Protein 6WCW (pdb70)

Organism: Homo sapiens (NCBI:txid9606)

CATH classification: 3.40.50.300

Sequence (423 aa):
VLLKVIILGDSGVGKTSLMNQYVNKKFSNQYKATIGADFLTKEVMVDDRLVTMQIWDTAGLERFQSLGVAFYRGADCCVLVFDVTAPNTFKTLDSWRDEFLIQASPRDPENFPFVVLGNKIDLENRQVATKRAQAWCYSKNNIPYFETSAKEAINVEQAFQTIARNALKQETEVELNAQIIFNVHPAPTRKIAVAKQNYRCAGCGIRTDPDYIKRLRYCEYLGKYFCQCCHENAQMAIPSRVLRKWDFSKYYVSNFSKDLLIKIWNDPLFNVQDINSALYRKVKLLNQVRLLRVQLCHMKNMFKTCRLAKELLDSFDTVPGHLTEDLHLYSLNDLTATRKGELGPRLAELTRAGATHVERCMLCQAKGFICEFCQNEDDIIFPFELHKCRTCEECKACYHKACFKSGSCPRCERLQARREALA

Solvent-accessible surface area: 22588 Å² total; per-residue (Å²): 85,100,0,41,0,0,1,2,0,31,39,36,1,11,10,55,33,0,6,44,18,1,24,68,144,136,71,73,134,155,141,172,27,37,76,15,12,30,73,70,74,49,125,32,135,19,109,148,96,90,0,29,0,32,0,13,11,10,12,9,85,84,122,67,79,12,22,10,36,10,13,18,23,53,9,14,0,0,0,0,1,0,9,0,18,30,46,84,10,20,149,43,2,62,40,41,17,61,41,1,23,56,32,8,47,27,195,87,54,79,116,9,19,2,0,0,1,0,4,56,43,39,82,170,102,80,110,1,53,46,173,128,0,97,60,36,2,169,71,49,84,110,16,42,35,36,32,0,0,3,106,88,60,69,48,3,61,98,0,0,92,33,0,5,124,26,0,12,119,26,33,55,73,77,122,182,203,96,137,132,20,102,59,106,155,20,60,104,111,53,68,122,28,2,43,170,20,105,46,113,4,37,47,76,35,96,183,27,71,58,60,84,2,101,116,14,65,83,0,55,67,68,37,82,23,0,19,79,104,26,0,108,60,22,88,18,17,4,10,74,82,2,4,143,161,62,39,34,61,117,60,115,0,0,52,105,0,71,99,49,2,93,154,21,87,96,59,57,98,25,40,1,92,109,77,19,43,47,5,16,193,182,14,146,73,0,46,81,1,76,68,27,0,18,41,0,16,28,2,9,58,1,1,99,17,2,150,103,1,119,151,25,27,93,29,0,92,106,8,49,48,26,0,1,96,63,49,45,43,0,1,10,56,5,2,24,12,1,103,140,28,80,3,10,78,105,0,29,112,10,14,148,39,0,38,66,20,3,123,188,14,121,14,0,40,9,8,0,16,19,0,28,86,64,46,59,86,131,32,51,0,7,2,14,37,54,136,95,2,85,28,14,137,122,6,72,4,1,1,24,91,106,36,9,155,89,64,85,7,32,37,31,124,41,82,111,55,73,154,133,99,125,120

Nearest PDB structures (foldseek):
  1vg8-assembly3_C  TM=9.816E-01  e=9.534E-33  Rattus norvegicus
  3law-assembly5_E  TM=9.840E-01  e=1.399E-32  Homo sapiens
  5z2m-assembly1_A  TM=9.728E-01  e=3.653E-32  Mus musculus
  4qxa-assembly1_A  TM=9.593E-01  e=4.724E-26  Mus musculus
  7e1t-assembly1_A  TM=9.581E-01  e=6.102E-25  Homo sapiens

Structure (mmCIF, N/CA/C/O backbone):
data_6WCW
#
_entry.id   6WCW
#
_cell.length_a   60.040
_cell.length_b   45.330
_cell.length_c   186.277
_cell.angle_alpha   90.000
_cell.angle_beta   98.507
_cell.angle_gamma   90.000
#
_symmetry.space_group_name_H-M   'I 1 2 1'
#
loop_
_entity.id
_entity.type
_entity.pdbx_description
1 polymer 'Ras-related protein Rab-7a'
2 polymer 'Run domain Beclin-1-interacting and cysteine-rich domain-containing protein'
3 non-polymer "GUANOSINE-5'-TRIPHOSPHATE"
4 non-polymer 'MAGNESIUM ION'
5 non-polymer 'ZINC ION'
#
loop_
_atom_site.group_PDB
_atom_site.id
_atom_site.type_symbol
_atom_site.label_atom_id
_atom_site.label_alt_id
_atom_site.label_comp_id
_atom_site.label_asym_id
_atom_site.label_entity_id
_atom_site.label_seq_id
_atom_site.pdbx_PDB_ins_code
_atom_site.Cartn_x
_atom_site.Cartn_y
_atom_site.Cartn_z
_atom_site.occupancy
_atom_site.B_iso_or_equiv
_atom_site.auth_seq_id
_atom_site.auth_comp_id
_atom_site.auth_asym_id
_atom_site.auth_atom_id
_atom_site.pdbx_PDB_model_num
ATOM 1 N N . VAL A 1 9 ? 4.22800 44.97600 9.06800 1.000 60.60414 7 VAL B N 1
ATOM 2 C CA . VAL A 1 9 ? 4.01300 43.52500 9.05800 1.000 60.37987 7 VAL B CA 1
ATOM 3 C C . VAL A 1 9 ? 4.59600 42.82500 10.30400 1.000 61.81998 7 VAL B C 1
ATOM 4 O O . VAL A 1 9 ? 5.77300 42.99800 10.62700 1.000 60.74740 7 VAL B O 1
ATOM 8 N N . LEU A 1 10 ? 3.78300 42.00800 10.98100 1.000 66.73697 8 LEU B N 1
ATOM 9 C CA . LEU A 1 10 ? 4.20000 41.29700 12.19200 1.000 65.34967 8 LEU B CA 1
ATOM 10 C C . LEU A 1 10 ? 3.78100 39.83100 12.12400 1.000 60.43394 8 LEU B C 1
ATOM 11 O O . LEU A 1 10 ? 2.59100 39.52900 11.99100 1.000 55.39396 8 LEU B O 1
ATOM 16 N N . LEU A 1 11 ? 4.75000 38.92600 12.26900 1.000 54.32966 9 LEU B N 1
ATOM 17 C CA . LEU A 1 11 ? 4.51000 37.48800 12.24100 1.000 49.30329 9 LEU B CA 1
ATOM 18 C C . LEU A 1 11 ? 4.48700 36.90800 13.64500 1.000 45.07430 9 LEU B C 1
ATOM 19 O O . LEU A 1 11 ? 5.31600 37.26700 14.48400 1.000 50.26472 9 LEU B O 1
ATOM 24 N N . LYS A 1 12 ? 3.56200 35.98300 13.88900 1.000 38.69657 10 LYS B N 1
ATOM 25 C CA . LYS A 1 12 ? 3.50600 35.24800 15.14800 1.000 39.32009 10 LYS B CA 1
ATOM 26 C C . LYS A 1 12 ? 3.92400 33.80500 14.88900 1.000 41.10165 10 LYS B C 1
ATOM 27 O O . LYS A 1 12 ? 3.29600 33.10700 14.08200 1.000 40.15742 10 LYS B O 1
ATOM 33 N N . VAL A 1 13 ? 4.98400 33.36800 15.57700 1.000 30.03251 11 VAL B N 1
ATOM 34 C CA . VAL A 1 13 ? 5.51800 32.01300 15.47900 1.000 26.79986 11 VAL B CA 1
ATOM 35 C C . VAL A 1 13 ? 5.38200 31.33100 16.84200 1.000 27.05617 11 VAL B C 1
ATOM 36 O O . VAL A 1 13 ? 5.63600 31.94900 17.88300 1.000 23.53652 11 VAL B O 1
ATOM 40 N N . ILE A 1 14 ? 5.01100 30.05000 16.83500 1.000 32.97320 12 ILE B N 1
ATOM 41 C CA . ILE A 1 14 ? 4.76300 29.28300 18.05200 1.000 32.37157 12 ILE B CA 1
ATOM 42 C C . ILE A 1 14 ? 5.60300 28.01000 18.03800 1.000 35.10682 12 ILE B C 1
ATOM 43 O O . ILE A 1 14 ? 5.47500 27.18800 17.12100 1.000 39.20902 12 ILE B O 1
ATOM 48 N N . ILE A 1 15 ? 6.41600 27.82100 19.08100 1.000 39.78418 13 ILE B N 1
ATOM 49 C CA . ILE A 1 15 ? 7.34400 26.69600 19.19400 1.000 41.71890 13 ILE B CA 1
ATOM 50 C C . ILE A 1 15 ? 6.77200 25.67500 20.16900 1.000 40.20029 13 ILE B C 1
ATOM 51 O O . ILE A 1 15 ? 6.59900 25.97100 21.35400 1.000 39.53521 13 ILE B O 1
ATOM 56 N N . LEU A 1 16 ? 6.53400 24.46300 19.68100 1.000 34.57555 14 LEU B N 1
ATOM 57 C CA . LEU A 1 16 ? 5.96600 23.35900 20.43700 1.000 37.85213 14 LEU B CA 1
ATOM 58 C C . LEU A 1 16 ? 6.96300 22.21000 20.47600 1.000 43.64080 14 LEU B C 1
ATOM 59 O O . LEU A 1 16 ? 7.95500 22.19000 19.74500 1.000 45.39805 14 LEU B O 1
ATOM 64 N N . GLY A 1 17 ? 6.69000 21.23500 21.33000 1.000 52.29070 15 GLY B N 1
ATOM 65 C CA . GLY A 1 17 ? 7.48400 20.02900 21.41700 1.000 52.08969 15 GLY B CA 1
ATOM 66 C C . GLY A 1 17 ? 7.77200 19.64100 22.85700 1.000 52.29900 15 GLY B C 1
ATOM 67 O O . GLY A 1 17 ? 7.70200 20.46000 23.78200 1.000 48.87505 15 GLY B O 1
ATOM 68 N N . ASP A 1 18 ? 8.13600 18.37200 23.04300 1.000 58.85662 16 ASP B N 1
ATOM 69 C CA . ASP A 1 18 ? 8.27900 17.77100 24.36500 1.000 60.86461 16 ASP B CA 1
ATOM 70 C C . ASP A 1 18 ? 9.31800 18.51900 25.20400 1.000 54.92614 16 ASP B C 1
ATOM 71 O O . ASP A 1 18 ? 10.16100 19.25700 24.69200 1.000 53.06436 16 ASP B O 1
ATOM 76 N N . SER A 1 19 ? 9.24900 18.32500 26.51700 1.000 47.83211 17 SER B N 1
ATOM 77 C CA . SER A 1 19 ? 10.13000 19.07400 27.39700 1.000 51.16109 17 SER B CA 1
ATOM 78 C C . SER A 1 19 ? 11.57100 18.62800 27.19000 1.000 55.57756 17 SER B C 1
ATOM 79 O O . SER A 1 19 ? 11.84900 17.44300 26.97800 1.000 55.07627 17 SER B O 1
ATOM 82 N N . GLY A 1 20 ? 12.48200 19.59500 27.22000 1.000 69.02795 18 GLY B N 1
ATOM 83 C CA . GLY A 1 20 ? 13.89300 19.30600 27.12400 1.000 70.84141 18 GLY B CA 1
ATOM 84 C C . GLY A 1 20 ? 14.41000 18.98300 25.74200 1.000 69.66587 18 GLY B C 1
ATOM 85 O O . GLY A 1 20 ? 15.55900 18.53900 25.61900 1.000 70.74328 18 GLY B O 1
ATOM 86 N N . VAL A 1 21 ? 13.61200 19.19900 24.69200 1.000 49.01114 19 VAL B N 1
ATOM 87 C CA . VAL A 1 21 ? 14.11800 18.98000 23.33900 1.000 46.17945 19 VAL B CA 1
ATOM 88 C C . VAL A 1 21 ? 14.94900 20.15300 22.81800 1.000 43.17229 19 VAL B C 1
ATOM 89 O O . VAL A 1 21 ? 15.67200 19.99200 21.82300 1.000 37.54707 19 VAL B O 1
ATOM 93 N N . GLY A 1 22 ? 14.87800 21.31900 23.44600 1.000 40.29563 20 GLY B N 1
ATOM 94 C CA . GLY A 1 22 ? 15.63300 22.46700 23.00500 1.000 34.30078 20 GLY B CA 1
ATOM 95 C C . GLY A 1 22 ? 14.84600 23.66500 22.45600 1.000 37.65959 20 GLY B C 1
ATOM 96 O O . GLY A 1 22 ? 15.41100 24.44000 21.66600 1.000 35.79245 20 GLY B O 1
ATOM 97 N N . LYS A 1 23 ? 13.58500 23.85100 22.85800 1.000 39.02183 21 LYS B N 1
ATOM 98 C CA . LYS A 1 23 ? 12.81100 24.96800 22.33000 1.000 39.29832 21 LYS B CA 1
ATOM 99 C C . LYS A 1 23 ? 13.39000 26.30200 22.79900 1.000 42.11721 21 LYS B C 1
ATOM 100 O O . LYS A 1 23 ? 13.70500 27.18500 21.98500 1.000 35.55626 21 LYS B O 1
ATOM 106 N N . THR A 1 24 ? 13.56500 26.44900 24.12100 1.000 43.03084 22 THR B N 1
ATOM 107 C CA . THR A 1 24 ? 14.10100 27.68200 24.69100 1.000 34.54395 22 THR B CA 1
ATOM 108 C C . THR A 1 24 ? 15.52300 27.96100 24.19000 1.000 41.62112 22 THR B C 1
ATOM 109 O O . THR A 1 24 ? 15.90700 29.12400 24.00900 1.000 40.21122 22 THR B O 1
ATOM 113 N N . SER A 1 25 ? 16.29900 26.90800 23.90700 1.000 50.30581 23 SER B N 1
ATOM 114 C CA . SER A 1 25 ? 17.67400 27.06800 23.43600 1.000 47.27055 23 SER B CA 1
ATOM 115 C C . SER A 1 25 ? 17.75500 27.41400 21.94700 1.000 42.40807 23 SER B C 1
ATOM 116 O O . SER A 1 25 ? 18.58300 28.24400 21.54600 1.000 43.17816 23 SER B O 1
ATOM 119 N N . LEU A 1 26 ? 16.93700 26.77000 21.10600 1.000 34.99815 24 LEU B N 1
ATOM 120 C CA . LEU A 1 26 ? 16.92400 27.14000 19.69200 1.000 28.24366 24 LEU B CA 1
ATOM 121 C C . LEU A 1 26 ? 16.50700 28.58200 19.50900 1.000 29.53890 24 LEU B C 1
ATOM 122 O O . LEU A 1 26 ? 17.00900 29.26900 18.61000 1.000 33.45567 24 LEU B O 1
ATOM 127 N N . MET A 1 27 ? 15.59900 29.05700 20.35600 1.000 30.76897 25 MET B N 1
ATOM 128 C CA . MET A 1 27 ? 15.12500 30.42800 20.25300 1.000 33.78257 25 MET B CA 1
ATOM 129 C C . MET A 1 27 ? 16.12300 31.41800 20.85600 1.000 37.83809 25 MET B C 1
ATOM 130 O O . MET A 1 27 ? 16.30000 32.52400 20.32800 1.000 31.06700 25 MET B O 1
ATOM 135 N N . ASN A 1 28 ? 16.80400 31.03200 21.94500 1.000 43.88619 26 ASN B N 1
ATOM 136 C CA . ASN A 1 28 ? 17.89500 31.84600 22.48200 1.000 36.27399 26 ASN B CA 1
ATOM 137 C C . ASN A 1 28 ? 19.05800 31.92100 21.49000 1.000 38.79131 26 ASN B C 1
ATOM 138 O O . ASN A 1 28 ? 19.59400 33.00400 21.21200 1.000 33.53379 26 ASN B O 1
ATOM 143 N N . GLN A 1 29 ? 19.45200 30.77400 20.93200 1.000 30.74205 27 GLN B N 1
ATOM 144 C CA . GLN A 1 29 ? 20.48000 30.75200 19.89700 1.000 29.40509 27 GLN B CA 1
ATOM 145 C C . GLN A 1 29 ? 20.11100 31.62300 18.68900 1.000 32.73834 27 GLN B C 1
ATOM 146 O O . GLN A 1 29 ? 20.95500 32.35900 18.16800 1.000 36.45916 27 GLN B O 1
ATOM 152 N N . TYR A 1 30 ? 18.86000 31.54900 18.21200 1.000 33.55065 28 TYR B N 1
ATOM 153 C CA . TYR A 1 30 ? 18.49800 32.32600 17.02400 1.000 30.17044 28 TYR B CA 1
ATOM 154 C C . TYR A 1 30 ? 18.41100 33.81600 17.33600 1.000 34.65595 28 TYR B C 1
ATOM 155 O O . TYR A 1 30 ? 18.94400 34.64900 16.59700 1.000 39.85310 28 TYR B O 1
ATOM 164 N N . VAL A 1 31 ? 17.74100 34.17900 18.42100 1.000 32.94767 29 VAL B N 1
ATOM 165 C CA . VAL A 1 31 ? 17.53000 35.60300 18.65100 1.000 36.63676 29 VAL B CA 1
ATOM 166 C C . VAL A 1 31 ? 18.80600 36.26900 19.16000 1.000 34.56474 29 VAL B C 1
ATOM 167 O O . VAL A 1 31 ? 19.09300 37.41900 18.81100 1.000 32.89674 29 VAL B O 1
ATOM 171 N N . ASN A 1 32 ? 19.59300 35.56400 19.97800 1.000 33.78649 30 ASN B N 1
ATOM 172 C CA . ASN A 1 32 ? 20.69400 36.18500 20.70200 1.000 37.28390 30 ASN B CA 1
ATOM 173 C C . ASN A 1 32 ? 22.04700 35.54800 20.43600 1.000 39.42965 30 ASN B C 1
ATOM 174 O O . ASN A 1 32 ? 23.03500 35.97900 21.04000 1.000 37.67962 30 ASN B O 1
ATOM 179 N N . LYS A 1 33 ? 22.12200 34.55000 19.55000 1.000 39.43412 31 LYS B N 1
ATOM 180 C CA . LYS A 1 33 ? 23.37500 33.86600 19.21800 1.000 34.51234 31 LYS B CA 1
ATOM 181 C C . LYS A 1 33 ? 24.10900 33.41100 20.48200 1.000 37.58823 31 LYS B C 1
ATOM 182 O O . LYS A 1 33 ? 25.33800 33.40600 20.54800 1.000 40.45496 31 LYS B O 1
ATOM 188 N N . LYS A 1 34 ? 23.32400 33.02100 21.49200 1.000 44.84980 32 LYS B N 1
ATOM 189 C CA . LYS A 1 34 ? 23.76200 32.60000 22.81700 1.000 43.64737 32 LYS B CA 1
ATOM 190 C C . LYS A 1 34 ? 23.32400 31.16500 23.07900 1.000 37.52811 32 LYS B C 1
ATOM 191 O O . LYS A 1 34 ? 22.37600 30.65700 22.47700 1.000 43.97638 32 LYS B O 1
ATOM 197 N N . PHE A 1 35 ? 24.03100 30.50400 23.98800 1.000 32.47084 33 PHE B N 1
ATOM 198 C CA . PHE A 1 35 ? 23.66400 29.14000 24.36200 1.000 38.44407 33 PHE B CA 1
ATOM 199 C C . PHE A 1 35 ? 24.28200 28.83400 25.71100 1.000 41.88144 33 PHE B C 1
ATOM 200 O O . PHE A 1 35 ? 25.49900 28.94000 25.85600 1.000 50.85987 33 PHE B O 1
ATOM 208 N N . SER A 1 36 ? 23.46700 28.42800 26.68100 1.000 48.07500 34 SER B N 1
ATOM 209 C CA . SER A 1 36 ? 23.97600 27.93900 27.95100 1.000 53.72316 34 SER B CA 1
ATOM 210 C C . SER A 1 36 ? 23.45700 26.53000 28.18700 1.000 56.89631 34 SER B C 1
ATOM 211 O O . SER A 1 36 ? 22.29400 26.22500 27.89500 1.000 56.33171 34 SER B O 1
ATOM 214 N N . ASN A 1 37 ? 24.34300 25.67500 28.70200 1.000 74.71513 35 ASN B N 1
ATOM 215 C CA . ASN A 1 37 ? 24.06400 24.25500 28.86600 1.000 76.77541 35 ASN B CA 1
ATOM 216 C C . ASN A 1 37 ? 23.24300 23.97400 30.11300 1.000 80.03792 35 ASN B C 1
ATOM 217 O O . ASN A 1 37 ? 22.73300 22.85700 30.27200 1.000 80.28591 35 ASN B O 1
ATOM 222 N N . GLN A 1 38 ? 23.09200 24.96500 30.98600 1.000 76.66791 36 GLN B N 1
ATOM 223 C CA . GLN A 1 38 ? 22.25700 24.82600 32.16900 1.000 73.68525 36 GLN B CA 1
ATOM 224 C C . GLN A 1 38 ? 20.78700 24.79400 31.75800 1.000 69.67972 36 GLN B C 1
ATOM 225 O O . GLN A 1 38 ? 20.29500 25.73200 31.12300 1.000 71.21047 36 GLN B O 1
ATOM 231 N N . TYR A 1 39 ? 20.08700 23.71700 32.11500 1.000 70.13996 37 TYR B N 1
ATOM 232 C CA . TYR A 1 39 ? 18.68000 23.56700 31.75200 1.000 71.57830 37 TYR B CA 1
ATOM 233 C C . TYR A 1 39 ? 17.78500 24.31300 32.72800 1.000 69.92067 37 TYR B C 1
ATOM 234 O O . TYR A 1 39 ? 17.91400 24.15000 33.94200 1.000 71.78788 37 TYR B O 1
ATOM 243 N N . LYS A 1 40 ? 16.85100 25.09600 32.19100 1.000 68.09821 38 LYS B N 1
ATOM 244 C CA . LYS A 1 40 ? 15.91600 25.90400 32.97700 1.000 63.97649 38 LYS B CA 1
ATOM 245 C C . LYS A 1 40 ? 14.52000 25.70100 32.39300 1.000 62.01815 38 LYS B C 1
ATOM 246 O O . LYS A 1 40 ? 14.16300 26.35400 31.40500 1.000 71.04851 38 LYS B O 1
ATOM 252 N N . ALA A 1 41 ? 13.73600 24.79600 32.98500 1.000 47.34628 39 ALA B N 1
ATOM 253 C CA . ALA A 1 41 ? 12.41300 24.47500 32.44300 1.000 43.59847 39 ALA B CA 1
ATOM 254 C C . ALA A 1 41 ? 11.53700 25.72300 32.36000 1.000 47.86996 39 ALA B C 1
ATOM 255 O O . ALA A 1 41 ? 11.36800 26.44200 33.34700 1.000 47.56201 39 ALA B O 1
ATOM 257 N N . THR A 1 42 ? 10.99400 25.99100 31.17300 1.000 44.13069 40 THR B N 1
ATOM 258 C CA . THR A 1 42 ? 10.11200 27.13700 31.01300 1.000 45.31799 40 THR B CA 1
ATOM 259 C C . THR A 1 42 ? 8.73700 26.75800 31.56000 1.000 40.73022 40 THR B C 1
ATOM 260 O O . THR A 1 42 ? 8.23400 25.65600 31.30400 1.000 35.17655 40 THR B O 1
ATOM 264 N N . ILE A 1 43 ? 8.16300 27.64100 32.37400 1.000 49.11565 41 ILE B N 1
ATOM 265 C CA . ILE A 1 43 ? 6.95200 27.30400 33.12500 1.000 55.66061 41 ILE B CA 1
ATOM 266 C C . ILE A 1 43 ? 5.73000 27.94200 32.48300 1.000 57.01252 41 ILE B C 1
ATOM 267 O O . ILE A 1 43 ? 4.62600 27.38900 32.53600 1.000 58.25187 41 ILE B O 1
ATOM 272 N N . GLY A 1 44 ? 5.92100 29.10900 31.88600 1.000 62.10397 42 GLY B N 1
ATOM 273 C CA . GLY A 1 44 ? 4.84800 29.79900 31.20100 1.000 63.78156 42 GLY B CA 1
ATOM 274 C C . GLY A 1 44 ? 5.29600 30.25700 29.83000 1.000 60.40825 42 GLY B C 1
ATOM 275 O O . GLY A 1 44 ? 6.47600 30.49800 29.58700 1.000 65.12406 42 GLY B O 1
ATOM 276 N N . ALA A 1 45 ? 4.32500 30.37000 28.92700 1.000 47.66420 43 ALA B N 1
ATOM 277 C CA . ALA A 1 45 ? 4.59600 30.82100 27.57000 1.000 39.35426 43 ALA B CA 1
ATOM 278 C C . ALA A 1 45 ? 4.93700 32.30500 27.55400 1.000 37.96753 43 ALA B C 1
ATOM 279 O O . ALA A 1 45 ? 4.27300 33.12100 28.19500 1.000 44.25292 43 ALA B O 1
ATOM 281 N N . ASP A 1 46 ? 5.99600 32.64200 26.83300 1.000 43.51535 44 ASP B N 1
ATOM 282 C CA . ASP A 1 46 ? 6.47300 34.00800 26.68500 1.000 46.40411 44 ASP B CA 1
ATOM 283 C C . ASP A 1 46 ? 7.08600 34.10900 25.29300 1.000 43.88030 44 ASP B C 1
ATOM 284 O O . ASP A 1 46 ? 7.17700 33.11600 24.56300 1.000 41.21688 44 ASP B O 1
ATOM 289 N N . PHE A 1 47 ? 7.52800 35.30900 24.92600 1.000 32.85130 45 PHE B N 1
ATOM 290 C CA . PHE A 1 47 ? 7.98900 35.52100 23.56900 1.000 35.54543 45 PHE B CA 1
ATOM 291 C C . PHE A 1 47 ? 9.22100 36.41800 23.51900 1.000 40.80410 45 PHE B C 1
ATOM 292 O O . PHE A 1 47 ? 9.49800 37.19200 24.43800 1.000 45.89713 45 PHE B O 1
ATOM 300 N N . LEU A 1 48 ? 9.96300 36.28600 22.42000 1.000 46.81568 46 LEU B N 1
ATOM 301 C CA . LEU A 1 48 ? 10.98400 37.23000 21.98200 1.000 45.50086 46 LEU B CA 1
ATOM 302 C C . LEU A 1 48 ? 10.60200 37.78000 20.61400 1.000 48.25131 46 LEU B C 1
ATOM 303 O O . LEU A 1 48 ? 9.73600 37.23100 19.92200 1.000 49.75272 46 LEU B O 1
ATOM 308 N N . THR A 1 49 ? 11.26500 38.87400 20.22400 1.000 52.38123 47 THR B N 1
ATOM 309 C CA . THR A 1 49 ? 11.05600 39.49300 18.91900 1.000 50.70339 47 THR B CA 1
ATOM 310 C C . THR A 1 49 ? 12.39000 39.64300 18.19500 1.000 45.72379 47 THR B C 1
ATOM 311 O O . THR A 1 49 ? 13.37500 40.10100 18.78100 1.000 44.56742 47 THR B O 1
ATOM 315 N N . LYS A 1 50 ? 12.42400 39.23400 16.93100 1.000 46.37084 48 LYS B N 1
ATOM 316 C CA . LYS A 1 50 ? 13.53100 39.54200 16.03500 1.000 47.60208 48 LYS B CA 1
ATOM 317 C C . LYS A 1 50 ? 12.96300 40.28500 14.84400 1.000 47.59977 48 LYS B C 1
ATOM 318 O O . LYS A 1 50 ? 11.92800 39.88500 14.30700 1.000 41.21289 48 LYS B O 1
ATOM 324 N N . GLU A 1 51 ? 13.61400 41.37600 14.45200 1.000 73.56396 49 GLU B N 1
ATOM 325 C CA . GLU A 1 51 ? 13.32600 42.00000 13.17000 1.000 74.99921 49 GLU B CA 1
ATOM 326 C C . GLU A 1 51 ? 14.24400 41.39900 12.11200 1.000 69.94203 49 GLU B C 1
ATOM 327 O O . GLU A 1 51 ? 15.45100 41.23200 12.33400 1.000 67.39874 49 GLU B O 1
ATOM 333 N N . VAL A 1 52 ? 13.64800 41.02500 10.98600 1.000 59.56934 50 VAL B N 1
ATOM 334 C CA . VAL A 1 52 ? 14.37100 40.62800 9.79400 1.000 56.59035 50 VAL B CA 1
ATOM 335 C C . VAL A 1 52 ? 13.79600 41.41700 8.62200 1.000 55.90623 50 VAL B C 1
ATOM 336 O O . VAL A 1 52 ? 12.79500 42.12300 8.75000 1.000 56.79088 50 VAL B O 1
ATOM 340 N N . MET A 1 53 ? 14.45200 41.31300 7.47000 1.000 62.61283 51 MET B N 1
ATOM 341 C CA . MET A 1 53 ? 13.93900 41.94100 6.25800 1.000 66.08274 51 MET B CA 1
ATOM 342 C C . MET A 1 53 ? 13.86800 40.94200 5.11300 1.000 61.55512 51 MET B C 1
ATOM 343 O O . MET A 1 53 ? 14.81400 40.17200 4.89600 1.000 52.86029 51 MET B O 1
ATOM 348 N N . VAL A 1 54 ? 12.71600 40.94800 4.42200 1.000 63.05910 52 VAL B N 1
ATOM 349 C CA . VAL A 1 54 ? 12.46300 40.20000 3.18800 1.000 69.08959 52 VAL B CA 1
ATOM 350 C C . VAL A 1 54 ? 12.09200 41.21000 2.10600 1.000 83.11437 52 VAL B C 1
ATOM 351 O O . VAL A 1 54 ? 11.02300 41.83500 2.17700 1.000 86.66389 52 VAL B O 1
ATOM 355 N N . ASP A 1 55 ? 12.96200 41.36000 1.10000 1.000 109.98570 53 ASP B N 1
ATOM 356 C CA . ASP A 1 55 ? 12.67200 42.12200 -0.12700 1.000 119.28277 53 ASP B CA 1
ATOM 357 C C . ASP A 1 55 ? 12.33600 43.58200 0.18100 1.000 120.14163 53 ASP B C 1
ATOM 358 O O . ASP A 1 55 ? 11.21100 44.04800 -0.06500 1.000 126.68203 53 ASP B O 1
ATOM 363 N N . ASP A 1 56 ? 13.31700 44.30200 0.75200 1.000 114.31136 54 ASP B N 1
ATOM 364 C CA . ASP A 1 56 ? 13.17200 45.73600 1.04500 1.000 112.44593 54 ASP B CA 1
ATOM 365 C C . ASP A 1 56 ? 12.15800 45.98000 2.17500 1.000 106.97405 54 ASP B C 1
ATOM 366 O O . ASP A 1 56 ? 12.14600 47.05100 2.79900 1.000 104.35895 54 ASP B O 1
ATOM 371 N N . ARG A 1 57 ? 11.33800 44.96700 2.47200 1.000 86.37805 55 ARG B N 1
ATOM 372 C CA . ARG A 1 57 ? 10.21800 45.05900 3.40200 1.000 75.34901 55 ARG B CA 1
ATOM 373 C C . ARG A 1 57 ? 10.62900 44.66500 4.81800 1.000 77.25367 55 ARG B C 1
ATOM 374 O O . ARG A 1 57 ? 11.14900 43.56400 5.04200 1.000 72.97870 55 ARG B O 1
ATOM 382 N N . LEU A 1 58 ? 10.37300 45.55300 5.77600 1.000 88.44871 56 LEU B N 1
ATOM 383 C CA . LEU A 1 58 ? 10.67500 45.26600 7.17300 1.000 85.44121 56 LEU B CA 1
ATOM 384 C C . LEU A 1 58 ? 9.57400 44.40500 7.77300 1.000 85.43925 56 LEU B C 1
ATOM 385 O O . LEU A 1 58 ? 8.38800 44.70800 7.62000 1.000 93.24636 56 LEU B O 1
ATOM 390 N N . VAL A 1 59 ? 9.96600 43.32900 8.45800 1.000 62.13857 57 VAL B N 1
ATOM 391 C CA . VAL A 1 59 ? 9.01900 42.41500 9.08700 1.000 59.46622 57 VAL B CA 1
ATOM 392 C C . VAL A 1 59 ? 9.55600 42.00800 10.45400 1.000 53.95083 57 VAL B C 1
ATOM 393 O O . VAL A 1 59 ? 10.76800 41.90800 10.66300 1.000 51.59504 57 VAL B O 1
ATOM 397 N N . THR A 1 60 ? 8.63900 41.76300 11.39100 1.000 47.50938 58 THR B N 1
ATOM 398 C CA . THR A 1 60 ? 8.97000 41.50500 12.79300 1.000 45.26567 58 THR B CA 1
ATOM 399 C C . THR A 1 60 ? 8.36000 40.17900 13.23600 1.000 41.27609 58 THR B C 1
ATOM 400 O O . THR A 1 60 ? 7.14100 40.00900 13.20700 1.000 43.83761 58 THR B O 1
ATOM 404 N N . MET A 1 61 ? 9.20100 39.24500 13.64900 1.000 41.31785 59 MET B N 1
ATOM 405 C CA . MET A 1 61 ? 8.72400 37.95700 14.12300 1.000 42.63158 59 MET B CA 1
ATOM 406 C C . MET A 1 61 ? 8.50100 38.01600 15.62500 1.000 42.60927 59 MET B C 1
ATOM 407 O O . MET A 1 61 ? 9.28800 38.61400 16.36600 1.000 41.28481 59 MET B O 1
ATOM 412 N N . GLN A 1 62 ? 7.43700 37.36800 16.07400 1.000 48.07399 60 GLN B N 1
ATOM 413 C CA . GLN A 1 62 ? 7.14900 37.23300 17.49600 1.000 46.72663 60 GLN B CA 1
ATOM 414 C C . GLN A 1 62 ? 7.10000 35.73800 17.77400 1.000 48.00087 60 GLN B C 1
ATOM 415 O O . GLN A 1 62 ? 6.17100 35.05200 17.32300 1.000 42.40200 60 GLN B O 1
ATOM 421 N N . ILE A 1 63 ? 8.13100 35.23300 18.46500 1.000 47.57199 61 ILE B N 1
ATOM 422 C CA . ILE A 1 63 ? 8.39400 33.80000 18.58900 1.000 45.48196 61 ILE B CA 1
ATOM 423 C C . ILE A 1 63 ? 8.04000 33.37400 20.01300 1.000 49.16761 61 ILE B C 1
ATOM 424 O O . ILE A 1 63 ? 8.66100 33.83100 20.98000 1.000 50.07271 61 ILE B O 1
ATOM 429 N N . TRP A 1 64 ? 7.05300 32.48800 20.14300 1.000 41.64342 62 TRP B N 1
ATOM 430 C CA . TRP A 1 64 ? 6.56500 32.00800 21.43100 1.000 40.42390 62 TRP B CA 1
ATOM 431 C C . TRP A 1 64 ? 7.15200 30.62800 21.70400 1.000 41.03069 62 TRP B C 1
ATOM 432 O O . TRP A 1 64 ? 6.96100 29.70700 20.90300 1.000 43.73432 62 TRP B O 1
ATOM 443 N N . ASP A 1 65 ? 7.86000 30.46900 22.82100 1.000 53.42225 63 ASP B N 1
ATOM 444 C CA . ASP A 1 65 ? 8.15200 29.11200 23.26100 1.000 55.97710 63 ASP B CA 1
ATOM 445 C C . ASP A 1 65 ? 7.26800 28.74700 24.44400 1.000 54.42696 63 ASP B C 1
ATOM 446 O O . ASP A 1 65 ? 6.75200 29.60100 25.17000 1.000 50.38387 63 ASP B O 1
ATOM 451 N N . THR A 1 66 ? 7.08200 27.45200 24.59400 1.000 37.42677 64 THR B N 1
ATOM 452 C CA . THR A 1 66 ? 6.03800 26.87800 25.39400 1.000 32.90287 64 THR B CA 1
ATOM 453 C C . THR A 1 66 ? 6.65500 26.06700 26.52300 1.000 43.43358 64 THR B C 1
ATOM 454 O O . THR A 1 66 ? 7.88000 25.89900 26.60300 1.000 45.73982 64 THR B O 1
ATOM 458 N N . ALA A 1 67 ? 5.78900 25.58500 27.42000 1.000 49.91625 65 ALA B N 1
ATOM 459 C CA . ALA A 1 67 ? 6.20900 24.75500 28.54800 1.000 48.70795 65 ALA B CA 1
ATOM 460 C C . ALA A 1 67 ? 5.90200 23.30800 28.19300 1.000 55.11439 65 ALA B C 1
ATOM 461 O O . ALA A 1 67 ? 4.79100 22.83200 28.39700 1.000 61.65534 65 ALA B O 1
ATOM 463 N N . GLY A 1 68 ? 6.90000 22.60300 27.65600 1.000 63.87162 66 GLY B N 1
ATOM 464 C CA . GLY A 1 68 ? 6.68400 21.24600 27.17800 1.000 67.51190 66 GLY B CA 1
ATOM 465 C C . GLY A 1 68 ? 6.55000 20.20300 28.26600 1.000 72.23157 66 GLY B C 1
ATOM 466 O O . GLY A 1 68 ? 6.16100 19.06900 27.96100 1.000 72.84037 66 GLY B O 1
ATOM 467 N N . LEU A 1 69 ? 6.86400 20.56200 29.51800 1.000 80.40804 67 LEU B N 1
ATOM 468 C CA . LEU A 1 69 ? 6.81300 19.66100 30.66600 1.000 80.27562 67 LEU B CA 1
ATOM 469 C C . LEU A 1 69 ? 5.38300 19.21200 30.96000 1.000 80.87792 67 LEU B C 1
ATOM 470 O O . LEU A 1 69 ? 4.87700 18.30100 30.30200 1.000 85.83931 67 LEU B O 1
ATOM 475 N N . GLU A 1 70 ? 4.72400 19.82400 31.94400 1.000 77.51869 68 GLU B N 1
ATOM 476 C CA . GLU A 1 70 ? 3.30600 19.55100 32.15800 1.000 80.82317 68 GLU B CA 1
ATOM 477 C C . GLU A 1 70 ? 2.67000 20.66100 32.97700 1.000 79.11652 68 GLU B C 1
ATOM 478 O O . GLU A 1 70 ? 1.89800 20.40800 33.90900 1.000 69.67682 68 GLU B O 1
ATOM 484 N N . ARG A 1 71 ? 3.00200 21.89700 32.61600 1.000 101.14809 69 ARG B N 1
ATOM 485 C CA . ARG A 1 71 ? 2.31900 23.08700 33.10800 1.000 102.60258 69 ARG B CA 1
ATOM 486 C C . ARG A 1 71 ? 1.29400 23.58000 32.09700 1.000 100.66375 69 ARG B C 1
ATOM 487 O O . ARG A 1 71 ? 1.18700 24.78100 31.83200 1.000 100.16403 69 ARG B O 1
ATOM 495 N N . PHE A 1 72 ? 0.54300 22.64100 31.50600 1.000 88.27071 70 PHE B N 1
ATOM 496 C CA . PHE A 1 72 ? -0.56900 22.96300 30.61400 1.000 92.63524 70 PHE B CA 1
ATOM 497 C C . PHE A 1 72 ? -1.83800 23.25700 31.40400 1.000 99.42535 70 PHE B C 1
ATOM 498 O O . PHE A 1 72 ? -2.45000 24.32200 31.25900 1.000 98.16434 70 PHE B O 1
ATOM 506 N N . GLN A 1 73 ? -2.23800 22.29800 32.23900 1.000 112.62160 71 GLN B N 1
ATOM 507 C CA . GLN A 1 73 ? -3.60700 22.18800 32.72100 1.000 112.67717 71 GLN B CA 1
ATOM 508 C C . GLN A 1 73 ? -4.01800 23.42900 33.50500 1.000 113.78462 71 GLN B C 1
ATOM 509 O O . GLN A 1 73 ? -3.18800 24.10100 34.12500 1.000 112.85285 71 GLN B O 1
ATOM 515 N N . SER A 1 74 ? -5.31900 23.74400 33.42900 1.000 127.82607 72 SER B N 1
ATOM 516 C CA . SER A 1 74 ? -5.94700 24.92600 34.02300 1.000 126.67405 72 SER B CA 1
ATOM 517 C C . SER A 1 74 ? -5.52600 26.19600 33.29300 1.000 121.91685 72 SER B C 1
ATOM 518 O O . SER A 1 74 ? -6.18100 27.23700 33.42500 1.000 127.44340 72 SER B O 1
ATOM 521 N N . LEU A 1 75 ? -4.44600 26.12700 32.51700 1.000 68.36782 73 LEU B N 1
ATOM 522 C CA . LEU A 1 75 ? -3.91800 27.29200 31.82500 1.000 58.03093 73 LEU B CA 1
ATOM 523 C C . LEU A 1 75 ? -4.16600 27.17700 30.32600 1.000 50.49671 73 LEU B C 1
ATOM 524 O O . LEU A 1 75 ? -3.85000 26.15100 29.70200 1.000 45.69208 73 LEU B O 1
ATOM 529 N N . GLY A 1 76 ? -4.71000 28.24500 29.75300 1.000 48.90784 74 GLY B N 1
ATOM 530 C CA . GLY A 1 76 ? -5.14400 28.22400 28.37900 1.000 53.30849 74 GLY B CA 1
ATOM 531 C C . GLY A 1 76 ? -4.03500 28.54500 27.39700 1.000 56.14689 74 GLY B C 1
ATOM 532 O O . GLY A 1 76 ? -2.85700 28.65500 27.73300 1.000 59.31511 74 GLY B O 1
ATOM 533 N N . VAL A 1 77 ? -4.44900 28.72200 26.14700 1.000 52.70370 75 VAL B N 1
ATOM 534 C CA . VAL A 1 77 ? -3.52100 28.71700 25.03000 1.000 46.71679 75 VAL B CA 1
ATOM 535 C C . VAL A 1 77 ? -4.07500 29.64400 23.94900 1.000 50.43926 75 VAL B C 1
ATOM 536 O O . VAL A 1 77 ? -3.75100 29.52200 22.76400 1.000 46.81157 75 VAL B O 1
ATOM 540 N N . ALA A 1 78 ? -4.89600 30.61200 24.36700 1.000 46.09919 76 ALA B N 1
ATOM 541 C CA . ALA A 1 78 ? -5.45700 31.58000 23.43400 1.000 38.03667 76 ALA B CA 1
ATOM 542 C C . ALA A 1 78 ? -4.40400 32.20700 22.52700 1.000 41.48487 76 ALA B C 1
ATOM 543 O O . ALA A 1 78 ? -4.74900 32.67600 21.43900 1.000 47.86666 76 ALA B O 1
ATOM 545 N N . PHE A 1 79 ? -3.12500 32.21000 22.92900 1.000 48.87179 77 PHE B N 1
ATOM 546 C CA . PHE A 1 79 ? -2.10500 32.87000 22.11200 1.000 49.65618 77 PHE B CA 1
ATOM 547 C C . PHE A 1 79 ? -1.77900 32.11600 20.82500 1.000 45.15704 77 PHE B C 1
ATOM 548 O O . PHE A 1 79 ? -1.04100 32.66100 20.00400 1.000 46.42304 77 PHE B O 1
ATOM 556 N N . TYR A 1 80 ? -2.31600 30.91000 20.61000 1.000 34.33421 78 TYR B N 1
ATOM 557 C CA . TYR A 1 80 ? -2.15200 30.25000 19.31800 1.000 30.17054 78 TYR B CA 1
ATOM 558 C C . TYR A 1 80 ? -2.85300 31.00500 18.20200 1.000 40.92966 78 TYR B C 1
ATOM 559 O O . TYR A 1 80 ? -2.42200 30.92900 17.04900 1.000 44.34736 78 TYR B O 1
ATOM 568 N N . ARG A 1 81 ? -3.94800 31.69900 18.51000 1.000 60.54555 79 ARG B N 1
ATOM 569 C CA . ARG A 1 81 ? -4.73300 32.35600 17.47200 1.000 59.66132 79 ARG B CA 1
ATOM 570 C C . ARG A 1 81 ? -3.90700 33.40200 16.73900 1.000 56.26090 79 ARG B C 1
ATOM 571 O O . ARG A 1 81 ? -3.16200 34.18100 17.34900 1.000 59.66212 79 ARG B O 1
ATOM 579 N N . GLY A 1 82 ? -4.06600 33.42200 15.41900 1.000 37.70222 80 GLY B N 1
ATOM 580 C CA . GLY A 1 82 ? -3.28900 34.28800 14.56700 1.000 42.86008 80 GLY B CA 1
ATOM 581 C C . GLY A 1 82 ? -1.89600 33.78300 14.29700 1.000 39.08099 80 GLY B C 1
ATOM 582 O O . GLY A 1 82 ? -1.08400 34.52500 13.72800 1.000 36.47439 80 GLY B O 1
ATOM 583 N N . ALA A 1 83 ? -1.59300 32.55200 14.71200 1.000 40.89538 81 ALA B N 1
ATOM 584 C CA . ALA A 1 83 ? -0.30300 31.95400 14.42100 1.000 39.84500 81 ALA B CA 1
ATOM 585 C C . ALA A 1 83 ? -0.12900 31.86600 12.92300 1.000 43.56311 81 ALA B C 1
ATOM 586 O O . ALA A 1 83 ? -0.95500 31.27700 12.21700 1.000 43.23042 81 ALA B O 1
ATOM 588 N N . ASP A 1 84 ? 0.93400 32.48400 12.44600 1.000 44.41283 82 ASP B N 1
ATOM 589 C CA . ASP A 1 84 ? 1.24500 32.45100 11.03800 1.000 39.99926 82 ASP B CA 1
ATOM 590 C C . ASP A 1 84 ? 2.14000 31.26800 10.68300 1.000 40.92265 82 ASP B C 1
ATOM 591 O O . ASP A 1 84 ? 2.12600 30.83200 9.53100 1.000 40.63112 82 ASP B O 1
ATOM 596 N N . CYS A 1 85 ? 2.83500 30.68200 11.66300 1.000 41.39003 83 CYS B N 1
ATOM 597 C CA . CYS A 1 85 ? 3.63600 29.47700 11.46900 1.000 36.31232 83 CYS B CA 1
ATOM 598 C C . CYS A 1 85 ? 3.80100 28.77000 12.81400 1.000 33.67937 83 CYS B C 1
ATOM 599 O O . CYS A 1 85 ? 3.86200 29.41700 13.86300 1.000 34.43887 83 CYS B O 1
ATOM 602 N N . CYS A 1 86 ? 3.92000 27.44200 12.76400 1.000 33.13514 84 CYS B N 1
ATOM 603 C CA . CYS A 1 86 ? 4.05700 26.59000 13.94500 1.000 37.34523 84 CYS B CA 1
ATOM 604 C C . CYS A 1 86 ? 5.28900 25.69400 13.80800 1.000 37.50079 84 CYS B C 1
ATOM 605 O O . CYS A 1 86 ? 5.46200 25.02100 12.78300 1.000 38.93623 84 CYS B O 1
ATOM 608 N N . VAL A 1 87 ? 6.13100 25.67700 14.84000 1.000 29.12879 85 VAL B N 1
ATOM 609 C CA . VAL A 1 87 ? 7.40800 24.96800 14.82200 1.000 28.44948 85 VAL B CA 1
ATOM 610 C C . VAL A 1 87 ? 7.33800 23.78300 15.77200 1.000 32.25818 85 VAL B C 1
ATOM 611 O O . VAL A 1 87 ? 6.99800 23.94100 16.94700 1.000 31.05563 85 VAL B O 1
ATOM 615 N N . LEU A 1 88 ? 7.68600 22.60700 15.27500 1.000 43.27083 86 LEU B N 1
ATOM 616 C CA . LEU A 1 88 ? 7.69400 21.38700 16.07000 1.000 42.74837 86 LEU B CA 1
ATOM 617 C C . LEU A 1 88 ? 9.13800 20.92500 16.25600 1.000 42.49263 86 LEU B C 1
ATOM 618 O O . LEU A 1 88 ? 9.83700 20.64300 15.27600 1.000 52.37265 86 LEU B O 1
ATOM 623 N N . VAL A 1 89 ? 9.58600 20.85100 17.50500 1.000 31.56658 87 VAL B N 1
ATOM 624 C CA . VAL A 1 89 ? 10.96200 20.49900 17.83000 1.000 36.80296 87 VAL B CA 1
ATOM 625 C C . VAL A 1 89 ? 10.98500 19.11800 18.46100 1.000 41.92513 87 VAL B C 1
ATOM 626 O O . VAL A 1 89 ? 10.30100 18.88000 19.46400 1.000 43.34609 87 VAL B O 1
ATOM 630 N N . PHE A 1 90 ? 11.79300 18.22000 17.90100 1.000 48.96678 88 PHE B N 1
ATOM 631 C CA . PHE A 1 90 ? 12.08900 16.95900 18.56500 1.000 52.70228 88 PHE B CA 1
ATOM 632 C C . PHE A 1 90 ? 13.59600 16.80000 18.79200 1.000 54.53286 88 PHE B C 1
ATOM 633 O O . PHE A 1 90 ? 14.42500 17.53200 18.24400 1.000 56.73208 88 PHE B O 1
ATOM 641 N N . ASP A 1 91 ? 13.92800 15.86100 19.67100 1.000 53.41962 89 ASP B N 1
ATOM 642 C CA . ASP A 1 91 ? 15.30200 15.49300 19.99100 1.000 53.60146 89 ASP B CA 1
ATOM 643 C C . ASP A 1 91 ? 15.70200 14.27500 19.16100 1.000 53.73773 89 ASP B C 1
ATOM 644 O O . ASP A 1 91 ? 15.04900 13.23100 19.24400 1.000 53.83712 89 ASP B O 1
ATOM 649 N N . VAL A 1 92 ? 16.77900 14.38800 18.37400 1.000 53.57400 90 VAL B N 1
ATOM 650 C CA . VAL A 1 92 ? 17.15100 13.25400 17.52300 1.000 52.49453 90 VAL B CA 1
ATOM 651 C C . VAL A 1 92 ? 17.69300 12.09200 18.34800 1.000 53.66825 90 VAL B C 1
ATOM 652 O O . VAL A 1 92 ? 17.75600 10.96000 17.85000 1.000 56.76733 90 VAL B O 1
ATOM 656 N N . THR A 1 93 ? 18.05100 12.34100 19.61100 1.000 50.49418 91 THR B N 1
ATOM 657 C CA . THR A 1 93 ? 18.60500 11.32700 20.49700 1.000 54.37873 91 THR B CA 1
ATOM 658 C C . THR A 1 93 ? 17.55900 10.65300 21.38600 1.000 63.47746 91 THR B C 1
ATOM 659 O O . THR A 1 93 ? 17.81700 9.55900 21.90600 1.000 68.71056 91 THR B O 1
ATOM 663 N N . ALA A 1 94 ? 16.39600 11.27800 21.58400 1.000 68.43314 92 ALA B N 1
ATOM 664 C CA . ALA A 1 94 ? 15.29200 10.67800 22.32600 1.000 66.41484 92 ALA B CA 1
ATOM 665 C C . ALA A 1 94 ? 14.17300 10.31200 21.35700 1.000 67.61233 92 ALA B C 1
ATOM 666 O O . ALA A 1 94 ? 13.34400 11.16800 21.01500 1.000 69.50546 92 ALA B O 1
ATOM 668 N N . PRO A 1 95 ? 14.07800 9.05100 20.91300 1.000 68.80663 93 PRO B N 1
ATOM 669 C CA . PRO A 1 95 ? 13.13900 8.72300 19.82500 1.000 68.63760 93 PRO B CA 1
ATOM 670 C C . PRO A 1 95 ? 11.67100 8.85400 20.20400 1.000 64.94105 93 PRO B C 1
ATOM 671 O O . PRO A 1 95 ? 10.82000 8.83800 19.31300 1.000 62.56666 93 PRO B O 1
ATOM 675 N N . ASN A 1 96 ? 11.34500 8.98400 21.48700 1.000 77.61888 94 ASN B N 1
ATOM 676 C CA . ASN A 1 96 ? 9.94800 9.13900 21.88000 1.000 81.09376 94 ASN B CA 1
ATOM 677 C C . ASN A 1 96 ? 9.40200 10.50300 21.46900 1.000 76.68954 94 ASN B C 1
ATOM 678 O O . ASN A 1 96 ? 8.24400 10.61000 21.05500 1.000 79.05347 94 ASN B O 1
ATOM 683 N N . THR A 1 97 ? 10.21700 11.55600 21.55900 1.000 58.73480 95 THR B N 1
ATOM 684 C CA . THR A 1 97 ? 9.71100 12.88200 21.22700 1.000 53.31872 95 THR B CA 1
ATOM 685 C C . THR A 1 97 ? 9.44200 13.01700 19.73100 1.000 53.09871 95 THR B C 1
ATOM 686 O O . THR A 1 97 ? 8.55600 13.77800 19.33700 1.000 50.31627 95 THR B O 1
ATOM 690 N N . PHE A 1 98 ? 10.17700 12.28700 18.88200 1.000 51.52797 96 PHE B N 1
ATOM 691 C CA . PHE A 1 98 ? 9.78400 12.22000 17.47900 1.000 46.77925 96 PHE B CA 1
ATOM 692 C C . PHE A 1 98 ? 8.44500 11.50600 17.31700 1.000 48.99568 96 PHE B C 1
ATOM 693 O O . PHE A 1 98 ? 7.70300 11.79800 16.37100 1.000 44.57377 96 PHE B O 1
ATOM 701 N N . LYS A 1 99 ? 8.12000 10.57700 18.23200 1.000 59.13180 97 LYS B N 1
ATOM 702 C CA . LYS A 1 99 ? 6.84500 9.86100 18.16100 1.000 57.69082 97 LYS B CA 1
ATOM 703 C C . LYS A 1 99 ? 5.67800 10.78200 18.50600 1.000 54.88797 97 LYS B C 1
ATOM 704 O O . LYS A 1 99 ? 4.62600 10.73900 17.85500 1.000 61.82199 97 LYS B O 1
ATOM 710 N N . THR A 1 100 ? 5.85100 11.63900 19.49900 1.000 44.65730 98 THR B N 1
ATOM 711 C CA . THR A 1 100 ? 4.79800 12.55500 19.90200 1.000 48.44325 98 THR B CA 1
ATOM 712 C C . THR A 1 100 ? 4.65900 13.75400 18.95800 1.000 50.12129 98 THR B C 1
ATOM 713 O O . THR A 1 100 ? 4.03000 14.75700 19.31300 1.000 51.85873 98 THR B O 1
ATOM 717 N N . LEU A 1 101 ? 5.21800 13.66900 17.75300 1.000 54.39196 99 LEU B N 1
ATOM 718 C CA . LEU A 1 101 ? 5.07900 14.76900 16.80400 1.000 55.63486 99 LEU B CA 1
ATOM 719 C C . LEU A 1 101 ? 3.63700 14.90500 16.34100 1.000 54.92378 99 LEU B C 1
ATOM 720 O O . LEU A 1 101 ? 3.06800 16.00100 16.39500 1.000 49.06320 99 LEU B O 1
ATOM 725 N N . ASP A 1 102 ? 3.04100 13.79700 15.86900 1.000 75.24525 100 ASP B N 1
ATOM 726 C CA . ASP A 1 102 ? 1.62300 13.76800 15.50800 1.000 76.14606 100 ASP B CA 1
ATOM 727 C C . ASP A 1 102 ? 0.75700 14.41400 16.59100 1.000 69.71745 100 ASP B C 1
ATOM 728 O O . ASP A 1 102 ? -0.12500 15.22900 16.28600 1.000 68.47813 100 ASP B O 1
ATOM 733 N N . SER A 1 103 ? 1.01200 14.07700 17.86600 1.000 54.62201 101 SER B N 1
ATOM 734 C CA . SER A 1 103 ? 0.19600 14.59400 18.95600 1.000 56.47717 101 SER B CA 1
ATOM 735 C C . SER A 1 103 ? 0.22600 16.12000 19.01800 1.000 56.93463 101 SER B C 1
ATOM 736 O O . SER A 1 103 ? -0.77100 16.74700 19.39600 1.000 56.54448 101 SER B O 1
ATOM 739 N N . TRP A 1 104 ? 1.35100 16.73400 18.65400 1.000 56.91439 102 TRP B N 1
ATOM 740 C CA . TRP A 1 104 ? 1.49600 18.18100 18.81000 1.000 55.71469 102 TRP B CA 1
ATOM 741 C C . TRP A 1 104 ? 0.83400 18.94600 17.66100 1.000 52.11635 102 TRP B C 1
ATOM 742 O O . TRP A 1 104 ? 0.09300 19.91200 17.89100 1.000 53.52180 102 TRP B O 1
ATOM 753 N N . ARG A 1 105 ? 1.11300 18.54400 16.41800 1.000 38.90181 103 ARG B N 1
ATOM 754 C CA . ARG A 1 105 ? 0.38500 19.07800 15.27300 1.000 42.18380 103 ARG B CA 1
ATOM 755 C C . ARG A 1 105 ? -1.12400 18.95700 15.47700 1.000 45.59717 103 ARG B C 1
ATOM 756 O O . ARG A 1 105 ? -1.84400 19.96100 15.46000 1.000 47.40656 103 ARG B O 1
ATOM 764 N N . ASP A 1 106 ? -1.61200 17.72900 15.69800 1.000 47.50551 104 ASP B N 1
ATOM 765 C CA . ASP A 1 106 ? -3.05400 17.49600 15.80100 1.000 44.29836 104 ASP B CA 1
ATOM 766 C C . ASP A 1 106 ? -3.69900 18.41500 16.83400 1.000 44.24474 104 ASP B C 1
ATOM 767 O O . ASP A 1 106 ? -4.77000 18.98800 16.58600 1.000 40.87291 104 ASP B O 1
ATOM 772 N N . GLU A 1 107 ? -3.05900 18.59600 17.98700 1.000 52.78310 105 GLU B N 1
ATOM 773 C CA . GLU A 1 107 ? -3.66300 19.47000 18.98800 1.000 51.81056 105 GLU B CA 1
ATOM 774 C C . GLU A 1 107 ? -3.58400 20.93600 18.59800 1.000 47.40074 105 GLU B C 1
ATOM 775 O O . GLU A 1 107 ? -4.46200 21.72300 18.97100 1.000 41.72465 105 GLU B O 1
ATOM 781 N N . PHE A 1 108 ? -2.53600 21.32500 17.87400 1.000 44.53274 106 PHE B N 1
ATOM 782 C CA . PHE A 1 108 ? -2.36100 22.72900 17.52700 1.000 42.93641 106 PHE B CA 1
ATOM 783 C C . PHE A 1 108 ? -3.40600 23.16500 16.50900 1.000 41.29535 106 PHE B C 1
ATOM 784 O O . PHE A 1 108 ? -4.01200 24.23800 16.63800 1.000 36.87970 106 PHE B O 1
ATOM 792 N N . LEU A 1 109 ? -3.61600 22.34200 15.47900 1.000 38.10678 107 LEU B N 1
ATOM 793 C CA . LEU A 1 109 ? -4.69100 22.57700 14.52800 1.000 37.38428 107 LEU B CA 1
ATOM 794 C C . LEU A 1 109 ? -6.05600 22.66200 15.20900 1.000 41.99278 107 LEU B C 1
ATOM 795 O O . LEU A 1 109 ? -6.96600 23.30700 14.68000 1.000 43.16837 107 LEU B O 1
ATOM 800 N N . ILE A 1 110 ? -6.21400 22.05600 16.38100 1.000 50.58999 108 ILE B N 1
ATOM 801 C CA . ILE A 1 110 ? -7.48500 22.13800 17.08400 1.000 50.21719 108 ILE B CA 1
ATOM 802 C C . ILE A 1 110 ? -7.58200 23.38600 17.96600 1.000 51.41035 108 ILE B C 1
ATOM 803 O O . ILE A 1 110 ? -8.68700 23.88800 18.20400 1.000 57.78283 108 ILE B O 1
ATOM 808 N N . GLN A 1 111 ? -6.46200 23.93300 18.43700 1.000 38.94083 109 GLN B N 1
ATOM 809 C CA . GLN A 1 111 ? -6.57700 25.08600 19.32400 1.000 41.32043 109 GLN B CA 1
ATOM 810 C C . GLN A 1 111 ? -6.41300 26.42100 18.60600 1.000 44.94757 109 GLN B C 1
ATOM 811 O O . GLN A 1 111 ? -7.00400 27.41800 19.04300 1.000 48.33092 109 GLN B O 1
ATOM 817 N N . ALA A 1 112 ? -5.63000 26.46900 17.52000 1.000 42.89850 110 ALA B N 1
ATOM 818 C CA . ALA A 1 112 ? -5.44400 27.68500 16.72900 1.000 42.21023 110 ALA B CA 1
ATOM 819 C C . ALA A 1 112 ? -6.47300 27.81700 15.61000 1.000 48.78958 110 ALA B C 1
ATOM 820 O O . ALA A 1 112 ? -6.86600 28.93600 15.25000 1.000 49.30309 110 ALA B O 1
ATOM 822 N N . SER A 1 113 ? -6.89100 26.68600 15.03000 1.000 54.23720 111 SER B N 1
ATOM 823 C CA . SER A 1 113 ? -8.06200 26.58500 14.15600 1.000 56.89460 111 SER B CA 1
ATOM 824 C C . SER A 1 113 ? -7.99300 27.42700 12.88200 1.000 56.11849 111 SER B C 1
ATOM 825 O O . SER A 1 113 ? -8.89100 28.24500 12.64900 1.000 56.09570 111 SER B O 1
ATOM 828 N N . PRO A 1 114 ? -6.97600 27.28300 12.03600 1.000 51.60028 112 PRO B N 1
ATOM 829 C CA . PRO A 1 114 ? -6.92500 28.09800 10.82000 1.000 49.81833 112 PRO B CA 1
ATOM 830 C C . PRO A 1 114 ? -7.80200 27.52100 9.71500 1.000 53.74094 112 PRO B C 1
ATOM 831 O O . PRO A 1 114 ? -8.04300 26.31000 9.64800 1.000 59.92318 112 PRO B O 1
ATOM 835 N N . ARG A 1 115 ? -8.28700 28.41000 8.84000 1.000 51.49615 113 ARG B N 1
ATOM 836 C CA . ARG A 1 115 ? -8.87100 27.94500 7.58600 1.000 48.73213 113 ARG B CA 1
ATOM 837 C C . ARG A 1 115 ? -7.83400 27.12500 6.83300 1.000 60.22839 113 ARG B C 1
ATOM 838 O O . ARG A 1 115 ? -6.65300 27.49700 6.76100 1.000 66.57777 113 ARG B O 1
ATOM 846 N N . ASP A 1 116 ? -8.28200 26.00200 6.28100 1.000 61.83013 114 ASP B N 1
ATOM 847 C CA . ASP A 1 116 ? -7.43100 25.09400 5.52200 1.000 63.72722 114 ASP B CA 1
ATOM 848 C C . ASP A 1 116 ? -6.27000 24.61200 6.38800 1.000 64.08105 114 ASP B C 1
ATOM 849 O O . ASP A 1 116 ? -5.12200 25.02100 6.18500 1.000 63.52114 114 ASP B O 1
ATOM 854 N N . PRO A 1 117 ? -6.52600 23.75200 7.37300 1.000 59.52586 115 PRO B N 1
ATOM 855 C CA . PRO A 1 117 ? -5.46300 23.40900 8.31700 1.000 60.53107 115 PRO B CA 1
ATOM 856 C C . PRO A 1 117 ? -4.37600 22.53800 7.72100 1.000 62.15993 115 PRO B C 1
ATOM 857 O O . PRO A 1 117 ? -3.28000 22.47000 8.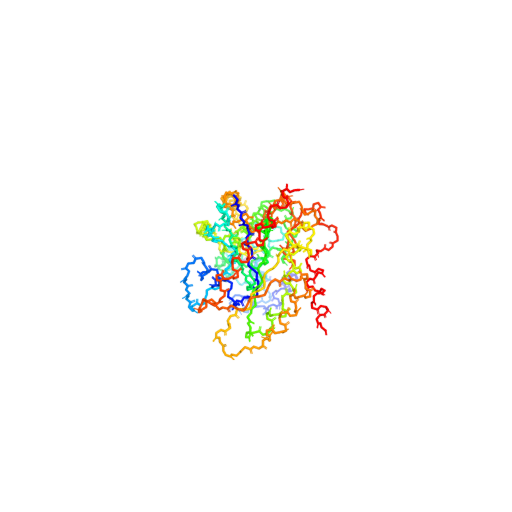29700 1.000 64.29809 115 PRO B O 1
ATOM 861 N N . GLU A 1 118 ? -4.62700 21.86700 6.59700 1.000 71.40393 116 GLU B N 1
ATOM 862 C CA . GLU A 1 118 ? -3.62700 20.97000 6.03300 1.000 73.60294 116 GLU B CA 1
ATOM 863 C C . GLU A 1 118 ? -2.80000 21.64100 4.94000 1.000 75.29001 116 GLU B C 1
ATOM 864 O O . GLU A 1 118 ? -1.93800 20.99500 4.33300 1.000 80.26412 116 GLU B O 1
ATOM 870 N N . ASN A 1 119 ? -3.03900 22.92900 4.68600 1.000 73.20719 117 ASN B N 1
ATOM 871 C CA . ASN A 1 119 ? -2.12800 23.78200 3.93500 1.000 71.10184 117 ASN B CA 1
ATOM 872 C C . ASN A 1 119 ? -1.53300 24.86900 4.82700 1.000 65.21629 117 ASN B C 1
ATOM 873 O O . ASN A 1 119 ? -1.10900 25.91700 4.33400 1.000 69.81687 117 ASN B O 1
ATOM 878 N N . PHE A 1 120 ? -1.50200 24.64000 6.13200 1.000 48.18342 118 PHE B N 1
ATOM 879 C CA . PHE A 1 120 ? -0.95500 25.50700 7.17100 1.000 41.60822 118 PHE B CA 1
ATOM 880 C C . PHE A 1 120 ? 0.51700 25.17800 7.40200 1.000 42.48821 118 PHE B C 1
ATOM 881 O O . PHE A 1 120 ? 0.88500 24.00000 7.51700 1.000 39.60027 118 PHE B O 1
ATOM 889 N N . PRO A 1 121 ? 1.35700 26.21300 7.49400 1.000 38.12921 119 PRO B N 1
ATOM 890 C CA . PRO A 1 121 ? 2.80900 26.00300 7.53700 1.000 37.98558 119 PRO B CA 1
ATOM 891 C C . PRO A 1 121 ? 3.24900 25.35900 8.85100 1.000 44.58375 119 PRO B C 1
ATOM 892 O O . PRO A 1 121 ? 2.96700 25.86400 9.93900 1.000 49.05018 119 PRO B O 1
ATOM 896 N N . PHE A 1 122 ? 3.94000 24.23900 8.72100 1.000 40.75001 120 PHE B N 1
ATOM 897 C CA . PHE A 1 122 ? 4.68200 23.65000 9.81600 1.000 35.19267 120 PHE B CA 1
ATOM 898 C C . PHE A 1 122 ? 6.14500 23.56700 9.40900 1.000 39.10181 120 PHE B C 1
ATOM 899 O O . PHE A 1 122 ? 6.47800 23.51000 8.21800 1.000 36.18402 120 PHE B O 1
ATOM 907 N N . VAL A 1 123 ? 7.01400 23.63500 10.41000 1.000 40.61676 121 VAL B N 1
ATOM 908 C CA . VAL A 1 123 ? 8.45300 23.50200 10.24000 1.000 37.34215 121 VAL B CA 1
ATOM 909 C C . VAL A 1 123 ? 8.95600 22.60400 11.35000 1.000 43.27826 121 VAL B C 1
ATOM 910 O O . VAL A 1 123 ? 8.73600 22.88900 12.53300 1.000 41.51384 121 VAL B O 1
ATOM 914 N N . VAL A 1 124 ? 9.62600 21.52400 10.97600 1.000 62.56774 122 VAL B N 1
ATOM 915 C CA . VAL A 1 124 ? 10.04100 20.49400 11.91500 1.000 65.73648 122 VAL B CA 1
ATOM 916 C C . VAL A 1 124 ? 11.54400 20.61700 12.14100 1.000 58.31363 122 VAL B C 1
ATOM 917 O O . VAL A 1 124 ? 12.32300 20.67700 11.18000 1.000 61.66606 122 VAL B O 1
ATOM 921 N N . LEU A 1 125 ? 11.94900 20.66900 13.40700 1.000 30.14677 123 LEU B N 1
ATOM 922 C CA . LEU A 1 125 ? 13.35400 20.78900 13.77900 1.000 28.30331 123 LEU B CA 1
ATOM 923 C C . LEU A 1 125 ? 13.78300 19.54000 14.53500 1.000 35.84876 123 LEU B C 1
ATOM 924 O O . LEU A 1 125 ? 13.26900 19.26800 15.62900 1.000 27.89594 123 LEU B O 1
ATOM 929 N N . GLY A 1 126 ? 14.73400 18.79600 13.96200 1.000 51.94656 124 GLY B N 1
ATOM 930 C CA . GLY A 1 126 ? 15.41400 17.75400 14.70600 1.000 52.16972 124 GLY B CA 1
ATOM 931 C C . GLY A 1 126 ? 16.63900 18.28100 15.43400 1.000 52.43662 124 GLY B C 1
ATOM 932 O O . GLY A 1 126 ? 17.71000 18.43400 14.84000 1.000 57.07598 124 GLY B O 1
ATOM 933 N N . ASN A 1 127 ? 16.49600 18.55500 16.72100 1.000 41.60956 125 ASN B N 1
ATOM 934 C CA . ASN A 1 127 ? 17.54200 19.20000 17.49700 1.000 42.17115 125 ASN B CA 1
ATOM 935 C C . ASN A 1 127 ? 18.52800 18.19400 18.07100 1.000 49.54399 125 ASN B C 1
ATOM 936 O O . ASN A 1 127 ? 18.21000 17.01900 18.27600 1.000 46.94691 125 ASN B O 1
ATOM 941 N N . LYS A 1 128 ? 19.73600 18.70400 18.35100 1.000 56.95694 126 LYS B N 1
ATOM 942 C CA . LYS A 1 128 ? 20.84100 18.04800 19.05400 1.000 51.17380 126 LYS B CA 1
ATOM 943 C C . LYS A 1 128 ? 21.65000 17.12100 18.15200 1.000 51.06159 126 LYS B C 1
ATOM 944 O O . LYS A 1 128 ? 22.14200 16.09400 18.62000 1.000 49.52208 126 LYS B O 1
ATOM 950 N N . ILE A 1 129 ? 21.81200 17.47200 16.86900 1.000 48.84108 127 ILE B N 1
ATOM 951 C CA . ILE A 1 129 ? 22.61100 16.64900 15.96200 1.000 47.20309 127 ILE B CA 1
ATOM 952 C C . ILE A 1 129 ? 24.09400 16.64000 16.30700 1.000 49.51545 127 ILE B C 1
ATOM 953 O O . ILE A 1 129 ? 24.85600 15.89500 15.67800 1.000 50.20486 127 ILE B O 1
ATOM 958 N N . ASP A 1 130 ? 24.53200 17.45500 17.27500 1.000 53.32744 128 ASP B N 1
ATOM 959 C CA . ASP A 1 130 ? 25.93900 17.48000 17.67800 1.000 54.56061 128 ASP B CA 1
ATOM 960 C C . ASP A 1 130 ? 26.31000 16.35000 18.63300 1.000 54.76137 128 ASP B C 1
ATOM 961 O O . ASP A 1 130 ? 27.50100 16.04900 18.77800 1.000 54.89831 128 ASP B O 1
ATOM 966 N N . LEU A 1 131 ? 25.32900 15.73600 19.29100 1.000 57.39467 129 LEU B N 1
ATOM 967 C CA . LEU A 1 131 ? 25.55900 14.58500 20.15000 1.000 59.31957 129 LEU B CA 1
ATOM 968 C C . LEU A 1 131 ? 25.68600 13.31900 19.30400 1.000 66.06260 129 LEU B C 1
ATOM 969 O O . LEU A 1 131 ? 25.35000 13.30300 18.11700 1.000 69.49587 129 LEU B O 1
ATOM 974 N N . GLU A 1 132 ? 26.19200 12.25100 19.92900 1.000 80.97884 130 GLU B N 1
ATOM 975 C CA . GLU A 1 132 ? 26.54900 11.04800 19.18300 1.000 87.10997 130 GLU B CA 1
ATOM 976 C C . GLU A 1 132 ? 25.58200 9.88100 19.38000 1.000 81.93760 130 GLU B C 1
ATOM 977 O O . GLU A 1 132 ? 25.63200 8.92200 18.58300 1.000 83.05904 130 GLU B O 1
ATOM 983 N N . ASN A 1 133 ? 24.68700 9.94400 20.37100 1.000 61.34893 131 ASN B N 1
ATOM 984 C CA . ASN A 1 133 ? 23.65200 8.91200 20.46600 1.000 63.57036 131 ASN B CA 1
ATOM 985 C C . ASN A 1 133 ? 22.39100 9.28700 19.67500 1.000 60.79207 131 ASN B C 1
ATOM 986 O O . ASN A 1 133 ? 21.27400 9.28000 20.18200 1.000 58.79039 131 ASN B O 1
ATOM 991 N N . ARG A 1 134 ? 22.57600 9.58600 18.39100 1.000 71.89805 132 ARG B N 1
ATOM 992 C CA . ARG A 1 134 ? 21.45600 9.92400 17.52700 1.000 68.64952 132 ARG B CA 1
ATOM 993 C C . ARG A 1 134 ? 20.69600 8.66500 17.11400 1.000 69.06583 132 ARG B C 1
ATOM 994 O O . ARG A 1 134 ? 21.27100 7.74700 16.52300 1.000 68.44878 132 ARG B O 1
ATOM 1002 N N . GLN A 1 135 ? 19.39500 8.63200 17.40300 1.000 66.73374 133 GLN B N 1
ATOM 1003 C CA . GLN A 1 135 ? 18.56200 7.45500 17.17600 1.000 67.67149 133 GLN B CA 1
ATOM 1004 C C . GLN A 1 135 ? 17.66800 7.58800 15.95100 1.000 67.80847 133 GLN B C 1
ATOM 1005 O O . GLN A 1 135 ? 17.56900 6.64900 15.15500 1.000 73.61910 133 GLN B O 1
ATOM 1011 N N . VAL A 1 136 ? 17.00300 8.72800 15.78600 1.000 54.46931 134 VAL B N 1
ATOM 1012 C CA . VAL A 1 136 ? 16.05100 8.89900 14.69100 1.000 55.13549 134 VAL B CA 1
ATOM 1013 C C . VAL A 1 136 ? 16.80300 9.20700 13.40500 1.000 52.28478 134 VAL B C 1
ATOM 1014 O O . VAL A 1 136 ? 17.61100 10.14200 13.35100 1.000 48.48469 134 VAL B O 1
ATOM 1018 N N . ALA A 1 137 ? 16.51800 8.44100 12.35700 1.000 59.26150 135 ALA B N 1
ATOM 1019 C CA . ALA A 1 137 ? 17.25900 8.59500 11.11300 1.000 64.46777 135 ALA B CA 1
ATOM 1020 C C . ALA A 1 137 ? 16.72900 9.77900 10.31900 1.000 57.89860 135 ALA B C 1
ATOM 1021 O O . ALA A 1 137 ? 15.53600 10.09200 10.35000 1.000 55.83419 135 ALA B O 1
ATOM 1023 N N . THR A 1 138 ? 17.63600 10.43800 9.59800 1.000 55.90124 136 THR B N 1
ATOM 1024 C CA . THR A 1 138 ? 17.23900 11.59700 8.80800 1.000 53.60885 136 THR B CA 1
ATOM 1025 C C . THR A 1 138 ? 16.23800 11.22000 7.72400 1.000 59.15682 136 THR B C 1
ATOM 1026 O O . THR A 1 138 ? 15.24400 11.92900 7.52800 1.000 58.24757 136 THR B O 1
ATOM 1030 N N . LYS A 1 139 ? 16.47400 10.10900 7.01100 1.000 76.20949 137 LYS B N 1
ATOM 1031 C CA . LYS A 1 139 ? 15.53200 9.69000 5.98100 1.000 76.91346 137 LYS B CA 1
ATOM 1032 C C . LYS A 1 139 ? 14.21800 9.17200 6.57500 1.000 76.50156 137 LYS B C 1
ATOM 1033 O O . LYS A 1 139 ? 13.22100 9.06300 5.84700 1.000 75.35331 137 LYS B O 1
ATOM 1039 N N . ARG A 1 140 ? 14.17000 8.89700 7.88300 1.000 62.04699 138 ARG B N 1
ATOM 1040 C CA . ARG A 1 140 ? 12.89600 8.55900 8.50500 1.000 59.98739 138 ARG B CA 1
ATOM 1041 C C . ARG A 1 140 ? 12.08800 9.80700 8.82100 1.000 58.20011 138 ARG B C 1
ATOM 1042 O O . ARG A 1 140 ? 10.88100 9.85700 8.56400 1.000 62.59945 138 ARG B O 1
ATOM 1050 N N . ALA A 1 141 ? 12.73100 10.82000 9.39400 1.000 52.59739 139 ALA B N 1
ATOM 1051 C CA . ALA A 1 141 ? 12.01800 12.05700 9.68500 1.000 49.06563 139 ALA B CA 1
ATOM 1052 C C . ALA A 1 141 ? 11.69600 12.83200 8.40600 1.000 47.23647 139 ALA B C 1
ATOM 1053 O O . ALA A 1 141 ? 10.63600 13.45600 8.30900 1.000 47.13474 139 ALA B O 1
ATOM 1055 N N . GLN A 1 142 ? 12.58800 12.80400 7.41100 1.000 63.48209 140 GLN B N 1
ATOM 1056 C CA . GLN A 1 142 ? 12.27200 13.43600 6.13100 1.000 65.08781 140 GLN B CA 1
ATOM 1057 C C . GLN A 1 142 ? 10.99800 12.84800 5.54200 1.000 69.20493 140 GLN B C 1
ATOM 1058 O O . GLN A 1 142 ? 10.17400 13.57400 4.97200 1.000 68.88215 140 GLN B O 1
ATOM 1064 N N . ALA A 1 143 ? 10.80800 11.53400 5.68900 1.000 66.60030 141 ALA B N 1
ATOM 1065 C CA . ALA A 1 143 ? 9.61700 10.89500 5.14300 1.000 69.25423 141 ALA B CA 1
ATOM 1066 C C . ALA A 1 143 ? 8.36100 11.32800 5.89200 1.000 74.15528 141 ALA B C 1
ATOM 1067 O O . ALA A 1 143 ? 7.33600 11.63400 5.26900 1.000 77.07305 141 ALA B O 1
ATOM 1069 N N . TRP A 1 144 ? 8.42300 11.37700 7.22600 1.000 75.00655 142 TRP B N 1
ATOM 1070 C CA . TRP A 1 144 ? 7.25800 11.78600 8.00700 1.000 71.61971 142 TRP B CA 1
ATOM 1071 C C . TRP A 1 144 ? 6.76700 13.17600 7.61500 1.000 72.08363 142 TRP B C 1
ATOM 1072 O O . TRP A 1 144 ? 5.55600 13.42000 7.55100 1.000 79.86213 142 TRP B O 1
ATOM 1083 N N . CYS A 1 145 ? 7.69000 14.10700 7.37600 1.000 58.73994 143 CYS B N 1
ATOM 1084 C CA . CYS A 1 145 ? 7.30000 15.45300 6.96900 1.000 59.41712 143 CYS B CA 1
ATOM 1085 C C . CYS A 1 145 ? 6.78300 15.48400 5.53500 1.000 63.19404 143 CYS B C 1
ATOM 1086 O O . CYS A 1 145 ? 5.90800 16.29900 5.20500 1.000 66.01238 143 CYS B O 1
ATOM 1089 N N . TYR A 1 146 ? 7.32200 14.62500 4.66900 1.000 73.32370 144 TYR B N 1
ATOM 1090 C CA . TYR A 1 146 ? 6.75400 14.46400 3.34100 1.000 72.68016 144 TYR B CA 1
ATOM 1091 C C . TYR A 1 146 ? 5.32100 13.96400 3.42500 1.000 77.13749 144 TYR B C 1
ATOM 1092 O O . TYR A 1 146 ? 4.48700 14.34200 2.59000 1.000 82.47279 144 TYR B O 1
ATOM 1101 N N . SER A 1 147 ? 5.00600 13.14700 4.44300 1.000 69.18397 145 SER B N 1
ATOM 1102 C CA . SER A 1 147 ? 3.63700 12.66400 4.58900 1.000 69.49979 145 SER B CA 1
ATOM 1103 C C . SER A 1 147 ? 2.66700 13.82100 4.81900 1.000 70.41077 145 SER B C 1
ATOM 1104 O O . SER A 1 147 ? 1.56500 13.81800 4.26800 1.000 75.17739 145 SER B O 1
ATOM 1107 N N . LYS A 1 148 ? 3.04600 14.81300 5.62500 1.000 67.60336 146 LYS B N 1
ATOM 1108 C CA . LYS A 1 148 ? 2.09500 15.84400 6.05800 1.000 61.62871 146 LYS B CA 1
ATOM 1109 C C . LYS A 1 148 ? 2.16800 17.09500 5.17900 1.000 60.68173 146 LYS B C 1
ATOM 1110 O O . LYS A 1 148 ? 2.48300 18.18700 5.63600 1.000 57.07777 146 LYS B O 1
ATOM 1116 N N . ASN A 1 149 ? 1.79600 16.93700 3.90600 1.000 86.94553 147 ASN B N 1
ATOM 1117 C CA . ASN A 1 149 ? 1.69700 18.06400 2.97300 1.000 92.15127 147 ASN B CA 1
ATOM 1118 C C . ASN A 1 149 ? 3.04100 18.77300 2.85400 1.000 89.09262 147 ASN B C 1
ATOM 1119 O O . ASN A 1 149 ? 3.11900 20.00600 2.82800 1.000 88.10797 147 ASN B O 1
ATOM 1124 N N . ASN A 1 150 ? 4.10900 17.97300 2.84500 1.000 82.83190 148 ASN B N 1
ATOM 1125 C CA . ASN A 1 150 ? 5.41400 18.40400 2.36200 1.000 78.31263 148 ASN B CA 1
ATOM 1126 C C . ASN A 1 150 ? 5.97800 19.53500 3.22700 1.000 73.33981 148 ASN B C 1
ATOM 1127 O O . ASN A 1 150 ? 6.21400 20.64600 2.75800 1.000 77.68260 148 ASN B O 1
ATOM 1132 N N . ILE A 1 151 ? 6.19300 19.24900 4.50700 1.000 56.20320 149 ILE B N 1
ATOM 1133 C CA . ILE A 1 151 ? 6.59300 20.33800 5.40200 1.000 55.67779 149 ILE B CA 1
ATOM 1134 C C . ILE A 1 151 ? 8.09300 20.30300 5.68200 1.000 53.20706 149 ILE B C 1
ATOM 1135 O O . ILE A 1 151 ? 8.68200 19.22000 5.78300 1.000 58.85832 149 ILE B O 1
ATOM 1140 N N . PRO A 1 152 ? 8.73600 21.47000 5.80100 1.000 44.08051 150 PRO B N 1
ATOM 1141 C CA . PRO A 1 152 ? 10.20500 21.52600 5.86300 1.000 38.81766 150 PRO B CA 1
ATOM 1142 C C . PRO A 1 152 ? 10.80700 20.85000 7.08700 1.000 41.72678 150 PRO B C 1
ATOM 1143 O O . PRO A 1 152 ? 10.25600 20.88100 8.19100 1.000 50.62184 150 PRO B O 1
ATOM 1147 N N . TYR A 1 153 ? 11.97500 20.25200 6.88200 1.000 39.66459 151 TYR B N 1
ATOM 1148 C CA . TYR A 1 153 ? 12.65600 19.51300 7.93200 1.000 46.57083 151 TYR B CA 1
ATOM 1149 C C . TYR A 1 153 ? 14.08500 20.01100 8.06100 1.000 48.55573 151 TYR B C 1
ATOM 1150 O O . TYR A 1 153 ? 14.80900 20.10100 7.06200 1.000 51.49810 151 TYR B O 1
ATOM 1159 N N . PHE A 1 154 ? 14.49200 20.32500 9.29000 1.000 35.45129 152 PHE B N 1
ATOM 1160 C CA . PHE A 1 154 ? 15.83800 20.80200 9.55900 1.000 32.86565 152 PHE B CA 1
ATOM 1161 C C . PHE A 1 154 ? 16.42300 20.03400 10.73300 1.000 44.15967 152 PHE B C 1
ATOM 1162 O O . PHE A 1 154 ? 15.80300 19.94500 11.80200 1.000 40.59443 152 PHE B O 1
ATOM 1170 N N . GLU A 1 155 ? 17.61600 19.47700 10.52100 1.000 57.76139 153 GLU B N 1
ATOM 1171 C CA . GLU A 1 155 ? 18.42000 18.91400 11.59800 1.000 51.94997 153 GLU B CA 1
ATOM 1172 C C . GLU A 1 155 ? 19.31300 20.01400 12.14900 1.000 46.92719 153 GLU B C 1
ATOM 1173 O O . GLU A 1 155 ? 20.14800 20.56200 11.42200 1.000 45.78232 153 GLU B O 1
ATOM 1179 N N . THR A 1 156 ? 19.12600 20.34400 13.42300 1.000 41.24657 154 THR B N 1
ATOM 1180 C CA . THR A 1 156 ? 19.70900 21.53800 14.01200 1.000 39.72432 154 THR B CA 1
ATOM 1181 C C . THR A 1 156 ? 20.44800 21.21700 15.30900 1.000 37.23177 154 THR B C 1
ATOM 1182 O O . THR A 1 156 ? 20.28100 20.16000 15.93100 1.000 34.41430 154 THR B O 1
ATOM 1186 N N . SER A 1 157 ? 21.26800 22.17600 15.72000 1.000 28.90061 155 SER B N 1
ATOM 1187 C CA . SER A 1 157 ? 21.93100 22.13700 17.01200 1.000 32.46909 155 SER B CA 1
ATOM 1188 C C . SER A 1 157 ? 21.90000 23.54900 17.57100 1.000 31.87145 155 SER B C 1
ATOM 1189 O O . SER A 1 157 ? 22.51000 24.45500 16.99600 1.000 29.93886 155 SER B O 1
ATOM 1192 N N . ALA A 1 158 ? 21.17300 23.75400 18.67100 1.000 35.60623 156 ALA B N 1
ATOM 1193 C CA . ALA A 1 158 ? 21.27600 25.05000 19.33200 1.000 39.29926 156 ALA B CA 1
ATOM 1194 C C . ALA A 1 158 ? 22.67700 25.26400 19.86800 1.000 44.12902 156 ALA B C 1
ATOM 1195 O O . ALA A 1 158 ? 23.16300 26.40200 19.88500 1.000 42.12959 156 ALA B O 1
ATOM 1197 N N . LYS A 1 159 ? 23.33000 24.16900 20.28300 1.000 54.50481 157 LYS B N 1
ATOM 1198 C CA . LYS A 1 159 ? 24.68700 24.21200 20.81800 1.000 52.59796 157 LYS B CA 1
ATOM 1199 C C . LYS A 1 159 ? 25.66600 24.82300 19.83000 1.000 56.08176 157 LYS B C 1
ATOM 1200 O O . LYS A 1 159 ? 26.38000 25.77800 20.15700 1.000 55.01549 157 LYS B O 1
ATOM 1206 N N . GLU A 1 160 ? 25.71400 24.28300 18.61300 1.000 76.84253 158 GLU B N 1
ATOM 1207 C CA . GLU A 1 160 ? 26.76700 24.59600 17.65400 1.000 73.21669 158 GLU B CA 1
ATOM 1208 C C . GLU A 1 160 ? 26.30800 25.51800 16.52900 1.000 72.59154 158 GLU B C 1
ATOM 1209 O O . GLU A 1 160 ? 27.05900 25.72400 15.56600 1.000 78.11717 158 GLU B O 1
ATOM 1215 N N . ALA A 1 161 ? 25.10800 26.08900 16.63800 1.000 52.79633 159 ALA B N 1
ATOM 1216 C CA . ALA A 1 161 ? 24.50000 26.93400 15.60200 1.000 45.93134 159 ALA B CA 1
ATOM 1217 C C . ALA A 1 161 ? 24.50600 26.23600 14.24300 1.000 47.12856 159 ALA B C 1
ATOM 1218 O O . ALA A 1 161 ? 25.00100 26.75700 13.24100 1.000 55.98302 159 ALA B O 1
ATOM 1220 N N . ILE A 1 162 ? 23.93600 25.03700 14.22000 1.000 30.62795 160 ILE B N 1
ATOM 1221 C CA . ILE A 1 162 ? 23.85900 24.23700 13.01000 1.000 37.10980 160 ILE B CA 1
ATOM 1222 C C . ILE A 1 162 ? 22.43200 24.32500 12.48200 1.000 35.71199 160 ILE B C 1
ATOM 1223 O O . ILE A 1 162 ? 21.50000 23.79800 13.10300 1.000 27.18688 160 ILE B O 1
ATOM 1228 N N . ASN A 1 163 ? 22.26600 24.99100 11.32800 1.000 44.20079 161 ASN B N 1
ATOM 1229 C CA . ASN A 1 163 ? 20.98900 25.12000 10.62300 1.000 45.76812 161 ASN B CA 1
ATOM 1230 C C . ASN A 1 163 ? 19.95900 25.89500 11.41400 1.000 47.89242 161 ASN B C 1
ATOM 1231 O O . ASN A 1 163 ? 18.76000 25.80400 11.11800 1.000 47.21990 161 ASN B O 1
ATOM 1236 N N . VAL A 1 164 ? 20.38700 26.63400 12.43600 1.000 42.07607 162 VAL B N 1
ATOM 1237 C CA . VAL A 1 164 ? 19.43000 27.43500 13.18400 1.000 38.59546 162 VAL B CA 1
ATOM 1238 C C . VAL A 1 164 ? 19.00300 28.64300 12.36500 1.000 40.76925 162 VAL B C 1
ATOM 1239 O O . VAL A 1 164 ? 17.80800 28.89400 12.17200 1.000 45.39692 162 VAL B O 1
ATOM 1243 N N . GLU A 1 165 ? 19.96900 29.40500 11.85900 1.000 43.13071 163 GLU B N 1
ATOM 1244 C CA . GLU A 1 165 ? 19.59200 30.54700 11.04300 1.000 42.51242 163 GLU B CA 1
ATOM 1245 C C . GLU A 1 165 ? 18.84400 30.10100 9.79600 1.000 44.49636 163 GLU B C 1
ATOM 1246 O O . GLU A 1 165 ? 17.94900 30.80900 9.32200 1.000 40.32914 163 GLU B O 1
ATOM 1252 N N . GLN A 1 166 ? 19.16900 28.91500 9.27500 1.000 52.90890 164 GLN B N 1
ATOM 1253 C CA . GLN A 1 166 ? 18.45700 28.38700 8.11500 1.000 50.35967 164 GLN B CA 1
ATOM 1254 C C . GLN A 1 166 ? 16.99100 28.16800 8.44100 1.000 42.96142 164 GLN B C 1
ATOM 1255 O O . GLN A 1 166 ? 16.10400 28.61700 7.70500 1.000 45.77518 164 GLN B O 1
ATOM 1261 N N . ALA A 1 167 ? 16.72800 27.50300 9.56900 1.000 36.71412 165 ALA B N 1
ATOM 1262 C CA . ALA A 1 167 ? 15.36900 27.11600 9.94900 1.000 32.30819 165 ALA B CA 1
ATOM 1263 C C . ALA A 1 167 ? 14.48400 28.32700 10.20000 1.000 30.26290 165 ALA B C 1
ATOM 1264 O O . ALA A 1 167 ? 13.37600 28.42500 9.65800 1.000 30.74129 165 ALA B O 1
ATOM 1266 N N . PHE A 1 168 ? 14.95600 29.26800 11.01500 1.000 34.11419 166 PHE B N 1
ATOM 1267 C CA . PHE A 1 168 ? 14.11400 30.41200 11.32800 1.000 34.45025 166 PHE B CA 1
ATOM 1268 C C . PHE A 1 168 ? 13.96500 31.38800 10.17300 1.000 32.75743 166 PHE B C 1
ATOM 1269 O O . PHE A 1 168 ? 13.11200 32.27200 10.25900 1.000 36.20604 166 PHE B O 1
ATOM 1277 N N . GLN A 1 169 ? 14.77300 31.26700 9.11500 1.000 32.42279 167 GLN B N 1
ATOM 1278 C CA . GLN A 1 169 ? 14.53600 32.04300 7.89800 1.000 28.04177 167 GLN B CA 1
ATOM 1279 C C . GLN A 1 169 ? 13.45100 31.39000 7.05300 1.000 30.11234 167 GLN B C 1
ATOM 1280 O O . GLN A 1 169 ? 12.61800 32.07600 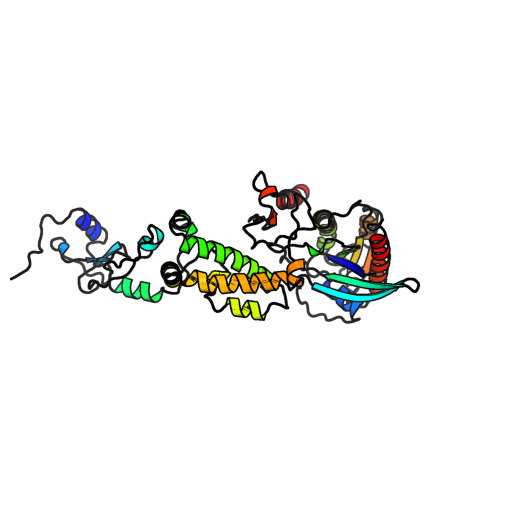6.45000 1.000 30.30270 167 GLN B O 1
ATOM 1286 N N . THR A 1 170 ? 13.44800 30.06200 7.01100 1.000 33.20433 168 THR B N 1
ATOM 1287 C CA . THR A 1 170 ? 12.33300 29.33900 6.42000 1.000 37.35410 168 THR B CA 1
ATOM 1288 C C . THR A 1 170 ? 11.02700 29.60700 7.16900 1.000 43.71246 168 THR B C 1
ATOM 1289 O O . THR A 1 170 ? 9.97900 29.79900 6.54200 1.000 43.97118 168 THR B O 1
ATOM 1293 N N . ILE A 1 171 ? 11.07200 29.63200 8.51000 1.000 37.13694 169 ILE B N 1
ATOM 1294 C CA . ILE A 1 171 ? 9.88100 29.93800 9.30900 1.000 30.39830 169 ILE B CA 1
ATOM 1295 C C . ILE A 1 171 ? 9.37100 31.33800 8.97900 1.000 31.11634 169 ILE B C 1
ATOM 1296 O O . ILE A 1 171 ? 8.17700 31.54700 8.74500 1.000 37.53487 169 ILE B O 1
ATOM 1301 N N . ALA A 1 172 ? 10.27700 32.31000 8.92500 1.000 30.49854 170 ALA B N 1
ATOM 1302 C CA . ALA A 1 172 ? 9.90700 33.66800 8.53600 1.000 29.47546 170 ALA B CA 1
ATOM 1303 C C . ALA A 1 172 ? 9.28800 33.69200 7.14500 1.000 34.48235 170 ALA B C 1
ATOM 1304 O O . ALA A 1 172 ? 8.19700 34.24300 6.94600 1.000 35.96396 170 ALA B O 1
ATOM 1306 N N . ARG A 1 173 ? 9.98000 33.09900 6.16800 1.000 40.35058 171 ARG B N 1
ATOM 1307 C CA . ARG A 1 173 ? 9.46900 33.05200 4.80100 1.000 37.76498 171 ARG B CA 1
ATOM 1308 C C . ARG A 1 173 ? 8.06400 32.45500 4.75000 1.000 39.89559 171 ARG B C 1
ATOM 1309 O O . ARG A 1 173 ? 7.15700 33.03000 4.13900 1.000 36.85549 171 ARG B O 1
ATOM 1317 N N . ASN A 1 174 ? 7.86800 31.30400 5.40600 1.000 45.88218 172 ASN B N 1
ATOM 1318 C CA . ASN A 1 174 ? 6.59400 30.58800 5.34500 1.000 46.27527 172 ASN B CA 1
ATOM 1319 C C . ASN A 1 174 ? 5.49700 31.31600 6.10900 1.000 52.96410 172 ASN B C 1
ATOM 1320 O O . ASN A 1 174 ? 4.35000 31.38400 5.64600 1.000 57.50011 172 ASN B O 1
ATOM 1325 N N . ALA A 1 175 ? 5.82100 31.83100 7.29800 1.000 38.24451 173 ALA B N 1
ATOM 1326 C CA . ALA A 1 175 ? 4.88900 32.69400 8.01700 1.000 34.47457 173 ALA B CA 1
ATOM 1327 C C . ALA A 1 175 ? 4.46000 33.87900 7.15600 1.000 37.37664 173 ALA B C 1
ATOM 1328 O O . ALA A 1 175 ? 3.26600 34.12300 6.97500 1.000 38.67513 173 ALA B O 1
ATOM 1330 N N . LEU A 1 176 ? 5.43000 34.61800 6.60500 1.000 41.65216 174 LEU B N 1
ATOM 1331 C CA . LEU A 1 176 ? 5.12900 35.75400 5.73400 1.000 39.16508 174 LEU B CA 1
ATOM 1332 C C . LEU A 1 176 ? 4.10600 35.39500 4.66200 1.000 43.39798 174 LEU B C 1
ATOM 1333 O O . LEU A 1 176 ? 3.12700 36.12100 4.44700 1.000 44.67376 174 LEU B O 1
ATOM 1338 N N . LYS A 1 177 ? 4.32900 34.28300 3.96100 1.000 49.86675 175 LYS B N 1
ATOM 1339 C CA . LYS A 1 177 ? 3.31100 33.80700 3.03700 1.000 45.43776 175 LYS B CA 1
ATOM 1340 C C . LYS A 1 177 ? 1.97300 33.62500 3.75500 1.000 52.82722 175 LYS B C 1
ATOM 1341 O O . LYS A 1 177 ? 0.97900 34.23900 3.36200 1.000 54.42895 175 LYS B O 1
ATOM 1347 N N . GLN A 1 178 ? 1.95000 32.88200 4.87600 1.000 47.33931 176 GLN B N 1
ATOM 1348 C CA . GLN A 1 178 ? 0.67700 32.58500 5.54700 1.000 40.28842 176 GLN B CA 1
ATOM 1349 C C . GLN A 1 178 ? -0.05900 33.85400 5.98700 1.000 41.17898 176 GLN B C 1
ATOM 1350 O O . GLN A 1 178 ? -1.27200 33.97300 5.77800 1.000 46.17707 176 GLN B O 1
ATOM 1356 N N . GLU A 1 179 ? 0.67000 34.83200 6.53800 1.000 51.56103 177 GLU B N 1
ATOM 1357 C CA . GLU A 1 179 ? 0.07100 36.08500 7.00500 1.000 54.56915 177 GLU B CA 1
ATOM 1358 C C . GLU A 1 179 ? -0.60900 36.85700 5.88400 1.000 68.39720 177 GLU B C 1
ATOM 1359 O O . GLU A 1 179 ? -1.69400 37.41400 6.08300 1.000 80.19709 177 GLU B O 1
ATOM 1365 N N . THR A 1 180 ? 0.01500 36.93100 4.71000 1.000 82.11835 178 THR B N 1
ATOM 1366 C CA . THR A 1 180 ? -0.58200 37.73500 3.65100 1.000 89.32677 178 THR B CA 1
ATOM 1367 C C . THR A 1 180 ? -1.85500 37.12700 3.04600 1.000 97.64336 178 THR B C 1
ATOM 1368 O O . THR A 1 180 ? -2.44400 37.76700 2.17200 1.000 99.15337 178 THR B O 1
ATOM 1372 N N . GLU A 1 181 ? -2.33900 35.96100 3.50000 1.000 125.34079 179 GLU B N 1
ATOM 1373 C CA . GLU A 1 181 ? -3.48300 35.30000 2.85100 1.000 128.77084 179 GLU B CA 1
ATOM 1374 C C . GLU A 1 181 ? -4.79200 35.44100 3.60600 1.000 128.03932 179 GLU B C 1
ATOM 1375 O O . GLU A 1 181 ? -5.82500 35.78400 3.01900 1.000 131.80404 179 GLU B O 1
ATOM 1381 N N . VAL A 1 182 ? -4.78100 35.21800 4.91800 1.000 129.87059 180 VAL B N 1
ATOM 1382 C CA . VAL A 1 182 ? -6.04400 35.33000 5.63300 1.000 130.13341 180 VAL B CA 1
ATOM 1383 C C . VAL A 1 182 ? -6.38300 36.79700 5.84700 1.000 131.22773 180 VAL B C 1
ATOM 1384 O O . VAL A 1 182 ? -7.37600 37.12100 6.52300 1.000 135.12601 180 VAL B O 1
ATOM 1388 N N . GLU A 1 183 ? -5.60900 37.69800 5.21400 1.000 111.41900 181 GLU B N 1
ATOM 1389 C CA . GLU A 1 183 ? -6.05900 39.02600 4.83000 1.000 111.41467 181 GLU B CA 1
ATOM 1390 C C . GLU A 1 183 ? -6.82300 39.02100 3.51400 1.000 116.11024 181 GLU B C 1
ATOM 1391 O O . GLU A 1 183 ? -7.48400 40.01600 3.21200 1.000 120.42305 181 GLU B O 1
ATOM 1397 N N . LEU A 1 184 ? -6.72900 37.94600 2.72200 1.000 106.84680 182 LEU B N 1
ATOM 1398 C CA . LEU A 1 184 ? -7.48400 37.80900 1.47500 1.000 101.98549 182 LEU B CA 1
ATOM 1399 C C . LEU A 1 184 ? -8.82500 37.12300 1.75000 1.000 106.83819 182 LEU B C 1
ATOM 1400 O O . LEU A 1 184 ? -9.51000 36.72000 0.80800 1.000 110.74052 182 LEU B O 1
ATOM 1406 N N . ASN B 2 2 ? -25.71400 20.69800 104.61900 1.000 95.46690 697 ASN A N 1
ATOM 1407 C CA . ASN B 2 2 ? -26.28900 20.81700 103.27600 1.000 97.49874 697 ASN A CA 1
ATOM 1408 C C . ASN B 2 2 ? -25.55000 19.97000 102.23000 1.000 96.89230 697 ASN A C 1
ATOM 1409 O O . ASN B 2 2 ? -25.11100 20.48900 101.20300 1.000 97.46199 697 ASN A O 1
ATOM 1414 N N . ALA B 2 3 ? -25.43400 18.66900 102.49500 1.000 94.68696 698 ALA A N 1
ATOM 1415 C CA . ALA B 2 3 ? -24.80200 17.74600 101.55800 1.000 90.39641 698 ALA A CA 1
ATOM 1416 C C . ALA B 2 3 ? -25.61000 17.63900 100.26500 1.000 92.58920 698 ALA A C 1
ATOM 1417 O O . ALA B 2 3 ? -26.84000 17.69700 100.27800 1.000 95.04369 698 ALA A O 1
ATOM 1419 N N . GLN B 2 4 ? -24.91800 17.48900 99.13700 1.000 83.26059 699 GLN A N 1
ATOM 1420 C CA . GLN B 2 4 ? -25.60800 17.15900 97.89400 1.000 80.92886 699 GLN A CA 1
ATOM 1421 C C . GLN B 2 4 ? -26.03400 15.68600 97.89300 1.000 78.42540 699 GLN A C 1
ATOM 1422 O O . GLN B 2 4 ? -25.52700 14.85800 98.66100 1.000 83.72439 699 GLN A O 1
ATOM 1428 N N . ILE B 2 5 ? -26.99800 15.36700 97.03100 1.000 53.08479 700 ILE A N 1
ATOM 1429 C CA . ILE B 2 5 ? -27.48700 14.00300 96.84800 1.000 50.22698 700 ILE A CA 1
ATOM 1430 C C . ILE B 2 5 ? -27.01100 13.54500 95.47200 1.000 45.99128 700 ILE A C 1
ATOM 1431 O O . ILE B 2 5 ? -27.40300 14.11800 94.44300 1.000 49.24611 700 ILE A O 1
ATOM 1436 N N . ILE B 2 6 ? -26.13000 12.54200 95.44000 1.000 38.71072 701 ILE A N 1
ATOM 1437 C CA . ILE B 2 6 ? -25.50700 12.17300 94.17200 1.000 42.88780 701 ILE A CA 1
ATOM 1438 C C . ILE B 2 6 ? -25.56600 10.66500 93.94600 1.000 40.43399 701 ILE A C 1
ATOM 1439 O O . ILE B 2 6 ? -25.76800 10.22100 92.80800 1.000 46.20440 701 ILE A O 1
ATOM 1444 N N . PHE B 2 7 ? -25.38600 9.86400 95.00200 1.000 23.45769 702 PHE A N 1
ATOM 1445 C CA . PHE B 2 7 ? -25.59300 8.42400 94.86500 1.000 31.29579 702 PHE A CA 1
ATOM 1446 C C . PHE B 2 7 ? -26.97600 8.15500 94.27400 1.000 35.62830 702 PHE A C 1
ATOM 1447 O O . PHE B 2 7 ? -27.96200 8.80500 94.62400 1.000 38.09668 702 PHE A O 1
ATOM 1455 N N . ASN B 2 8 ? -27.04400 7.18200 93.37200 1.000 43.75102 703 ASN A N 1
ATOM 1456 C CA . ASN B 2 8 ? -28.27500 6.91400 92.63800 1.000 36.30675 703 ASN A CA 1
ATOM 1457 C C . ASN B 2 8 ? -28.23000 5.47300 92.15200 1.000 40.67722 703 ASN A C 1
ATOM 1458 O O . ASN B 2 8 ? -27.32500 5.09900 91.39300 1.000 42.00512 703 ASN A O 1
ATOM 1463 N N . VAL B 2 9 ? -29.18800 4.67200 92.62000 1.000 50.10407 704 VAL A N 1
ATOM 1464 C CA . VAL B 2 9 ? -29.34400 3.30100 92.14000 1.000 52.61589 704 VAL A CA 1
ATOM 1465 C C . VAL B 2 9 ? -29.80700 3.30000 90.68600 1.000 47.89920 704 VAL A C 1
ATOM 1466 O O . VAL B 2 9 ? -29.47600 2.39000 89.91200 1.000 46.35494 704 VAL A O 1
ATOM 1470 N N . HIS B 2 10 ? -30.56100 4.33100 90.28700 1.000 41.77162 705 HIS A N 1
ATOM 1471 C CA . HIS B 2 10 ? -31.13000 4.44800 88.94600 1.000 42.04681 705 HIS A CA 1
ATOM 1472 C C . HIS B 2 10 ? -30.59700 5.72400 88.30500 1.000 42.61061 705 HIS A C 1
ATOM 1473 O O . HIS B 2 10 ? -31.33700 6.71400 88.16800 1.000 54.53352 705 HIS A O 1
ATOM 1480 N N . PRO B 2 11 ? -29.34000 5.73600 87.86500 1.000 45.35910 706 PRO A N 1
ATOM 1481 C CA . PRO B 2 11 ? -28.84900 6.88500 87.09300 1.000 43.75728 706 PRO A CA 1
ATOM 1482 C C . PRO B 2 11 ? -29.54100 6.95800 85.74200 1.000 47.10068 706 PRO A C 1
ATOM 1483 O O . PRO B 2 11 ? -30.24400 6.03600 85.31600 1.000 50.84144 706 PRO A O 1
ATOM 1487 N N . ALA B 2 12 ? -29.34800 8.08800 85.07300 1.000 35.86516 707 ALA A N 1
ATOM 1488 C CA . ALA B 2 12 ? -29.95300 8.27800 83.76100 1.000 32.58368 707 ALA A CA 1
ATOM 1489 C C . ALA B 2 12 ? -29.41900 7.21800 82.80300 1.000 39.60023 707 ALA A C 1
ATOM 1490 O O . ALA B 2 12 ? -28.19300 7.04900 82.69200 1.000 35.30676 707 ALA A O 1
ATOM 1492 N N . PRO B 2 13 ? -30.28900 6.46600 82.11800 1.000 48.46982 708 PRO A N 1
ATOM 1493 C CA . PRO B 2 13 ? -29.81000 5.29500 81.35700 1.000 47.08051 708 PRO A CA 1
ATOM 1494 C C . PRO B 2 13 ? -28.87200 5.64100 80.19800 1.000 47.45565 708 PRO A C 1
ATOM 1495 O O . PRO B 2 13 ? -28.00200 4.82700 79.84900 1.000 47.94140 708 PRO A O 1
ATOM 1499 N N . THR B 2 14 ? -29.01100 6.83100 79.60600 1.000 35.50379 709 THR A N 1
ATOM 1500 C CA . THR B 2 14 ? -28.13200 7.22900 78.50500 1.000 36.01544 709 THR A CA 1
ATOM 1501 C C . THR B 2 14 ? -26.72200 7.52900 79.01200 1.000 44.17776 709 THR A C 1
ATOM 1502 O O . THR B 2 14 ? -25.72800 7.19000 78.35300 1.000 49.30520 709 THR A O 1
ATOM 1506 N N . ARG B 2 15 ? -26.62200 8.15800 80.18600 1.000 40.39976 710 ARG A N 1
ATOM 1507 C CA . ARG B 2 15 ? -25.32700 8.39300 80.80500 1.000 35.94291 710 ARG A CA 1
ATOM 1508 C C . ARG B 2 15 ? -24.69300 7.09200 81.29600 1.000 33.60662 710 ARG A C 1
ATOM 1509 O O . ARG B 2 15 ? -23.47600 6.90100 81.15700 1.000 37.00580 710 ARG A O 1
ATOM 1517 N N . LYS B 2 16 ? -25.49000 6.19500 81.89500 1.000 28.45323 711 LYS A N 1
ATOM 1518 C CA . LYS B 2 16 ? -24.93000 4.91700 82.33300 1.000 28.88393 711 LYS A CA 1
ATOM 1519 C C . LYS B 2 16 ? -24.33500 4.16900 81.15100 1.000 34.75472 711 LYS A C 1
ATOM 1520 O O . LYS B 2 16 ? -23.30600 3.50100 81.28900 1.000 38.18123 711 LYS A O 1
ATOM 1526 N N . ILE B 2 17 ? -24.95100 4.30400 79.97600 1.000 38.37477 712 ILE A N 1
ATOM 1527 C CA . ILE B 2 17 ? -24.44100 3.66300 78.76900 1.000 43.47620 712 ILE A CA 1
ATOM 1528 C C . ILE B 2 17 ? -23.10700 4.28000 78.35100 1.000 38.26398 712 ILE A C 1
ATOM 1529 O O . ILE B 2 17 ? -22.16800 3.56500 77.97600 1.000 32.40654 712 ILE A O 1
ATOM 1534 N N . ALA B 2 18 ? -22.99100 5.60700 78.45300 1.000 32.97381 713 ALA A N 1
ATOM 1535 C CA . ALA B 2 18 ? -21.78200 6.30300 78.03600 1.000 31.10535 713 ALA A CA 1
ATOM 1536 C C . ALA B 2 18 ? -20.64000 6.09100 79.02500 1.000 35.96830 713 ALA A C 1
ATOM 1537 O O . ALA B 2 18 ? -19.52700 5.71400 78.63400 1.000 40.15661 713 ALA A O 1
ATOM 1539 N N . VAL B 2 19 ? -20.87800 6.36000 80.30600 1.000 33.02774 714 VAL A N 1
ATOM 1540 C CA . VAL B 2 19 ? -19.81400 6.13900 81.27700 1.000 38.00123 714 VAL A CA 1
ATOM 1541 C C . VAL B 2 19 ? -19.33300 4.69800 81.20900 1.000 42.09074 714 VAL A C 1
ATOM 1542 O O . VAL B 2 19 ? -18.12500 4.43600 81.24900 1.000 41.56228 714 VAL A O 1
ATOM 1546 N N . ALA B 2 20 ? -20.26000 3.74200 81.07100 1.000 36.15200 715 ALA A N 1
ATOM 1547 C CA . ALA B 2 20 ? -19.83000 2.34600 81.07500 1.000 35.35433 715 ALA A CA 1
ATOM 1548 C C . ALA B 2 20 ? -19.08500 1.98200 79.80300 1.000 36.96791 715 ALA A C 1
ATOM 1549 O O . ALA B 2 20 ? -18.25700 1.06400 79.81500 1.000 37.76411 715 ALA A O 1
ATOM 1551 N N . LYS B 2 21 ? -19.35000 2.69400 78.71500 1.000 36.47937 716 LYS A N 1
ATOM 1552 C CA . LYS B 2 21 ? -18.60900 2.46900 77.48200 1.000 35.76354 716 LYS A CA 1
ATOM 1553 C C . LYS B 2 21 ? -17.13100 2.79800 77.65800 1.000 38.64799 716 LYS A C 1
ATOM 1554 O O . LYS B 2 21 ? -16.28200 2.22100 76.96900 1.000 45.55991 716 LYS A O 1
ATOM 1560 N N . GLN B 2 22 ? -16.80100 3.70600 78.57900 1.000 26.94836 717 GLN A N 1
ATOM 1561 C CA . GLN B 2 22 ? -15.41700 4.04500 78.88100 1.000 24.78965 717 GLN A CA 1
ATOM 1562 C C . GLN B 2 22 ? -15.00200 3.48600 80.22900 1.000 24.76266 717 GLN A C 1
ATOM 1563 O O . GLN B 2 22 ? -14.28400 4.12500 81.00000 1.000 24.31825 717 GLN A O 1
ATOM 1569 N N . ASN B 2 23 ? -15.43600 2.26100 80.49200 1.000 36.01596 718 ASN A N 1
ATOM 1570 C CA . ASN B 2 23 ? -15.04700 1.47800 81.66200 1.000 41.20011 718 ASN A CA 1
ATOM 1571 C C . ASN B 2 23 ? -15.01000 2.33100 82.92300 1.000 36.37005 718 ASN A C 1
ATOM 1572 O O . ASN B 2 23 ? -14.13200 2.19300 83.77800 1.000 42.68848 718 ASN A O 1
ATOM 1577 N N . TYR B 2 24 ? -15.99200 3.21400 83.03400 1.000 40.78027 719 TYR A N 1
ATOM 1578 C CA . TYR B 2 24 ? -16.18900 4.05600 84.19700 1.000 39.66141 719 TYR A CA 1
ATOM 1579 C C . TYR B 2 24 ? -14.94500 4.86500 84.51400 1.000 38.17221 719 TYR A C 1
ATOM 1580 O O . TYR B 2 24 ? -14.71000 5.22400 85.66900 1.000 46.67739 719 TYR A O 1
ATOM 1589 N N . ARG B 2 25 ? -14.15100 5.17900 83.48900 1.000 27.21649 720 ARG A N 1
ATOM 1590 C CA . ARG B 2 25 ? -12.87000 5.86500 83.66100 1.000 23.19082 720 ARG A CA 1
ATOM 1591 C C . ARG B 2 25 ? -12.97900 7.28000 83.11300 1.000 22.71866 720 ARG A C 1
ATOM 1592 O O . ARG B 2 25 ? -13.49600 7.48600 82.01300 1.000 23.54628 720 ARG A O 1
ATOM 1600 N N . CYS B 2 26 ? -12.53400 8.25800 83.89600 1.000 30.59432 721 CYS A N 1
ATOM 1601 C CA . CYS B 2 26 ? -12.50200 9.62700 83.40900 1.000 30.75059 721 CYS A CA 1
ATOM 1602 C C . CYS B 2 26 ? -11.67700 9.69700 82.12900 1.000 35.56938 721 CYS A C 1
ATOM 1603 O O . CYS B 2 26 ? -10.59300 9.11300 82.04200 1.000 42.01833 721 CYS A O 1
ATOM 1606 N N . ALA B 2 27 ? -12.21700 10.37500 81.11800 1.000 39.36878 722 ALA A N 1
ATOM 1607 C CA . ALA B 2 27 ? -11.56300 10.41300 79.82100 1.000 37.49003 722 ALA A CA 1
ATOM 1608 C C . ALA B 2 27 ? -10.27300 11.21900 79.82600 1.000 43.17270 722 ALA A C 1
ATOM 1609 O O . ALA B 2 27 ? -9.51600 11.14100 78.85100 1.000 48.78735 722 ALA A O 1
ATOM 1611 N N . GLY B 2 28 ? -9.98900 11.97800 80.88600 1.000 39.66562 723 GLY A N 1
ATOM 1612 C CA . GLY B 2 28 ? -8.80800 12.82500 80.87200 1.000 38.82239 723 GLY A CA 1
ATOM 1613 C C . GLY B 2 28 ? -7.63700 12.39600 81.74000 1.000 42.99482 723 GLY A C 1
ATOM 1614 O O . GLY B 2 28 ? -6.47300 12.66000 81.41900 1.000 55.77284 723 GLY A O 1
ATOM 1615 N N . CYS B 2 29 ? -7.94500 11.75400 82.86100 1.000 23.92798 724 CYS A N 1
ATOM 1616 C CA . CYS B 2 29 ? -6.96700 11.31800 83.85300 1.000 24.28610 724 CYS A CA 1
ATOM 1617 C C . CYS B 2 29 ? -7.00600 9.82000 84.07400 1.000 26.94792 724 CYS A C 1
ATOM 1618 O O . CYS B 2 29 ? -6.09000 9.28800 84.72700 1.000 28.15931 724 CYS A O 1
ATOM 1621 N N . GLY B 2 30 ? -8.01900 9.13200 83.51300 1.000 23.49654 725 GLY A N 1
ATOM 1622 C CA . GLY B 2 30 ? -8.27800 7.71100 83.67300 1.000 23.84914 725 GLY A CA 1
ATOM 1623 C C . GLY B 2 30 ? -8.74000 7.26000 85.04300 1.000 23.69156 725 GLY A C 1
ATOM 1624 O O . GLY B 2 30 ? -8.74500 6.05000 85.30200 1.000 24.13461 725 GLY A O 1
ATOM 1625 N N . ILE B 2 31 ? -9.12800 8.17800 85.93400 1.000 23.13016 726 ILE A N 1
ATOM 1626 C CA . ILE B 2 31 ? -9.58100 7.75300 87.25600 1.000 22.94845 726 ILE A CA 1
ATOM 1627 C C . ILE B 2 31 ? -10.84400 6.90700 87.12200 1.000 25.64465 726 ILE A C 1
ATOM 1628 O O . ILE B 2 31 ? -11.74800 7.20400 86.32800 1.000 29.14621 726 ILE A O 1
ATOM 1633 N N . ARG B 2 32 ? -10.88600 5.81800 87.87600 1.000 32.13601 727 ARG A N 1
ATOM 1634 C CA . ARG B 2 32 ? -12.01200 4.89700 87.86000 1.000 33.67388 727 ARG A CA 1
ATOM 1635 C C . ARG B 2 32 ? -13.04700 5.36200 88.87700 1.000 34.34549 727 ARG A C 1
ATOM 1636 O O . ARG B 2 32 ? -12.73900 5.49300 90.07000 1.000 43.72046 727 ARG A O 1
ATOM 1644 N N . THR B 2 33 ? -14.26400 5.61700 88.40400 1.000 33.05836 728 THR A N 1
ATOM 1645 C CA . THR B 2 33 ? -15.29800 6.28200 89.18300 1.000 35.00791 728 THR A CA 1
ATOM 1646 C C . THR B 2 33 ? -16.35900 5.29800 89.65300 1.000 32.48475 728 THR A C 1
ATOM 1647 O O . THR B 2 33 ? -16.65600 4.31000 88.97900 1.000 33.40778 728 THR A O 1
ATOM 1651 N N . ASP B 2 34 ? -16.91400 5.58700 90.81800 1.000 31.00692 729 ASP A N 1
ATOM 1652 C CA . ASP B 2 34 ? -18.01000 4.80600 91.36700 1.000 35.57606 729 ASP A CA 1
ATOM 1653 C C . ASP B 2 34 ? -19.17200 4.78400 90.38100 1.000 34.62894 729 ASP A C 1
ATOM 1654 O O . ASP B 2 34 ? -19.68600 5.85400 90.02100 1.000 32.95270 729 ASP A O 1
ATOM 1659 N N . PRO B 2 35 ? -19.60300 3.60700 89.91700 1.000 31.43121 730 PRO A N 1
ATOM 1660 C CA . PRO B 2 35 ? -20.79900 3.54100 89.05800 1.000 34.92691 730 PRO A CA 1
ATOM 1661 C C . PRO B 2 35 ? -22.07100 4.11400 89.69900 1.000 38.66466 730 PRO A C 1
ATOM 1662 O O . PRO B 2 35 ? -22.97700 4.55300 88.97600 1.000 40.32469 730 PRO A O 1
ATOM 1666 N N . ASP B 2 36 ? -22.17000 4.13100 91.02300 1.000 44.46308 731 ASP A N 1
ATOM 1667 C CA . ASP B 2 36 ? -23.32100 4.70400 91.69900 1.000 38.49772 731 ASP A CA 1
ATOM 1668 C C . ASP B 2 36 ? -23.23600 6.22100 91.84300 1.000 39.15565 731 ASP A C 1
ATOM 1669 O O . ASP B 2 36 ? -24.12300 6.81300 92.47700 1.000 35.63580 731 ASP A O 1
ATOM 1674 N N . TYR B 2 37 ? -22.19800 6.86800 91.28100 1.000 24.69258 732 TYR A N 1
ATOM 1675 C CA . TYR B 2 37 ? -22.02000 8.30800 91.46400 1.000 19.52814 732 TYR A CA 1
ATOM 1676 C C . TYR B 2 37 ? -21.83600 9.06400 90.14400 1.000 20.07053 732 TYR A C 1
ATOM 1677 O O . TYR B 2 37 ? -21.43900 10.23700 90.16400 1.000 19.51998 732 TYR A O 1
ATOM 1686 N N . ILE B 2 38 ? -22.17200 8.46000 88.99900 1.000 23.49242 733 ILE A N 1
ATOM 1687 C CA . ILE B 2 38 ? -21.83400 9.05800 87.70500 1.000 23.87902 733 ILE A CA 1
ATOM 1688 C C . ILE B 2 38 ? -22.52300 10.39400 87.42900 1.000 27.72685 733 ILE A C 1
ATOM 1689 O O . ILE B 2 38 ? -22.21300 11.03700 86.42500 1.000 30.56633 733 ILE A O 1
ATOM 1694 N N . LYS B 2 39 ? -23.45400 10.83600 88.28100 1.000 41.77661 734 LYS A N 1
ATOM 1695 C CA . LYS B 2 39 ? -24.04000 12.15900 88.08700 1.000 36.17101 734 LYS A CA 1
ATOM 1696 C C . LYS B 2 39 ? -22.99700 13.25800 88.29300 1.000 34.47047 734 LYS A C 1
ATOM 1697 O O . LYS B 2 39 ? -23.15300 14.37500 87.77000 1.000 31.65958 734 LYS A O 1
ATOM 1703 N N . ARG B 2 40 ? -21.92000 12.93700 89.02100 1.000 33.97247 735 ARG A N 1
ATOM 1704 C CA . ARG B 2 40 ? -20.82700 13.87100 89.28600 1.000 39.24175 735 ARG A CA 1
ATOM 1705 C C . ARG B 2 40 ? -20.06400 14.26400 88.01800 1.000 38.59158 735 ARG A C 1
ATOM 1706 O O . ARG B 2 40 ? -19.51700 15.37200 87.93700 1.000 36.29624 735 ARG A O 1
ATOM 1714 N N . LEU B 2 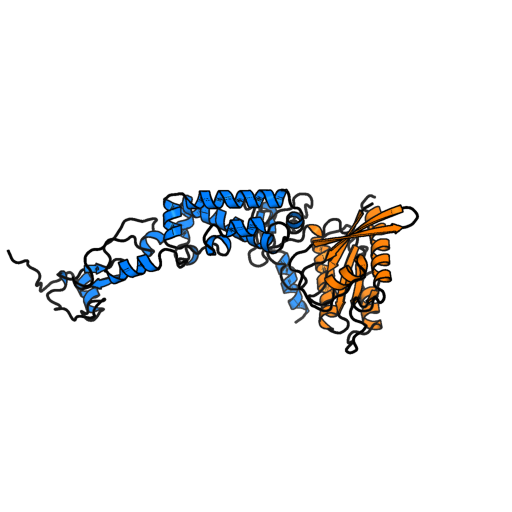41 ? -20.01600 13.37600 87.02800 1.000 27.17001 736 LEU A N 1
ATOM 1715 C CA . LEU B 2 41 ? -19.23600 13.59400 85.82200 1.000 28.42278 736 LEU A CA 1
ATOM 1716 C C . LEU B 2 41 ? -19.89200 14.62800 84.89700 1.000 26.89849 736 LEU A C 1
ATOM 1717 O O . LEU B 2 41 ? -21.10700 14.84900 84.91200 1.000 27.26702 736 LEU A O 1
ATOM 1722 N N . ARG B 2 42 ? -19.06200 15.23500 84.05400 1.000 24.31461 737 ARG A N 1
ATOM 1723 C CA . ARG B 2 42 ? -19.48900 16.23300 83.08700 1.000 24.25778 737 ARG A CA 1
ATOM 1724 C C . ARG B 2 42 ? -19.15900 15.82400 81.65100 1.000 24.80418 737 ARG A C 1
ATOM 1725 O O . ARG B 2 42 ? -18.07500 15.31100 81.36800 1.000 21.75655 737 ARG A O 1
ATOM 1733 N N . TYR B 2 43 ? -20.11000 16.07700 80.74400 1.000 33.73444 738 TYR A N 1
ATOM 1734 C CA . TYR B 2 43 ? -19.97700 15.72200 79.33400 1.000 25.56988 738 TYR A CA 1
ATOM 1735 C C . TYR B 2 43 ? -19.24600 16.81100 78.58200 1.000 29.45176 738 TYR A C 1
ATOM 1736 O O . TYR B 2 43 ? -19.63900 17.98000 78.63000 1.000 31.24375 738 TYR A O 1
ATOM 1745 N N . CYS B 2 44 ? -18.18700 16.40300 77.88300 1.000 32.13438 739 CYS A N 1
ATOM 1746 C CA . CYS B 2 44 ? -17.40100 17.27400 77.02800 1.000 33.13813 739 CYS A CA 1
ATOM 1747 C C . CYS B 2 44 ? -18.04200 17.26400 75.65000 1.000 36.29238 739 CYS A C 1
ATOM 1748 O O . CYS B 2 44 ? -17.99400 16.24900 74.94200 1.000 32.57488 739 CYS A O 1
ATOM 1751 N N . GLU B 2 45 ? -18.64200 18.39100 75.26100 1.000 47.70403 740 GLU A N 1
ATOM 1752 C CA . GLU B 2 45 ? -19.42300 18.38000 74.03400 1.000 50.30201 740 GLU A CA 1
ATOM 1753 C C . GLU B 2 45 ? -18.55700 18.28200 72.79300 1.000 52.40969 740 GLU A C 1
ATOM 1754 O O . GLU B 2 45 ? -19.10100 18.07000 71.70400 1.000 54.29205 740 GLU A O 1
ATOM 1760 N N . TYR B 2 46 ? -17.23500 18.39200 72.92100 1.000 45.74196 741 TYR A N 1
ATOM 1761 C CA . TYR B 2 46 ? -16.35800 18.24600 71.76400 1.000 41.94910 741 TYR A CA 1
ATOM 1762 C C . TYR B 2 46 ? -15.79200 16.83600 71.63400 1.000 37.10682 741 TYR A C 1
ATOM 1763 O O . TYR B 2 46 ? -15.84700 16.23600 70.55900 1.000 37.37850 741 TYR A O 1
ATOM 1772 N N . LEU B 2 47 ? -15.22500 16.29600 72.70200 1.000 34.34186 742 LEU A N 1
ATOM 1773 C CA . LEU B 2 47 ? -14.66400 14.95700 72.62000 1.000 34.89922 742 LEU A CA 1
ATOM 1774 C C . LEU B 2 47 ? -15.72300 13.87100 72.69400 1.000 35.95263 742 LEU A C 1
ATOM 1775 O O . LEU B 2 47 ? -15.42600 12.71800 72.36200 1.000 40.85386 742 LEU A O 1
ATOM 1780 N N . GLY B 2 48 ? -16.94100 14.21200 73.12200 1.000 23.10311 743 GLY A N 1
ATOM 1781 C CA . GLY B 2 48 ? -18.01100 13.24600 73.26100 1.000 23.38113 743 GLY A CA 1
ATOM 1782 C C . GLY B 2 48 ? -17.89700 12.26300 74.40400 1.000 30.15120 743 GLY A C 1
ATOM 1783 O O . GLY B 2 48 ? -18.60300 11.25100 74.39200 1.000 38.90305 743 GLY A O 1
ATOM 1784 N N . LYS B 2 49 ? -17.05300 12.52100 75.40000 1.000 33.82954 744 LYS A N 1
ATOM 1785 C CA . LYS B 2 49 ? -16.85100 11.57900 76.49200 1.000 31.39477 744 LYS A CA 1
ATOM 1786 C C . LYS B 2 49 ? -17.04900 12.29100 77.82600 1.000 31.41755 744 LYS A C 1
ATOM 1787 O O . LYS B 2 49 ? -17.13100 13.52300 77.89500 1.000 32.94484 744 LYS A O 1
ATOM 1793 N N . TYR B 2 50 ? -17.14700 11.50100 78.89600 1.000 30.97300 745 TYR A N 1
ATOM 1794 C CA . TYR B 2 50 ? -17.36700 12.02700 80.24100 1.000 28.38175 745 TYR A CA 1
ATOM 1795 C C . TYR B 2 50 ? -16.04600 12.17500 80.99700 1.000 31.66293 745 TYR A C 1
ATOM 1796 O O . TYR B 2 50 ? -15.07100 11.45500 80.74300 1.000 30.90763 745 TYR A O 1
ATOM 1805 N N . PHE B 2 51 ? -16.03100 13.13200 81.92900 1.000 26.65998 746 PHE A N 1
ATOM 1806 C CA . PHE B 2 51 ? -14.84200 13.55800 82.65000 1.000 26.08534 746 PHE A CA 1
ATOM 1807 C C . PHE B 2 51 ? -15.19400 13.79200 84.10900 1.000 25.96736 746 PHE A C 1
ATOM 1808 O O . PHE B 2 51 ? -16.30300 14.22900 84.41800 1.000 22.00682 746 PHE A O 1
ATOM 1816 N N . CYS B 2 52 ? -14.22100 13.54400 84.99400 1.000 20.77520 747 CYS A N 1
ATOM 1817 C CA . CYS B 2 52 ? -14.26600 13.95600 86.40000 1.000 20.51512 747 CYS A CA 1
ATOM 1818 C C . CYS B 2 52 ? -14.26300 15.48700 86.51800 1.000 23.58366 747 CYS A C 1
ATOM 1819 O O . CYS B 2 52 ? -13.82000 16.20500 85.60900 1.000 21.12373 747 CYS A O 1
ATOM 1822 N N . GLN B 2 53 ? -14.72900 15.99200 87.67300 1.000 36.31661 748 GLN A N 1
ATOM 1823 C CA . GLN B 2 53 ? -14.82800 17.44200 87.85200 1.000 31.69078 748 GLN A CA 1
ATOM 1824 C C . GLN B 2 53 ? -13.46200 18.12900 88.00000 1.000 35.93594 748 GLN A C 1
ATOM 1825 O O . GLN B 2 53 ? -13.39900 19.36200 88.05700 1.000 37.23853 748 GLN A O 1
ATOM 1831 N N . CYS B 2 54 ? -12.36300 17.38700 88.03200 1.000 32.94756 749 CYS A N 1
ATOM 1832 C CA . CYS B 2 54 ? -11.06400 18.04600 87.97600 1.000 35.81825 749 CYS A CA 1
ATOM 1833 C C . CYS B 2 54 ? -10.59700 18.30200 86.54800 1.000 35.23476 749 CYS A C 1
ATOM 1834 O O . CYS B 2 54 ? -10.20700 19.42300 86.21600 1.000 37.93312 749 CYS A O 1
ATOM 1837 N N . CYS B 2 55 ? -10.63300 17.27600 85.69700 1.000 26.36486 750 CYS A N 1
ATOM 1838 C CA . CYS B 2 55 ? -10.30500 17.40900 84.27700 1.000 26.81110 750 CYS A CA 1
ATOM 1839 C C . CYS B 2 55 ? -11.27500 18.29500 83.49400 1.000 30.51072 750 CYS A C 1
ATOM 1840 O O . CYS B 2 55 ? -10.88900 18.82000 82.44200 1.000 33.42437 750 CYS A O 1
ATOM 1843 N N . HIS B 2 56 ? -12.52300 18.43100 83.94700 1.000 26.90268 751 HIS A N 1
ATOM 1844 C CA . HIS B 2 56 ? -13.54700 19.20300 83.25800 1.000 27.18934 751 HIS A CA 1
ATOM 1845 C C . HIS B 2 56 ? -14.13200 20.17700 84.27200 1.000 29.84777 751 HIS A C 1
ATOM 1846 O O . HIS B 2 56 ? -14.74700 19.75300 85.25400 1.000 32.82683 751 HIS A O 1
ATOM 1853 N N . GLU B 2 57 ? -13.95900 21.47700 84.02100 1.000 37.83035 752 GLU A N 1
ATOM 1854 C CA . GLU B 2 57 ? -14.32900 22.55100 84.94100 1.000 32.97557 752 GLU A CA 1
ATOM 1855 C C . GLU B 2 57 ? -15.32700 23.52100 84.29900 1.000 37.04339 752 GLU A C 1
ATOM 1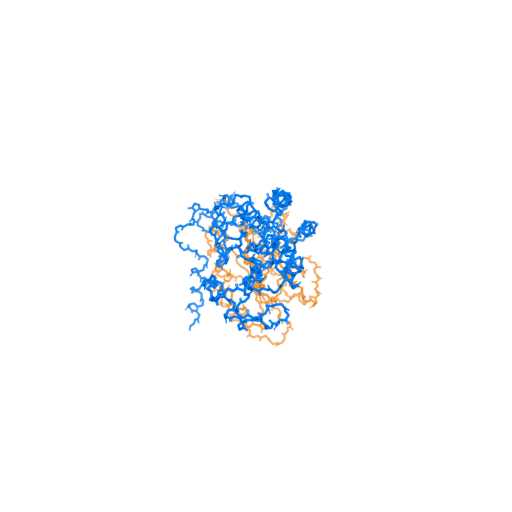856 O O . GLU B 2 57 ? -15.39600 24.69200 84.67400 1.000 43.99867 752 GLU A O 1
ATOM 1862 N N . ASN B 2 58 ? -16.09100 23.05100 83.31500 1.000 35.16035 753 ASN A N 1
ATOM 1863 C CA . ASN B 2 58 ? -17.13600 23.84600 82.66300 1.000 40.97677 753 ASN A CA 1
ATOM 1864 C C . ASN B 2 58 ? -16.57100 25.04100 81.88900 1.000 44.18571 753 ASN A C 1
ATOM 1865 O O . ASN B 2 58 ? -17.16700 26.12400 81.85800 1.000 50.80596 753 ASN A O 1
ATOM 1870 N N . ALA B 2 59 ? -15.42800 24.84400 81.23700 1.000 32.64471 754 ALA A N 1
ATOM 1871 C CA . ALA B 2 59 ? -14.98500 25.79900 80.22800 1.000 35.07598 754 ALA A CA 1
ATOM 1872 C C . ALA B 2 59 ? -15.91000 25.72500 79.01500 1.000 38.04935 754 ALA A C 1
ATOM 1873 O O . ALA B 2 59 ? -16.42600 24.65800 78.66600 1.000 36.60471 754 ALA A O 1
ATOM 1875 N N . GLN B 2 60 ? -16.13000 26.86300 78.37100 1.000 48.71464 755 GLN A N 1
ATOM 1876 C CA . GLN B 2 60 ? -17.05400 26.93100 77.24800 1.000 45.30470 755 GLN A CA 1
ATOM 1877 C C . GLN B 2 60 ? -16.30000 27.20900 75.95300 1.000 50.42212 755 GLN A C 1
ATOM 1878 O O . GLN B 2 60 ? -15.25500 27.86700 75.95100 1.000 57.07030 755 GLN A O 1
ATOM 1884 N N . MET B 2 61 ? -16.84100 26.69500 74.85000 1.000 42.81102 756 MET A N 1
ATOM 1885 C CA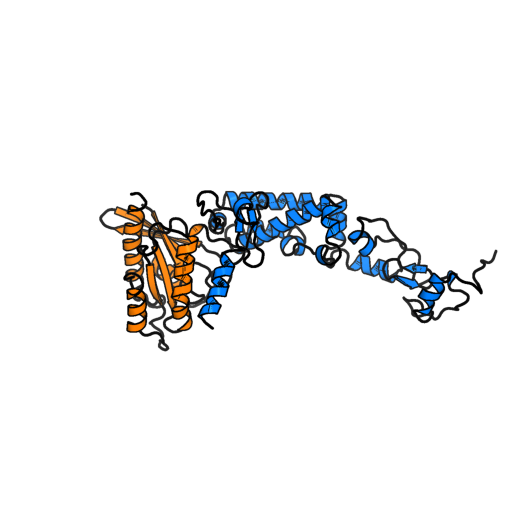 . MET B 2 61 ? -16.11800 26.69300 73.58400 1.000 40.06221 756 MET A CA 1
ATOM 1886 C C . MET B 2 61 ? -17.08500 26.35000 72.45400 1.000 44.29523 756 MET A C 1
ATOM 1887 O O . MET B 2 61 ? -17.94000 25.47000 72.61400 1.000 41.69993 756 MET A O 1
ATOM 1892 N N . ALA B 2 62 ? -16.95600 27.04200 71.31600 1.000 44.74655 757 ALA A N 1
ATOM 1893 C CA . ALA B 2 62 ? -17.71800 26.60500 70.14900 1.000 43.52094 757 ALA A CA 1
ATOM 1894 C C . ALA B 2 62 ? -17.16700 25.26700 69.67800 1.000 36.98200 757 ALA A C 1
ATOM 1895 O O . ALA B 2 62 ? -16.04000 24.88700 70.00200 1.000 36.85158 757 ALA A O 1
ATOM 1897 N N . ILE B 2 63 ? -17.99000 24.51500 68.95300 1.000 31.63215 758 ILE A N 1
ATOM 1898 C CA . ILE B 2 63 ? -17.72500 23.11100 68.67900 1.000 34.14153 758 ILE A CA 1
ATOM 1899 C C . ILE B 2 63 ? -17.59900 22.92800 67.17100 1.000 46.04492 758 ILE A C 1
ATOM 1900 O O . ILE B 2 63 ? -18.48800 23.35300 66.43200 1.000 50.04742 758 ILE A O 1
ATOM 1905 N N . PRO B 2 64 ? -16.51400 22.30200 66.67300 1.000 55.90569 759 PRO A N 1
ATOM 1906 C CA . PRO B 2 64 ? -16.32900 22.14600 65.22300 1.000 54.87283 759 PRO A CA 1
ATOM 1907 C C . PRO B 2 64 ? -17.52400 21.54200 64.50000 1.000 53.27368 759 PRO A C 1
ATOM 1908 O O . PRO B 2 64 ? -18.04500 22.14300 63.55700 1.000 53.43327 759 PRO A O 1
ATOM 1912 N N . SER B 2 65 ? -17.94600 20.34600 64.93100 1.000 51.83531 760 SER A N 1
ATOM 1913 C CA . SER B 2 65 ? -19.08900 19.66100 64.32600 1.000 52.47855 760 SER A CA 1
ATOM 1914 C C . SER B 2 65 ? -20.34700 20.51900 64.34400 1.000 58.25501 760 SER A C 1
ATOM 1915 O O . SER B 2 65 ? -21.13700 20.50300 63.38800 1.000 62.45252 760 SER A O 1
ATOM 1918 N N . ARG B 2 66 ? -20.55500 21.27100 65.42400 1.000 51.06070 761 ARG A N 1
ATOM 1919 C CA . ARG B 2 66 ? -21.72500 22.12400 65.52500 1.000 48.81256 761 ARG A CA 1
ATOM 1920 C C . ARG B 2 66 ? -21.59100 23.39800 64.70200 1.000 48.93465 761 ARG A C 1
ATOM 1921 O O . ARG B 2 66 ? -22.57700 24.11800 64.56100 1.000 55.62234 761 ARG A O 1
ATOM 1929 N N . VAL B 2 67 ? -20.41100 23.69300 64.15100 1.000 44.99578 762 VAL A N 1
ATOM 1930 C CA . VAL B 2 67 ? -20.24300 24.82000 63.23500 1.000 42.68154 762 VAL A CA 1
ATOM 1931 C C . VAL B 2 67 ? -20.42200 24.31200 61.80400 1.000 44.28472 762 VAL A C 1
ATOM 1932 O O . VAL B 2 67 ? -20.88300 25.04700 60.92500 1.000 47.39661 762 VAL A O 1
ATOM 1936 N N . LEU B 2 68 ? -20.09300 23.04500 61.56300 1.000 38.77450 763 LEU A N 1
ATOM 1937 C CA . LEU B 2 68 ? -20.11100 22.48800 60.22100 1.000 40.03833 763 LEU A CA 1
ATOM 1938 C C . LEU B 2 68 ? -21.41800 21.79200 59.86200 1.000 47.56013 763 LEU A C 1
ATOM 1939 O O . LEU B 2 68 ? -21.63400 21.50400 58.68000 1.000 48.23710 763 LEU A O 1
ATOM 1944 N N . ARG B 2 69 ? -22.29600 21.52000 60.83600 1.000 71.87896 764 ARG A N 1
ATOM 1945 C CA . ARG B 2 69 ? -23.60200 20.91300 60.55900 1.000 75.88649 764 ARG A CA 1
ATOM 1946 C C . ARG B 2 69 ? -24.74300 21.93300 60.52000 1.000 65.85684 764 ARG A C 1
ATOM 1947 O O . ARG B 2 69 ? -25.54500 21.91600 59.58200 1.000 68.08945 764 ARG A O 1
ATOM 1955 N N . LYS B 2 70 ? -24.85000 22.80100 61.52200 1.000 36.94246 765 LYS A N 1
ATOM 1956 C CA . LYS B 2 70 ? -25.55900 24.07300 61.43800 1.000 36.30413 765 LYS A CA 1
ATOM 1957 C C . LYS B 2 70 ? -24.51900 25.16900 61.61100 1.000 43.43159 765 LYS A C 1
ATOM 1958 O O . LYS B 2 70 ? -23.35700 24.89000 61.89100 1.000 55.93111 765 LYS A O 1
ATOM 1964 N N . TRP B 2 71 ? -24.91500 26.42400 61.44900 1.000 49.27151 766 TRP A N 1
ATOM 1965 C CA . TRP B 2 71 ? -23.93700 27.51800 61.51700 1.000 54.77737 766 TRP A CA 1
ATOM 1966 C C . TRP B 2 71 ? -23.82500 28.04600 62.94600 1.000 50.25867 766 TRP A C 1
ATOM 1967 O O . TRP B 2 71 ? -23.93100 29.24000 63.22300 1.000 43.89671 766 TRP A O 1
ATOM 1978 N N . ASP B 2 72 ? -23.56600 27.11000 63.86500 1.000 51.24434 767 ASP A N 1
ATOM 1979 C CA . ASP B 2 72 ? -23.80300 27.28800 65.29800 1.000 52.85015 767 ASP A CA 1
ATOM 1980 C C . ASP B 2 72 ? -22.48100 27.54100 66.01000 1.000 47.96668 767 ASP A C 1
ATOM 1981 O O . ASP B 2 72 ? -21.69400 26.61300 66.22300 1.000 41.54200 767 ASP A O 1
ATOM 1986 N N . PHE B 2 73 ? -22.27300 28.79200 66.41100 1.000 46.79538 768 PHE A N 1
ATOM 1987 C CA . PHE B 2 73 ? -21.06700 29.24900 67.07200 1.000 44.13257 768 PHE A CA 1
ATOM 1988 C C . PHE B 2 73 ? -21.22600 29.38100 68.58000 1.000 51.13675 768 PHE A C 1
ATOM 1989 O O . PHE B 2 73 ? -20.29200 29.83100 69.25700 1.000 53.77187 768 PHE A O 1
ATOM 1997 N N . SER B 2 74 ? -22.37800 29.00700 69.12100 1.000 52.77614 769 SER A N 1
ATOM 1998 C CA . SER B 2 74 ? -22.60700 29.16400 70.54900 1.000 51.42439 769 SER A CA 1
ATOM 1999 C C . SER B 2 74 ? -21.69900 28.21500 71.31600 1.000 46.40471 769 SER A C 1
ATOM 2000 O O . SER B 2 74 ? -21.40300 27.10300 70.86000 1.000 41.72135 769 SER A O 1
ATOM 2003 N N . LYS B 2 75 ? -21.23900 28.67600 72.47300 1.000 57.51130 770 LYS A N 1
ATOM 2004 C CA . LYS B 2 75 ? -20.26600 27.93800 73.26300 1.000 56.05850 770 LYS A CA 1
ATOM 2005 C C . LYS B 2 75 ? -20.94900 26.82300 74.05100 1.000 55.40001 770 LYS A C 1
ATOM 2006 O O . LYS B 2 75 ? -22.10300 26.93900 74.47000 1.000 56.59710 770 LYS A O 1
ATOM 2012 N N . TYR B 2 76 ? -20.22400 25.72700 74.22400 1.000 48.36356 771 TYR A N 1
ATOM 2013 C CA . TYR B 2 76 ? -20.71000 24.53900 74.89900 1.000 41.83135 771 TYR A CA 1
ATOM 2014 C C . TYR B 2 76 ? -19.68500 24.11200 75.93600 1.000 45.11538 771 TYR A C 1
ATOM 2015 O O . TYR B 2 76 ? -18.50400 24.45200 75.83600 1.000 49.26151 771 TYR A O 1
ATOM 2024 N N . TYR B 2 77 ? -20.15000 23.37700 76.94300 1.000 42.47164 772 TYR A N 1
ATOM 2025 C CA . TYR B 2 77 ? -19.26700 22.95000 78.01700 1.000 35.50246 772 TYR A CA 1
ATOM 2026 C C . TYR B 2 77 ? -18.25800 21.93800 77.48800 1.000 40.60266 772 TYR A C 1
ATOM 2027 O O . TYR B 2 77 ? -18.64000 20.86900 77.00100 1.000 46.83027 772 TYR A O 1
ATOM 2036 N N . VAL B 2 78 ? -16.97000 22.27700 77.56900 1.000 32.91320 773 VAL A N 1
ATOM 2037 C CA . VAL B 2 78 ? -15.90700 21.38600 77.12200 1.000 30.45745 773 VAL A CA 1
ATOM 2038 C C . VAL B 2 78 ? -14.94300 21.07500 78.26400 1.000 30.54603 773 VAL A C 1
ATOM 2039 O O . VAL B 2 78 ? -14.66500 21.90600 79.13800 1.000 34.70834 773 VAL A O 1
ATOM 2043 N N . SER B 2 79 ? -14.42800 19.84900 78.23500 1.000 23.19330 774 SER A N 1
ATOM 2044 C CA . SER B 2 79 ? -13.31700 19.44800 79.08400 1.000 21.95360 774 SER A CA 1
ATOM 2045 C C . SER B 2 79 ? -12.11700 20.36800 78.88700 1.000 28.88852 774 SER A C 1
ATOM 2046 O O . SER B 2 79 ? -11.92000 20.96100 77.82300 1.000 33.54950 774 SER A O 1
ATOM 2049 N N . ASN B 2 80 ? -11.30400 20.46400 79.94600 1.000 47.76551 775 ASN A N 1
ATOM 2050 C CA . ASN B 2 80 ? -10.06700 21.24000 79.90600 1.000 44.54015 775 ASN A CA 1
ATOM 2051 C C . ASN B 2 80 ? -9.17600 20.81400 78.74600 1.000 42.87217 775 ASN A C 1
ATOM 2052 O O . ASN B 2 80 ? -8.65700 21.66000 78.01200 1.000 48.76674 775 ASN A O 1
ATOM 2057 N N . PHE B 2 81 ? -8.98200 19.50100 78.56800 1.000 33.62542 776 PHE A N 1
ATOM 2058 C CA . PHE B 2 81 ? -8.19700 19.00300 77.43600 1.000 30.38793 776 PHE A CA 1
ATOM 2059 C C . PHE B 2 81 ? -8.73600 19.50500 76.09600 1.000 35.75679 776 PHE A C 1
ATOM 2060 O O . PHE B 2 81 ? -7.95600 19.83800 75.20000 1.000 39.84658 776 PHE A O 1
ATOM 2068 N N . SER B 2 82 ? -10.06300 19.51900 75.92000 1.000 31.48383 777 SER A N 1
ATOM 2069 C CA . SER B 2 82 ? -10.620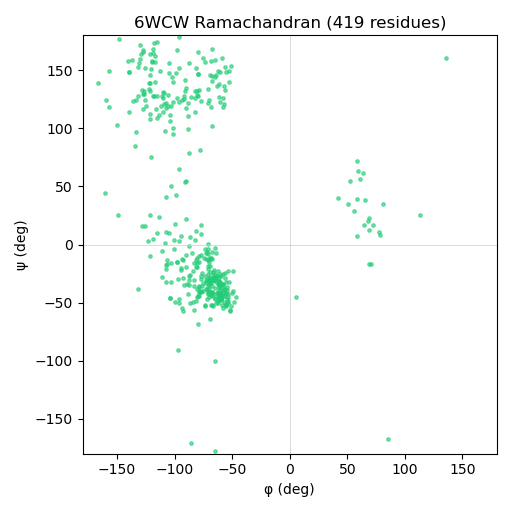00 19.98400 74.65300 1.000 34.67230 777 SER A CA 1
ATOM 2070 C C . SER B 2 82 ? -10.50400 21.49900 74.49100 1.000 32.36148 777 SER A C 1
ATOM 2071 O O . SER B 2 82 ? -10.27800 21.99000 73.38400 1.000 29.82568 777 SER A O 1
ATOM 2074 N N . LYS B 2 83 ? -10.70000 22.27500 75.55200 1.000 35.90147 778 LYS A N 1
ATOM 2075 C CA . LYS B 2 83 ? -10.53300 23.71400 75.38300 1.000 34.61849 778 LYS A CA 1
ATOM 2076 C C . LYS B 2 83 ? -9.11400 24.01500 74.96800 1.000 39.65734 778 LYS A C 1
ATOM 2077 O O . LYS B 2 83 ? -8.88900 24.77800 74.02600 1.000 35.50926 778 LYS A O 1
ATOM 2083 N N . ASP B 2 84 ? -8.14900 23.37000 75.63800 1.000 55.76725 779 ASP A N 1
ATOM 2084 C CA . ASP B 2 84 ? -6.73400 23.51500 75.30900 1.000 54.14245 779 ASP A CA 1
ATOM 2085 C C . ASP B 2 84 ? -6.45400 23.15100 73.85600 1.000 52.71697 779 ASP A C 1
ATOM 2086 O O . ASP B 2 84 ? -5.72900 23.86500 73.15800 1.000 53.52066 779 ASP A O 1
ATOM 2091 N N . LEU B 2 85 ? -7.02200 22.04900 73.38000 1.000 42.57174 780 LEU A N 1
ATOM 2092 C CA . LEU B 2 85 ? -6.65000 21.56100 72.06500 1.000 44.14871 780 LEU A CA 1
ATOM 2093 C C . LEU B 2 85 ? -7.31500 22.37300 70.97200 1.000 48.03296 780 LEU A C 1
ATOM 2094 O O . LEU B 2 85 ? -6.67500 22.71400 69.96900 1.000 51.41329 780 LEU A O 1
ATOM 2099 N N . LEU B 2 86 ? -8.58500 22.72300 71.16100 1.000 53.21298 781 LEU A N 1
ATOM 2100 C CA . LEU B 2 86 ? -9.24700 23.59500 70.19800 1.000 56.88917 781 LEU A CA 1
ATOM 2101 C C . LEU B 2 86 ? -8.51900 24.92800 70.07500 1.000 55.15845 781 LEU A C 1
ATOM 2102 O O . LEU B 2 86 ? -8.39100 25.47100 68.97300 1.000 60.64008 781 LEU A O 1
ATOM 2107 N N . ILE B 2 87 ? -8.02600 25.47100 71.18800 1.000 39.07107 782 ILE A N 1
ATOM 2108 C CA . ILE B 2 87 ? -7.31400 26.74100 71.11200 1.000 38.91915 782 ILE A CA 1
ATOM 2109 C C . ILE B 2 87 ? -6.03800 26.56200 70.31000 1.000 46.22786 782 ILE A C 1
ATOM 2110 O O . ILE B 2 87 ? -5.67000 27.41300 69.49000 1.000 50.32501 782 ILE A O 1
ATOM 2115 N N . LYS B 2 88 ? -5.38400 25.41500 70.48500 1.000 56.08124 783 LYS A N 1
ATOM 2116 C CA . LYS B 2 88 ? -4.14300 25.15000 69.77800 1.000 50.90034 783 LYS A CA 1
ATOM 2117 C C . LYS B 2 88 ? -4.35700 25.14900 68.26100 1.000 56.48244 783 LYS A C 1
ATOM 2118 O O . LYS B 2 88 ? -3.62500 25.82000 67.52700 1.000 64.26421 783 LYS A O 1
ATOM 2124 N N . ILE B 2 89 ? -5.38600 24.44300 67.77300 1.000 51.54231 784 ILE A N 1
ATOM 2125 C CA . ILE B 2 89 ? -5.58500 24.23800 66.33300 1.000 48.05401 784 ILE A CA 1
ATOM 2126 C C . ILE B 2 89 ? -6.44600 25.32200 65.70200 1.000 47.92949 784 ILE A C 1
ATOM 2127 O O . ILE B 2 89 ? -7.05100 25.09600 64.64600 1.000 48.30585 784 ILE A O 1
ATOM 2132 N N . TRP B 2 90 ? -6.52600 26.49100 66.34400 1.000 43.43961 785 TRP A N 1
ATOM 2133 C CA . TRP B 2 90 ? -7.43100 27.53900 65.87300 1.000 40.08974 785 TRP A CA 1
ATOM 2134 C C . TRP B 2 90 ? -7.14000 27.91400 64.42300 1.000 44.78936 785 TRP A C 1
ATOM 2135 O O . TRP B 2 90 ? -8.04800 27.93400 63.58400 1.000 45.46279 785 TRP A O 1
ATOM 2146 N N . ASN B 2 91 ? -5.86800 28.17200 64.10000 1.000 47.42916 786 ASN A N 1
ATOM 2147 C CA . ASN B 2 91 ? -5.48000 28.63200 62.77100 1.000 43.22843 786 ASN A CA 1
ATOM 2148 C C . ASN B 2 91 ? -5.05000 27.49600 61.83600 1.000 39.90306 786 ASN A C 1
ATOM 2149 O O . ASN B 2 91 ? -4.61100 27.76800 60.71500 1.000 40.39856 786 ASN A O 1
ATOM 2154 N N . ASP B 2 92 ? -5.21100 26.24100 62.25600 1.000 53.92586 787 ASP A N 1
ATOM 2155 C CA . ASP B 2 92 ? -4.85600 25.07200 61.44300 1.000 57.89186 787 ASP A CA 1
ATOM 2156 C C . ASP B 2 92 ? -5.94200 24.75200 60.42000 1.000 60.26392 787 ASP A C 1
ATOM 2157 O O . ASP B 2 92 ? -7.10800 24.58600 60.80300 1.000 61.68275 787 ASP A O 1
ATOM 2162 N N . PRO B 2 93 ? -5.60400 24.60200 59.12700 1.000 61.09185 788 PRO A N 1
ATOM 2163 C CA . PRO B 2 93 ? -6.61400 24.26400 58.09600 1.000 58.18477 788 PRO A CA 1
ATOM 2164 C C . PRO B 2 93 ? -6.99500 22.78900 58.10200 1.000 57.35575 788 PRO A C 1
ATOM 2165 O O . PRO B 2 93 ? -6.52200 21.98000 57.30100 1.000 59.12473 788 PRO A O 1
ATOM 2169 N N . LEU B 2 94 ? -7.89900 22.43500 59.02000 1.000 46.95503 789 LEU A N 1
ATOM 2170 C CA . LEU B 2 94 ? -8.22800 21.03600 59.25900 1.000 45.30784 789 LEU A CA 1
ATOM 2171 C C . LEU B 2 94 ? -9.59100 20.60600 58.74100 1.000 42.57758 789 LEU A C 1
ATOM 2172 O O . LEU B 2 94 ? -9.79100 19.40400 58.52600 1.000 41.91229 789 LEU A O 1
ATOM 2177 N N . PHE B 2 95 ? -10.52300 21.53600 58.52300 1.000 42.52218 790 PHE A N 1
ATOM 2178 C CA . PHE B 2 95 ? -11.92700 21.19200 58.30700 1.000 45.14800 790 PHE A CA 1
ATOM 2179 C C . PHE B 2 95 ? -12.29400 21.36600 56.83800 1.000 45.78529 790 PHE A C 1
ATOM 2180 O O . PHE B 2 95 ? -12.20200 22.47300 56.29800 1.000 48.93855 790 PHE A O 1
ATOM 2188 N N . ASN B 2 96 ? -12.70700 20.26300 56.19900 1.000 56.27590 791 ASN A N 1
ATOM 2189 C CA . ASN B 2 96 ? -13.03800 20.22000 54.77200 1.000 59.42929 791 ASN A CA 1
ATOM 2190 C C . ASN B 2 96 ? -14.55900 20.25300 54.61700 1.000 59.70368 791 ASN A C 1
ATOM 2191 O O . ASN B 2 96 ? -15.22300 19.22300 54.75100 1.000 67.51381 791 ASN A O 1
ATOM 2196 N N . VAL B 2 97 ? -15.10500 21.43900 54.30700 1.000 36.88105 792 VAL A N 1
ATOM 2197 C CA . VAL B 2 97 ? -16.55400 21.64700 54.31800 1.000 34.74751 792 VAL A CA 1
ATOM 2198 C C . VAL B 2 97 ? -17.26000 20.72500 53.32400 1.000 46.03911 792 VAL A C 1
ATOM 2199 O O . VAL B 2 97 ? -18.32200 20.16100 53.62600 1.000 46.03252 792 VAL A O 1
ATOM 2203 N N . GLN B 2 98 ? -16.69600 20.55900 52.12200 1.000 67.21582 793 GLN A N 1
ATOM 2204 C CA . GLN B 2 98 ? -17.35100 19.70800 51.13100 1.000 75.03646 793 GLN A CA 1
ATOM 2205 C C . GLN B 2 98 ? -17.33300 18.23900 51.56100 1.000 77.76502 793 GLN A C 1
ATOM 2206 O O . GLN B 2 98 ? -18.30200 17.50400 51.32100 1.000 79.46587 793 GLN A O 1
ATOM 2212 N N . ASP B 2 99 ? -16.24800 17.80200 52.22300 1.000 77.30983 794 ASP A N 1
ATOM 2213 C CA . ASP B 2 99 ? -16.12600 16.40700 52.65400 1.000 78.13638 794 ASP A CA 1
ATOM 2214 C C . ASP B 2 99 ? -16.96300 16.09700 53.89000 1.000 73.82728 794 ASP A C 1
ATOM 2215 O O . ASP B 2 99 ? -17.35300 14.94200 54.09800 1.000 77.69699 794 ASP A O 1
ATOM 2220 N N . ILE B 2 100 ? -17.21700 17.09500 54.73000 1.000 56.30640 795 ILE A N 1
ATOM 2221 C CA . ILE B 2 100 ? -17.92700 16.91300 55.99200 1.000 52.47441 795 ILE A CA 1
ATOM 2222 C C . ILE B 2 100 ? -19.41300 17.17100 55.76700 1.000 52.20130 795 ILE A C 1
ATOM 2223 O O . ILE B 2 100 ? -20.24800 16.28900 56.00600 1.000 52.79455 795 ILE A O 1
ATOM 2228 N N . ASN B 2 101 ? -19.75500 18.36800 55.27700 1.000 54.23598 796 ASN A N 1
ATOM 2229 C CA . ASN B 2 101 ? -21.15400 18.69000 54.99000 1.000 58.93775 796 ASN A CA 1
ATOM 2230 C C . ASN B 2 101 ? -21.21900 19.69000 53.83700 1.000 62.74462 796 ASN A C 1
ATOM 2231 O O . ASN B 2 101 ? -21.01400 20.89400 54.03400 1.000 57.46206 796 ASN A O 1
ATOM 2236 N N . SER B 2 102 ? -21.55500 19.19100 52.64400 1.000 74.74926 797 SER A N 1
ATOM 2237 C CA . SER B 2 102 ? -21.61300 20.06500 51.47800 1.000 74.05778 797 SER A CA 1
ATOM 2238 C C . SER B 2 102 ? -22.83700 20.97600 51.51800 1.000 72.00725 797 SER A C 1
ATOM 2239 O O . SER B 2 102 ? -22.80600 22.08500 50.96700 1.000 75.32516 797 SER A O 1
ATOM 2242 N N . ALA B 2 103 ? -23.90700 20.53900 52.18600 1.000 60.31933 798 ALA A N 1
ATOM 2243 C CA . ALA B 2 103 ? -25.14700 21.30900 52.26200 1.000 54.44677 798 ALA A CA 1
ATOM 2244 C C . ALA B 2 103 ? -24.96600 22.67200 52.91700 1.000 54.82697 798 ALA A C 1
ATOM 2245 O O . ALA B 2 103 ? -25.76700 23.57800 52.66700 1.000 51.97467 798 ALA A O 1
ATOM 2247 N N . LEU B 2 104 ? -23.95100 22.82800 53.77200 1.000 61.85100 799 LEU A N 1
ATOM 2248 C CA . LEU B 2 104 ? -23.75500 24.09100 54.47800 1.000 60.66749 799 LEU A CA 1
ATOM 2249 C C . LEU B 2 104 ? -23.46800 25.23700 53.51400 1.000 63.75676 799 LEU A C 1
ATOM 2250 O O . LEU B 2 104 ? -23.77100 26.40000 53.82100 1.000 59.68424 799 LEU A O 1
ATOM 2255 N N . TYR B 2 105 ? -22.89800 24.92200 52.34200 1.000 63.08547 800 TYR A N 1
ATOM 2256 C CA . TYR B 2 105 ? -22.59300 25.92900 51.33200 1.000 58.27736 800 TYR A CA 1
ATOM 2257 C C . TYR B 2 105 ? -23.83600 26.63500 50.80200 1.000 59.01974 800 TYR A C 1
ATOM 2258 O O . TYR B 2 105 ? -23.72300 27.75500 50.29600 1.000 52.32102 800 TYR A O 1
ATOM 2267 N N . ARG B 2 106 ? -25.01700 26.01900 50.90900 1.000 76.32166 801 ARG A N 1
ATOM 2268 C CA . ARG B 2 106 ? -26.25900 26.66200 50.48800 1.000 76.84410 801 ARG A CA 1
ATOM 2269 C C . ARG B 2 106 ? -27.04400 27.29400 51.62700 1.000 69.62776 801 ARG A C 1
ATOM 2270 O O . ARG B 2 106 ? -27.93000 28.11200 51.35700 1.000 68.89234 801 ARG A O 1
ATOM 2278 N N . LYS B 2 107 ? -26.73400 26.96200 52.88100 1.000 56.98808 802 LYS A N 1
ATOM 2279 C CA . LYS B 2 107 ? -27.39600 27.60600 54.00800 1.000 59.55443 802 LYS A CA 1
ATOM 2280 C C . LYS B 2 107 ? -26.70700 28.89900 54.44600 1.000 63.12424 802 LYS A C 1
ATOM 2281 O O . LYS B 2 107 ? -27.38900 29.82000 54.92100 1.000 68.39795 802 LYS A O 1
ATOM 2287 N N . VAL B 2 108 ? -25.38700 29.01400 54.28200 1.000 51.23636 803 VAL A N 1
ATOM 2288 C CA . VAL B 2 108 ? -24.66300 30.22900 54.65500 1.000 52.39018 803 VAL A CA 1
ATOM 2289 C C . VAL B 2 108 ? -24.26300 30.95800 53.38300 1.000 54.21456 803 VAL A C 1
ATOM 2290 O O . VAL B 2 108 ? -23.57000 30.40300 52.52300 1.000 52.20087 803 VAL A O 1
ATOM 2294 N N . LYS B 2 109 ? -24.70600 32.20100 53.26000 1.000 62.32745 804 LYS A N 1
ATOM 2295 C CA . LYS B 2 109 ? -24.34800 32.97000 52.08200 1.000 67.02134 804 LYS A CA 1
ATOM 2296 C C . LYS B 2 109 ? -22.93200 33.50100 52.20200 1.000 65.76536 804 LYS A C 1
ATOM 2297 O O . LYS B 2 109 ? -22.15300 33.42900 51.24600 1.000 63.74447 804 LYS A O 1
ATOM 2303 N N . LEU B 2 110 ? -22.59100 34.02300 53.37800 1.000 65.88924 805 LEU A N 1
ATOM 2304 C CA . LEU B 2 110 ? -21.25700 34.55800 53.60500 1.000 61.23965 805 LEU A CA 1
ATOM 2305 C C . LEU B 2 110 ? -20.18800 33.49100 53.40800 1.000 63.42695 805 LEU A C 1
ATOM 2306 O O . LEU B 2 110 ? -19.05000 33.81200 53.04100 1.000 63.15872 805 LEU A O 1
ATOM 2311 N N . LEU B 2 111 ? -20.54100 32.21900 53.61600 1.000 52.69023 806 LEU A N 1
ATOM 2312 C CA . LEU B 2 111 ? -19.59100 31.14500 53.36700 1.000 47.73502 806 LEU A CA 1
ATOM 2313 C C . LEU B 2 111 ? -19.50500 30.80100 51.88100 1.000 52.61135 806 LEU A C 1
ATOM 2314 O O . LEU B 2 111 ? -18.40300 30.62100 51.35100 1.000 48.76540 806 LEU A O 1
ATOM 2319 N N . ASN B 2 112 ? -20.64300 30.69800 51.18900 1.000 64.73167 807 ASN A N 1
ATOM 2320 C CA . ASN B 2 112 ? -20.58200 30.48500 49.74400 1.000 66.85225 807 ASN A CA 1
ATOM 2321 C C . ASN B 2 112 ? -19.81200 31.60000 49.05800 1.000 62.94633 807 ASN A C 1
ATOM 2322 O O . ASN B 2 112 ? -19.10600 31.35600 48.06800 1.000 55.06246 807 ASN A O 1
ATOM 2327 N N . GLN B 2 113 ? -19.92600 32.82500 49.57300 1.000 59.29675 808 GLN A N 1
ATOM 2328 C CA . GLN B 2 113 ? -19.18600 33.92600 48.97800 1.000 57.21986 808 GLN A CA 1
ATOM 2329 C C . GLN B 2 113 ? -17.68400 33.69000 49.05800 1.000 59.51711 808 GLN A C 1
ATOM 2330 O O . GLN B 2 113 ? -16.96700 33.93400 48.08200 1.000 64.64414 808 GLN A O 1
ATOM 2336 N N . VAL B 2 114 ? -17.18300 33.20100 50.20000 1.000 53.60452 809 VAL A N 1
ATOM 2337 C CA . VAL B 2 114 ? -15.74300 32.97200 50.26100 1.000 48.71858 809 VAL A CA 1
ATOM 2338 C C . VAL B 2 114 ? -15.36300 31.71400 49.47700 1.000 44.90964 809 VAL A C 1
ATOM 2339 O O . VAL B 2 114 ? -14.30200 31.67600 48.84500 1.000 41.20317 809 VAL A O 1
ATOM 2343 N N . ARG B 2 115 ? -16.22300 30.69600 49.44800 1.000 45.63996 810 ARG A N 1
ATOM 2344 C CA . ARG B 2 115 ? -15.98000 29.57500 48.54900 1.000 48.77541 810 ARG A CA 1
ATOM 2345 C C . ARG B 2 115 ? -15.78500 30.06300 47.12200 1.000 52.76453 810 ARG A C 1
ATOM 2346 O O . ARG B 2 115 ? -14.81500 29.69600 46.44800 1.000 50.57922 810 ARG A O 1
ATOM 2354 N N . LEU B 2 116 ? -16.71200 30.89100 46.64600 1.000 54.67285 811 LEU A N 1
ATOM 2355 C CA . LEU B 2 116 ? -16.58000 31.45500 45.31200 1.000 50.33791 811 LEU A CA 1
ATOM 2356 C C . LEU B 2 116 ? -15.33400 32.32300 45.20700 1.000 50.28285 811 LEU A C 1
ATOM 2357 O O . LEU B 2 116 ? -14.53900 32.15000 44.28000 1.000 58.92768 811 LEU A O 1
ATOM 2362 N N . LEU B 2 117 ? -15.13600 33.25000 46.14600 1.000 44.38579 812 LEU A N 1
ATOM 2363 C CA . LEU B 2 117 ? -13.91700 34.04900 46.13700 1.000 50.99521 812 LEU A CA 1
ATOM 2364 C C . LEU B 2 117 ? -12.67200 33.16500 46.12100 1.000 56.13867 812 LEU A C 1
ATOM 2365 O O . LEU B 2 117 ? -11.69900 33.45700 45.41500 1.000 56.78425 812 LEU A O 1
ATOM 2370 N N . ARG B 2 118 ? -12.69600 32.06200 46.86800 1.000 57.44479 813 ARG A N 1
ATOM 2371 C CA . ARG B 2 118 ? -11.53700 31.17500 46.89300 1.000 55.96892 813 ARG A CA 1
ATOM 2372 C C . ARG B 2 118 ? -11.35900 30.40600 45.58800 1.000 52.58061 813 ARG A C 1
ATOM 2373 O O . ARG B 2 118 ? -10.22800 30.03100 45.25100 1.000 46.10302 813 ARG A O 1
ATOM 2381 N N . VAL B 2 119 ? -12.44800 30.11500 44.86800 1.000 46.60773 814 VAL A N 1
ATOM 2382 C CA . VAL B 2 119 ? -12.30100 29.43300 43.58600 1.000 42.10226 814 VAL A CA 1
ATOM 2383 C C . VAL B 2 119 ? -11.56000 30.33200 42.61100 1.000 44.16201 814 VAL A C 1
ATOM 2384 O O . VAL B 2 119 ? -10.60000 29.90900 41.95900 1.000 43.99572 814 VAL A O 1
ATOM 2388 N N . GLN B 2 120 ? -11.95300 31.60800 42.55100 1.000 48.91093 815 GLN A N 1
ATOM 2389 C CA . GLN B 2 120 ? -11.26700 32.56800 41.69200 1.000 46.61813 815 GLN A CA 1
ATOM 2390 C C . GLN B 2 120 ? -9.79700 32.70500 42.07100 1.000 50.63917 815 GLN A C 1
ATOM 2391 O O . GLN B 2 120 ? -8.91700 32.67800 41.19800 1.000 52.07181 815 GLN A O 1
ATOM 2397 N N . LEU B 2 121 ? -9.51300 32.84100 43.37300 1.000 48.72941 816 LEU A N 1
ATOM 2398 C CA . LEU B 2 121 ? -8.13900 33.06600 43.83200 1.000 41.55538 816 LEU A CA 1
ATOM 2399 C C . LEU B 2 121 ? -7.21700 31.91200 43.46200 1.000 47.70218 816 LEU A C 1
ATOM 2400 O O . LEU B 2 121 ? -6.03600 32.13700 43.18100 1.000 56.42940 816 LEU A O 1
ATOM 2405 N N . CYS B 2 122 ? -7.72900 30.67400 43.46200 1.000 48.99458 817 CYS A N 1
ATOM 2406 C CA . CYS B 2 122 ? -6.91600 29.51800 43.07300 1.000 52.36972 817 CYS A CA 1
ATOM 2407 C C . CYS B 2 122 ? -6.58400 29.50400 41.58600 1.000 57.51317 817 CYS A C 1
ATOM 2408 O O . CYS B 2 122 ? -5.51300 29.01100 41.19700 1.000 57.76084 817 CYS A O 1
ATOM 2411 N N . HIS B 2 123 ? -7.47100 30.03700 40.74400 1.000 62.31534 818 HIS A N 1
ATOM 2412 C CA . HIS B 2 123 ? -7.15000 30.14900 39.33100 1.000 58.82075 818 HIS A CA 1
ATOM 2413 C C . HIS B 2 123 ? -6.24300 31.33500 39.07700 1.000 55.23642 818 HIS A C 1
ATOM 2414 O O . HIS B 2 123 ? -5.31700 31.24400 38.27100 1.000 63.00486 818 HIS A O 1
ATOM 2421 N N . MET B 2 124 ? -6.48600 32.45500 39.75600 1.000 43.68638 819 MET A N 1
ATOM 2422 C CA . MET B 2 124 ? -5.57700 33.58600 39.61400 1.000 48.88624 819 MET A CA 1
ATOM 2423 C C . MET B 2 124 ? -4.16400 33.22400 40.06800 1.000 54.30612 819 MET A C 1
ATOM 2424 O O . MET B 2 124 ? -3.17800 33.67800 39.47600 1.000 59.22005 819 MET A O 1
ATOM 2429 N N . LYS B 2 125 ? -4.04700 32.40400 41.11700 1.000 52.37526 820 LYS A N 1
ATOM 2430 C CA . LYS B 2 125 ? -2.73500 32.04400 41.64100 1.000 47.44232 820 LYS A CA 1
ATOM 2431 C C . LYS B 2 125 ? -1.95400 31.21500 40.62900 1.000 47.76350 820 LYS A C 1
ATOM 2432 O O . LYS B 2 125 ? -0.76200 31.45700 40.41400 1.000 46.23739 820 LYS A O 1
ATOM 2438 N N . ASN B 2 126 ? -2.62000 30.25100 39.97700 1.000 57.34706 821 ASN A N 1
ATOM 2439 C CA . ASN B 2 126 ? -1.95700 29.39900 38.99100 1.000 54.44785 821 ASN A CA 1
ATOM 2440 C C . ASN B 2 126 ? -1.44000 30.20300 37.81100 1.000 56.11011 821 ASN A C 1
ATOM 2441 O O . ASN B 2 126 ? -0.39800 29.86700 37.23500 1.000 64.52088 821 ASN A O 1
ATOM 2446 N N . MET B 2 127 ? -2.15500 31.25500 37.43400 1.000 47.24788 822 MET A N 1
ATOM 2447 C CA . MET B 2 127 ? -1.69500 32.11200 36.35600 1.000 54.95486 822 MET A CA 1
ATOM 2448 C C . MET B 2 127 ? -0.55600 33.01900 36.80700 1.000 57.34942 822 MET A C 1
ATOM 2449 O O . MET B 2 127 ? 0.40700 33.23400 36.05700 1.000 61.43805 822 MET A O 1
ATOM 2454 N N . PHE B 2 128 ? -0.64100 33.55500 38.02300 1.000 52.86493 823 PHE A N 1
ATOM 2455 C CA . PHE B 2 128 ? 0.42600 34.42200 38.50800 1.000 59.06332 823 PHE A CA 1
ATOM 2456 C C . PHE B 2 128 ? 1.70600 33.64700 38.82700 1.000 60.50909 823 PHE A C 1
ATOM 2457 O O . PHE B 2 128 ? 2.79000 34.24100 38.84100 1.000 62.69268 823 PHE A O 1
ATOM 2465 N N . LYS B 2 129 ? 1.61200 32.33700 39.05700 1.000 47.69758 824 LYS A N 1
ATOM 2466 C CA . LYS B 2 129 ? 2.81300 31.52800 39.20400 1.000 43.47383 824 LYS A CA 1
ATOM 2467 C C . LYS B 2 129 ? 3.61100 31.44200 37.91000 1.000 50.42707 824 LYS A C 1
ATOM 2468 O O . LYS B 2 129 ? 4.81500 31.18500 37.96300 1.000 51.68960 824 LYS A O 1
ATOM 2474 N N . THR B 2 130 ? 2.97600 31.64700 36.75300 1.000 52.71265 825 THR A N 1
ATOM 2475 C CA . THR B 2 130 ? 3.63400 31.47300 35.46600 1.000 44.45224 825 THR A CA 1
ATOM 2476 C C . THR B 2 130 ? 3.74800 32.76900 34.67100 1.000 49.57019 825 THR A C 1
ATOM 2477 O O . THR B 2 130 ? 4.12400 32.73000 33.49200 1.000 53.10074 825 THR A O 1
ATOM 2481 N N . CYS B 2 131 ? 3.44700 33.91200 35.28900 1.000 61.78269 826 CYS A N 1
ATOM 2482 C CA . CYS B 2 131 ? 3.55600 35.22800 34.66400 1.000 63.84313 826 CYS A CA 1
ATOM 2483 C C . CYS B 2 131 ? 4.63200 36.01500 35.40100 1.000 66.50538 826 CYS A C 1
ATOM 2484 O O . CYS B 2 131 ? 4.44000 36.40800 36.55400 1.000 71.67305 826 CYS A O 1
ATOM 2487 N N . ARG B 2 132 ? 5.77100 36.23100 34.74600 1.000 60.40606 827 ARG A N 1
ATOM 2488 C CA . ARG B 2 132 ? 6.90800 36.84400 35.42400 1.000 56.07626 827 ARG A CA 1
ATOM 2489 C C . ARG B 2 132 ? 6.65800 38.30300 35.77500 1.000 57.49746 827 ARG A C 1
ATOM 2490 O O . ARG B 2 132 ? 7.43900 38.87500 36.54600 1.000 59.53764 827 ARG A O 1
ATOM 2498 N N . LEU B 2 133 ? 5.59400 38.91200 35.24300 1.000 55.96081 828 LEU A N 1
ATOM 2499 C CA . LEU B 2 133 ? 5.30500 40.30700 35.53500 1.000 61.57808 828 LEU A CA 1
ATOM 2500 C C . LEU B 2 133 ? 4.37100 40.49200 36.71300 1.000 68.64862 828 LEU A C 1
ATOM 2501 O O . LEU B 2 133 ? 4.26000 41.61100 37.22600 1.000 73.84471 828 LEU A O 1
ATOM 2506 N N . ALA B 2 134 ? 3.71400 39.43200 37.16100 1.000 78.28348 829 ALA A N 1
ATOM 2507 C CA . ALA B 2 134 ? 2.78900 39.50500 38.29300 1.000 76.88666 829 ALA A CA 1
ATOM 2508 C C . ALA B 2 134 ? 3.41600 38.94600 39.56300 1.000 77.11736 829 ALA A C 1
ATOM 2509 O O . ALA B 2 134 ? 2.80800 38.11100 40.22700 1.000 79.42812 829 ALA A O 1
ATOM 2511 N N . LYS B 2 135 ? 4.62600 39.36900 39.93600 1.000 77.84464 830 LYS A N 1
ATOM 2512 C CA . LYS B 2 135 ? 5.23400 38.77300 41.12300 1.000 77.46304 830 LYS A CA 1
ATOM 2513 C C . LYS B 2 135 ? 5.06000 39.60900 42.38800 1.000 79.30781 830 LYS A C 1
ATOM 2514 O O . LYS B 2 135 ? 5.23900 39.07900 43.50100 1.000 74.88982 830 LYS A O 1
ATOM 2520 N N . GLU B 2 136 ? 4.67800 40.88600 42.26300 1.000 93.30848 831 GLU A N 1
ATOM 2521 C CA . GLU B 2 136 ? 4.22400 41.58600 43.45000 1.000 95.25892 831 GLU A CA 1
ATOM 2522 C C . GLU B 2 136 ? 2.76800 41.26800 43.77300 1.000 95.73760 831 GLU A C 1
ATOM 2523 O O . GLU B 2 136 ? 2.33700 41.46100 44.91500 1.000 101.48317 831 GLU A O 1
ATOM 2529 N N . LEU B 2 137 ? 2.00600 40.76100 42.80200 1.000 68.26985 832 LEU A N 1
ATOM 2530 C CA . LEU B 2 137 ? 0.64800 40.30000 43.08000 1.000 59.19535 832 LEU A CA 1
ATOM 2531 C C . LEU B 2 137 ? 0.64100 38.94300 43.77300 1.000 58.31768 832 LEU A C 1
ATOM 2532 O O . LEU B 2 137 ? -0.28800 38.64400 44.52700 1.000 57.11678 832 LEU A O 1
ATOM 2537 N N . LEU B 2 138 ? 1.65400 38.11100 43.51600 1.000 59.65203 833 LEU A N 1
ATOM 2538 C CA . LEU B 2 138 ? 1.78800 36.84800 44.23300 1.000 56.25224 833 LEU A CA 1
ATOM 2539 C C . LEU B 2 138 ? 2.13100 37.08600 45.69500 1.000 60.09845 833 LEU A C 1
ATOM 2540 O O . LEU B 2 138 ? 1.74400 36.30500 46.57100 1.000 61.93435 833 LEU A O 1
ATOM 2545 N N . ASP B 2 139 ? 2.88200 38.15100 45.97300 1.000 81.53396 834 ASP A N 1
ATOM 2546 C CA . ASP B 2 139 ? 3.22500 38.46600 47.34900 1.000 84.32732 834 ASP A CA 1
ATOM 2547 C C . ASP B 2 139 ? 2.00700 38.94900 48.11600 1.000 82.57180 834 ASP A C 1
ATOM 2548 O O . ASP B 2 139 ? 1.88800 38.66900 49.31200 1.000 91.73656 834 ASP A O 1
ATOM 2553 N N . SER B 2 140 ? 1.08900 39.66400 47.45200 1.000 68.61523 835 SER A N 1
ATOM 2554 C CA . SER B 2 140 ? -0.15200 40.07300 48.10700 1.000 64.59300 835 SER A CA 1
ATOM 2555 C C . SER B 2 140 ? -1.07000 38.89600 48.37500 1.000 65.84067 835 SER A C 1
ATOM 2556 O O . SER B 2 140 ? -1.95500 39.00200 49.22900 1.000 75.25466 835 SER A O 1
ATOM 2559 N N . PHE B 2 141 ? -0.92400 37.80500 47.62500 1.000 58.64801 836 PHE A N 1
ATOM 2560 C CA . PHE B 2 141 ? -1.73600 36.61900 47.85100 1.000 59.67589 836 PHE A CA 1
ATOM 2561 C C . PHE B 2 141 ? -1.37900 35.91700 49.15000 1.000 63.52686 836 PHE A C 1
ATOM 2562 O O . PHE B 2 141 ? -2.12800 35.04000 49.59300 1.000 67.32721 836 PHE A O 1
ATOM 2570 N N . ASP B 2 142 ? -0.26000 36.27600 49.76600 1.000 76.70133 837 ASP A N 1
ATOM 2571 C CA . ASP B 2 142 ? 0.16700 35.65700 51.00700 1.000 83.10006 837 ASP A CA 1
ATOM 2572 C C . ASP B 2 142 ? 0.00100 36.59000 52.20100 1.000 80.96324 837 ASP A C 1
ATOM 2573 O O . ASP B 2 142 ? 0.48900 36.28100 53.29100 1.000 82.20969 837 ASP A O 1
ATOM 2578 N N . THR B 2 143 ? -0.68900 37.72100 52.02500 1.000 58.60387 838 THR A N 1
ATOM 2579 C CA . THR B 2 143 ? -1.18900 38.45500 53.18200 1.000 58.65649 838 THR A CA 1
ATOM 2580 C C . THR B 2 143 ? -2.36300 37.74800 53.84300 1.000 56.85445 838 THR A C 1
ATOM 2581 O O . THR B 2 143 ? -2.81100 38.18700 54.90500 1.000 56.37124 838 THR A O 1
ATOM 2585 N N . VAL B 2 144 ? -2.87200 36.68100 53.23600 1.000 60.97930 839 VAL A N 1
ATOM 2586 C CA . VAL B 2 144 ? -3.92500 35.86000 53.82200 1.000 60.12428 839 VAL A CA 1
ATOM 2587 C C . VAL B 2 144 ? -3.33600 34.46700 54.03100 1.000 62.54113 839 VAL A C 1
ATOM 2588 O O . VAL B 2 144 ? -2.28000 34.16200 53.45900 1.000 63.37695 839 VAL A O 1
ATOM 2592 N N . PRO B 2 145 ? -3.94400 33.61200 54.86200 1.000 69.70315 840 PRO A N 1
ATOM 2593 C CA . PRO B 2 145 ? -3.36800 32.28000 55.10900 1.000 66.17696 840 PRO A CA 1
ATOM 2594 C C . PRO B 2 145 ? -3.04700 31.54000 53.81800 1.000 62.77571 840 PRO A C 1
ATOM 2595 O O . PRO B 2 145 ? -3.66100 31.76900 52.77800 1.000 71.06803 840 PRO A O 1
ATOM 2599 N N . GLY B 2 146 ? -2.07400 30.63700 53.89200 1.000 48.45413 841 GLY A N 1
ATOM 2600 C CA . GLY B 2 146 ? -1.61600 29.97500 52.68200 1.000 46.16193 841 GLY A CA 1
ATOM 2601 C C . GLY B 2 146 ? -2.70200 29.16700 51.99800 1.000 43.04223 841 GLY A C 1
ATOM 2602 O O . GLY B 2 146 ? -2.77700 29.12600 50.76400 1.000 41.13671 841 GLY A O 1
ATOM 2603 N N . HIS B 2 147 ? -3.56600 28.52500 52.78700 1.000 49.35570 842 HIS A N 1
ATOM 2604 C CA . HIS B 2 147 ? -4.48000 27.51600 52.26300 1.000 51.26745 842 HIS A CA 1
ATOM 2605 C C . HIS B 2 147 ? -5.71600 28.11300 51.61300 1.000 52.71013 842 HIS A C 1
ATOM 2606 O O . HIS B 2 147 ? -6.44500 27.39500 50.92300 1.000 55.51903 842 HIS A O 1
ATOM 2613 N N . LEU B 2 148 ? -5.97700 29.40000 51.82300 1.000 44.38322 843 LEU A N 1
ATOM 2614 C CA . LEU B 2 148 ? -7.17800 30.00500 51.26100 1.000 46.99881 843 LEU A CA 1
ATOM 2615 C C . LEU B 2 148 ? -7.08200 30.12100 49.74500 1.000 53.17673 843 LEU A C 1
ATOM 2616 O O . LEU B 2 148 ? -8.10200 30.07900 49.04500 1.000 54.76503 843 LEU A O 1
ATOM 2621 N N . THR B 2 149 ? -5.87100 30.24200 49.21500 1.000 58.00166 844 THR A N 1
ATOM 2622 C CA . THR B 2 149 ? -5.68500 30.42600 47.78900 1.000 54.88168 844 THR A CA 1
ATOM 2623 C C . THR B 2 149 ? -5.06100 29.22200 47.09900 1.000 56.44320 844 THR A C 1
ATOM 2624 O O . THR B 2 149 ? -4.95300 29.22700 45.86400 1.000 60.65585 844 THR A O 1
ATOM 2628 N N . GLU B 2 150 ? -4.64700 28.19400 47.84400 1.000 58.29997 845 GLU A N 1
ATOM 2629 C CA . GLU B 2 150 ? -4.19900 26.98700 47.17500 1.000 61.20444 845 GLU A CA 1
ATOM 2630 C C . GLU B 2 150 ? -5.17600 25.82900 47.30400 1.000 67.26670 845 GLU A C 1
ATOM 2631 O O . GLU B 2 150 ? -5.12000 24.88800 46.49100 1.000 68.40025 845 GLU A O 1
ATOM 2637 N N . ASP B 2 151 ? -6.10500 25.88900 48.26500 1.000 83.10536 846 ASP A N 1
ATOM 2638 C CA . ASP B 2 151 ? -7.18600 24.91700 48.33000 1.000 80.95191 846 ASP A CA 1
ATOM 2639 C C . ASP B 2 151 ? -8.51800 25.64600 48.40300 1.000 76.39808 846 ASP A C 1
ATOM 2640 O O . ASP B 2 151 ? -8.58000 26.84900 48.66000 1.000 82.79651 846 ASP A O 1
ATOM 2645 N N . LEU B 2 152 ? -9.59200 24.90300 48.16400 1.000 61.65553 847 LEU A N 1
ATOM 2646 C CA . LEU B 2 152 ? -10.92100 25.48900 48.05300 1.000 66.06691 847 LEU A CA 1
ATOM 2647 C C . LEU B 2 152 ? -11.85100 25.14200 49.19400 1.000 72.88040 847 LEU A C 1
ATOM 2648 O O . LEU B 2 152 ? -12.75500 25.93000 49.49500 1.000 78.81900 847 LEU A O 1
ATOM 2653 N N . HIS B 2 153 ? -11.66400 23.98900 49.83300 1.000 65.26515 848 HIS A N 1
ATOM 2654 C CA . HIS B 2 153 ? -12.64800 23.46500 50.77200 1.000 65.66950 848 HIS A CA 1
ATOM 2655 C C . HIS B 2 153 ? -12.10700 23.30000 52.18600 1.000 63.35049 848 HIS A C 1
ATOM 2656 O O . HIS B 2 153 ? -12.81800 22.79800 53.05700 1.000 59.59526 848 HIS A O 1
ATOM 2663 N N . LEU B 2 154 ? -10.87800 23.72000 52.44500 1.000 67.15073 849 LEU A N 1
ATOM 2664 C CA . LEU B 2 154 ? -10.29400 23.59700 53.76900 1.000 58.02496 849 LEU A CA 1
ATOM 2665 C C . LEU B 2 154 ? -10.43000 24.92100 54.49600 1.000 52.65824 849 LEU A C 1
ATOM 2666 O O . LEU B 2 154 ? -10.03000 25.96600 53.97700 1.000 55.82121 849 LEU A O 1
ATOM 2671 N N . TYR B 2 155 ? -11.00800 24.87800 55.68400 1.000 44.02158 850 TYR A N 1
ATOM 2672 C CA . TYR B 2 155 ? -11.07300 26.04000 56.55100 1.000 41.99109 850 TYR A CA 1
ATOM 2673 C C . TYR B 2 155 ? -10.48600 25.68800 57.91100 1.000 42.40465 850 TYR A C 1
ATOM 2674 O O . TYR B 2 155 ? -10.48000 24.52200 58.32300 1.000 39.51721 850 TYR A O 1
ATOM 2683 N N . SER B 2 156 ? -9.95200 26.70100 58.58100 1.000 48.45879 851 SER A N 1
ATOM 2684 C CA . SER B 2 156 ? -9.65800 26.61700 59.99900 1.000 52.10070 851 SER A CA 1
ATOM 2685 C C . SER B 2 156 ? -10.80400 27.26000 60.76800 1.000 50.58287 851 SER A C 1
ATOM 2686 O O . SER B 2 156 ? -11.65300 27.95100 60.19300 1.000 49.08300 851 SER A O 1
ATOM 2689 N N . LEU B 2 157 ? -10.81500 27.02900 62.08800 1.000 41.11416 852 LEU A N 1
ATOM 2690 C CA . LEU B 2 157 ? -11.80400 27.67600 62.94500 1.000 38.60849 852 LEU A CA 1
ATOM 2691 C C . LEU B 2 157 ? -11.71900 29.19800 62.84000 1.000 41.90751 852 LEU A C 1
ATOM 2692 O O . LEU B 2 157 ? -12.74000 29.89500 62.92300 1.000 47.77043 852 LEU A O 1
ATOM 2697 N N . ASN B 2 158 ? -10.50900 29.72700 62.64600 1.000 45.98170 853 ASN A N 1
ATOM 2698 C CA . ASN B 2 158 ? -10.32200 31.16300 62.43900 1.000 47.00955 853 ASN A CA 1
ATOM 2699 C C . ASN B 2 158 ? -11.07600 31.64700 61.20300 1.000 50.97096 853 ASN A C 1
ATOM 2700 O O . ASN B 2 158 ? -11.76000 32.68100 61.23600 1.000 48.31681 853 ASN A O 1
ATOM 2705 N N . ASP B 2 159 ? -10.94800 30.90900 60.09400 1.000 49.21941 854 ASP A N 1
ATOM 2706 C CA . ASP B 2 159 ? -11.59700 31.31200 58.85300 1.000 50.80943 854 ASP A CA 1
ATOM 2707 C C . ASP B 2 159 ? -13.11100 31.21600 58.98100 1.000 49.95894 854 ASP A C 1
ATOM 2708 O O . ASP B 2 159 ? -13.84500 32.08600 58.48900 1.000 48.32737 854 ASP A O 1
ATOM 2713 N N . LEU B 2 160 ? -13.59600 30.16100 59.63400 1.000 44.94406 855 LEU A N 1
ATOM 2714 C CA . LEU B 2 160 ? -15.03600 30.00700 59.78200 1.000 46.67069 855 LEU A CA 1
ATOM 2715 C C . LEU B 2 160 ? -15.61800 31.14600 60.60300 1.000 44.77678 855 LEU A C 1
ATOM 2716 O O . LEU B 2 160 ? -16.66100 31.70500 60.24600 1.000 46.44384 855 LEU A O 1
ATOM 2721 N N . THR B 2 161 ? -14.93200 31.54200 61.67300 1.000 39.05612 856 THR A N 1
ATOM 2722 C CA . THR B 2 161 ? -15.41400 32.66700 62.46600 1.000 43.26253 856 THR A CA 1
ATOM 2723 C C . THR B 2 161 ? -15.30200 33.96900 61.68200 1.000 47.57278 856 THR A C 1
ATOM 2724 O O . THR B 2 161 ? -16.28500 34.70900 61.55200 1.000 43.91862 856 THR A O 1
ATOM 2728 N N . ALA B 2 162 ? -14.10700 34.25600 61.14100 1.000 59.65321 857 ALA A N 1
ATOM 2729 C CA . ALA B 2 162 ? -13.89600 35.45300 60.32800 1.000 56.55167 857 ALA A CA 1
ATOM 2730 C C . ALA B 2 162 ? -14.91200 35.56800 59.19100 1.000 52.31465 857 ALA A C 1
ATOM 2731 O O . ALA B 2 162 ? -15.29000 36.68200 58.81100 1.000 51.72158 857 ALA A O 1
ATOM 2733 N N . THR B 2 163 ? -15.37100 34.43000 58.64700 1.000 44.66504 858 THR A N 1
ATOM 2734 C CA . THR B 2 163 ? -16.47300 34.42900 57.68400 1.000 43.35811 858 THR A CA 1
ATOM 2735 C C . THR B 2 163 ? -17.79800 34.85500 58.32600 1.000 51.35260 858 THR A C 1
ATOM 2736 O O . THR B 2 163 ? -18.55000 35.64200 57.73400 1.000 50.53364 858 THR A O 1
ATOM 2740 N N . ARG B 2 164 ? -18.11900 34.33700 59.52500 1.000 63.70355 859 ARG A N 1
ATOM 2741 C CA . ARG B 2 164 ? -19.36700 34.74700 60.17100 1.000 63.91850 859 ARG A CA 1
ATOM 2742 C C . ARG B 2 164 ? -19.31000 36.21400 60.57500 1.000 64.29985 859 ARG A C 1
ATOM 2743 O O . ARG B 2 164 ? -20.28300 36.95000 60.38800 1.000 74.71309 859 ARG A O 1
ATOM 2751 N N . LYS B 2 165 ? -18.17700 36.66900 61.11400 1.000 57.84160 860 LYS A N 1
ATOM 2752 C CA . LYS B 2 165 ? -18.02900 38.10200 61.34400 1.000 65.80946 860 LYS A CA 1
ATOM 2753 C C . LYS B 2 165 ? -18.01500 38.90300 60.04100 1.000 78.83779 860 LYS A C 1
ATOM 2754 O O . LYS B 2 165 ? -17.96700 40.13700 60.10000 1.000 86.28096 860 LYS A O 1
ATOM 2760 N N . GLY B 2 166 ? -18.07000 38.23600 58.88200 1.000 78.30420 861 GLY A N 1
ATOM 2761 C CA . GLY B 2 166 ? -18.18600 38.89700 57.59500 1.000 74.89418 861 GLY A CA 1
ATOM 2762 C C . GLY B 2 166 ? -16.96900 39.67500 57.15600 1.000 70.92311 861 GLY A C 1
ATOM 2763 O O . GLY B 2 166 ? -17.09900 40.58700 56.33900 1.000 69.86164 861 GLY A O 1
ATOM 2764 N N . GLU B 2 167 ? -15.78200 39.34200 57.67700 1.000 75.99960 862 GLU A N 1
ATOM 2765 C CA . GLU B 2 167 ? -14.55000 40.04100 57.32700 1.000 76.70871 862 GLU A CA 1
ATOM 2766 C C . GLU B 2 167 ? -13.66200 39.27200 56.35100 1.000 74.76805 862 GLU A C 1
ATOM 2767 O O . GLU B 2 167 ? -12.77400 39.88200 55.74100 1.000 81.22555 862 GLU A O 1
ATOM 2773 N N . LEU B 2 168 ? -13.87900 37.96400 56.16600 1.000 57.78609 863 LEU A N 1
ATOM 2774 C CA . LEU B 2 168 ? -12.97300 37.19000 55.32000 1.000 56.07687 863 LEU A CA 1
ATOM 2775 C C . LEU B 2 168 ? -13.23500 37.42600 53.83000 1.000 60.84103 863 LEU A C 1
ATOM 2776 O O . LEU B 2 168 ? -12.28800 37.51500 53.04300 1.000 58.09933 863 LEU A O 1
ATOM 2781 N N . GLY B 2 169 ? -14.50100 37.52300 53.42500 1.000 64.63011 864 GLY A N 1
ATOM 2782 C CA . GLY B 2 169 ? -14.85500 37.97400 52.09600 1.000 64.51748 864 GLY A CA 1
ATOM 2783 C C . GLY B 2 169 ? -14.18900 39.28300 51.69100 1.000 71.54301 864 GLY A C 1
ATOM 2784 O O . GLY B 2 169 ? -13.56600 39.38700 50.62700 1.000 74.94267 864 GLY A O 1
ATOM 2785 N N . PRO B 2 170 ? -14.32600 40.31900 52.52600 1.000 77.53956 865 PRO A N 1
ATOM 2786 C CA . PRO B 2 170 ? -13.68000 41.60900 52.21000 1.000 79.25732 865 PRO A CA 1
ATOM 2787 C C . PRO B 2 170 ? -12.18900 41.53000 51.93900 1.000 80.91463 865 PRO A C 1
ATOM 2788 O O . PRO B 2 170 ? -11.71300 42.16200 50.98800 1.000 85.63419 865 PRO A O 1
ATOM 2792 N N . ARG B 2 171 ? -11.43100 40.80400 52.76600 1.000 88.81470 866 ARG A N 1
ATOM 2793 C CA . ARG B 2 171 ? -10.00000 40.67500 52.51100 1.000 90.54628 866 ARG A CA 1
ATOM 2794 C C . ARG B 2 171 ? -9.73600 39.88300 51.24000 1.000 90.07018 866 ARG A C 1
ATOM 2795 O O . ARG B 2 171 ? -8.69900 40.07400 50.59600 1.000 92.28985 866 ARG A O 1
ATOM 2803 N N . LEU B 2 172 ? -10.66200 39.00100 50.86200 1.000 74.34338 867 LEU A N 1
ATOM 2804 C CA . LEU B 2 172 ? -10.51900 38.20800 49.65200 1.000 66.25439 867 LEU A CA 1
ATOM 2805 C C . LEU B 2 172 ? -11.06500 38.91200 48.42300 1.000 68.34620 867 LEU A C 1
ATOM 2806 O O . LEU B 2 172 ? -10.50800 38.74200 47.33100 1.000 68.64711 867 LEU A O 1
ATOM 2811 N N . ALA B 2 173 ? -12.14700 39.68700 48.57200 1.000 68.58794 868 ALA A N 1
ATOM 2812 C CA . ALA B 2 173 ? -12.63100 40.50200 47.46300 1.000 70.38521 868 ALA A CA 1
ATOM 2813 C C . ALA B 2 173 ? -11.58100 41.52200 47.03100 1.000 68.85762 868 ALA A C 1
ATOM 2814 O O . ALA B 2 173 ? -11.40500 41.77400 45.83300 1.000 66.49709 868 ALA A O 1
ATOM 2816 N N . GLU B 2 174 ? -10.86600 42.10800 47.99700 1.000 74.28979 869 GLU A N 1
ATOM 2817 C CA . GLU B 2 174 ? -9.76100 43.00600 47.68600 1.000 81.39001 869 GLU A CA 1
ATOM 2818 C C . GLU B 2 174 ? -8.71300 42.33500 46.79500 1.000 85.40360 869 GLU A C 1
ATOM 2819 O O . GLU B 2 174 ? -8.03300 43.01600 46.01300 1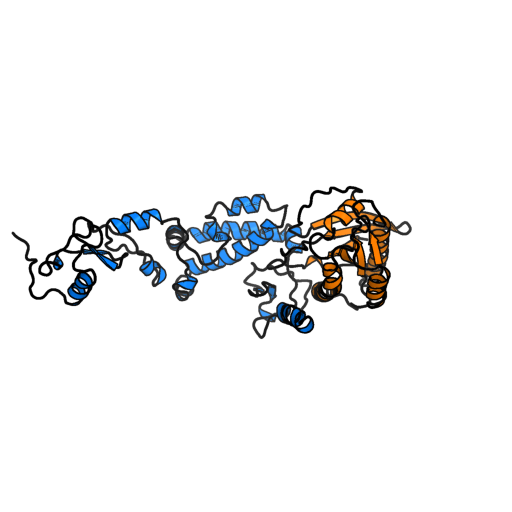.000 88.99867 869 GLU A O 1
ATOM 2825 N N . LEU B 2 175 ? -8.56900 41.00900 46.89200 1.000 66.44187 870 LEU A N 1
ATOM 2826 C CA . LEU B 2 175 ? -7.55600 40.29400 46.12300 1.000 53.94505 870 LEU A CA 1
ATOM 2827 C C . LEU B 2 175 ? -8.06800 39.78500 44.78200 1.000 56.31403 870 LEU A C 1
ATOM 2828 O O . LEU B 2 175 ? -7.29600 39.73900 43.82300 1.000 62.59653 870 LEU A O 1
ATOM 2833 N N . THR B 2 176 ? -9.33700 39.37200 44.68400 1.000 60.24063 871 THR A N 1
ATOM 2834 C CA . THR B 2 176 ? -9.88500 38.95200 43.39500 1.000 55.88864 871 THR A CA 1
ATOM 2835 C C . THR B 2 176 ? -10.15800 40.12500 42.46300 1.000 62.17617 871 THR A C 1
ATOM 2836 O O . THR B 2 176 ? -10.59700 39.90800 41.32700 1.000 57.49988 871 THR A O 1
ATOM 2840 N N . ARG B 2 177 ? -9.95100 41.35700 42.93100 1.000 74.82815 872 ARG A N 1
ATOM 2841 C CA . ARG B 2 177 ? -10.00600 42.56100 42.11200 1.000 76.49279 872 ARG A CA 1
ATOM 2842 C C . ARG B 2 177 ? -8.63900 42.95300 41.59900 1.000 69.82107 872 ARG A C 1
ATOM 2843 O O . ARG B 2 177 ? -8.46500 43.12100 40.39900 1.000 67.64031 872 ARG A O 1
ATOM 2851 N N . ALA B 2 178 ? -7.66600 43.11100 42.49000 1.000 76.59295 873 ALA A N 1
ATOM 2852 C CA . ALA B 2 178 ? -6.29100 43.33900 42.05600 1.000 77.40719 873 ALA A CA 1
ATOM 2853 C C . ALA B 2 178 ? -5.86900 42.31300 41.00800 1.000 82.09468 873 ALA A C 1
ATOM 2854 O O . ALA B 2 178 ? -5.20200 42.65400 40.02400 1.000 87.38350 873 ALA A O 1
ATOM 2856 N N . GLY B 2 179 ? -6.27300 41.05600 41.19100 1.000 62.63040 874 GLY A N 1
ATOM 2857 C CA . GLY B 2 179 ? -5.93100 40.03800 40.21700 1.000 59.09882 874 GLY A CA 1
ATOM 2858 C C . GLY B 2 179 ? -6.69800 40.20500 38.91900 1.000 58.33921 874 GLY A C 1
ATOM 2859 O O . GLY B 2 179 ? -6.14100 40.04000 37.82700 1.000 60.65324 874 GLY A O 1
ATOM 2860 N N . ALA B 2 180 ? -7.98600 40.52700 39.01800 1.000 44.96101 875 ALA A N 1
ATOM 2861 C CA . ALA B 2 180 ? -8.79500 40.66200 37.81300 1.000 42.36978 875 ALA A CA 1
ATOM 2862 C C . ALA B 2 180 ? -8.33200 41.83000 36.94900 1.000 51.79950 875 ALA A C 1
ATOM 2863 O O . ALA B 2 180 ? -8.50000 41.79100 35.72100 1.000 50.26203 875 ALA A O 1
ATOM 2865 N N . THR B 2 181 ? -7.75500 42.87600 37.55900 1.000 68.95428 876 THR A N 1
ATOM 2866 C CA . THR B 2 181 ? -7.26500 43.99100 36.75200 1.000 71.96592 876 THR A CA 1
ATOM 2867 C C . THR B 2 181 ? -5.87600 43.72000 36.19100 1.000 71.25428 876 THR A C 1
ATOM 2868 O O . THR B 2 181 ? -5.56100 44.21600 35.10800 1.000 73.13438 876 THR A O 1
ATOM 2872 N N . HIS B 2 182 ? -5.03400 42.94500 36.88700 1.000 63.85241 877 HIS A N 1
ATOM 2873 C CA . HIS B 2 182 ? -3.76000 42.56500 36.28000 1.000 59.21846 877 HIS A CA 1
ATOM 2874 C C . HIS B 2 182 ? -3.97800 41.77400 34.99500 1.000 57.83407 877 HIS A C 1
ATOM 2875 O O . HIS B 2 182 ? -3.28500 41.99700 33.99700 1.000 56.11507 877 HIS A O 1
ATOM 2882 N N . VAL B 2 183 ? -4.93000 40.83800 35.00500 1.000 62.32398 878 VAL A N 1
ATOM 2883 C CA . VAL B 2 183 ? -5.20100 40.00900 33.83300 1.000 60.71255 878 VAL A CA 1
ATOM 2884 C C . VAL B 2 183 ? -5.82900 40.83300 32.71300 1.000 61.67368 878 VAL A C 1
ATOM 2885 O O . VAL B 2 183 ? -5.57300 40.58000 31.52500 1.000 59.46470 878 VAL A O 1
ATOM 2889 N N . GLU B 2 184 ? -6.63800 41.83900 33.05800 1.000 66.44225 879 GLU A N 1
ATOM 2890 C CA . GLU B 2 184 ? -7.20100 42.69600 32.01900 1.000 74.43233 879 GLU A CA 1
ATOM 2891 C C . GLU B 2 184 ? -6.12200 43.52500 31.32900 1.000 77.03210 879 GLU A C 1
ATOM 2892 O O . GLU B 2 184 ? -6.23800 43.81800 30.13100 1.000 84.43621 879 GLU A O 1
ATOM 2898 N N . ARG B 2 185 ? -5.05900 43.87700 32.05600 1.000 65.87792 880 ARG A N 1
ATOM 2899 C CA . ARG B 2 185 ? -4.04100 44.81400 31.59900 1.000 66.90830 880 ARG A CA 1
ATOM 2900 C C . ARG B 2 185 ? -2.71000 44.15700 31.22700 1.000 64.35031 880 ARG A C 1
ATOM 2901 O O . ARG B 2 185 ? -1.88900 44.80100 30.56700 1.000 60.51771 880 ARG A O 1
ATOM 2909 N N . CYS B 2 186 ? -2.45900 42.92200 31.65500 1.000 61.27896 881 CYS A N 1
ATOM 2910 C CA . CYS B 2 186 ? -1.20400 42.21700 31.38600 1.000 63.83295 881 CYS A CA 1
ATOM 2911 C C . CYS B 2 186 ? -1.50700 41.03800 30.47400 1.000 70.74688 881 CYS A C 1
ATOM 2912 O O . CYS B 2 186 ? -2.16000 40.07400 30.88700 1.000 77.00198 881 CYS A O 1
ATOM 2915 N N . MET B 2 187 ? -1.03600 41.11300 29.23400 1.000 91.90071 882 MET A N 1
ATOM 2916 C CA . MET B 2 187 ? -1.43800 40.15200 28.22400 1.000 94.07611 882 MET A CA 1
ATOM 2917 C C . MET B 2 187 ? -0.39500 39.06500 28.00800 1.000 87.52643 882 MET A C 1
ATOM 2918 O O . MET B 2 187 ? -0.42000 38.38400 26.97900 1.000 91.39503 882 MET A O 1
ATOM 2923 N N . LEU B 2 188 ? 0.52800 38.90300 28.96100 1.000 57.62052 883 LEU A N 1
ATOM 2924 C CA . LEU B 2 188 ? 1.13400 37.59800 29.20700 1.000 49.63216 883 LEU A CA 1
ATOM 2925 C C . LEU B 2 188 ? 0.13600 36.67100 29.88700 1.000 56.26474 883 LEU A C 1
ATOM 2926 O O . LEU B 2 188 ? 0.18900 35.44600 29.71000 1.000 52.32880 883 LEU A O 1
ATOM 2931 N N . CYS B 2 189 ? -0.77300 37.25000 30.68100 1.000 64.92420 884 CYS A N 1
ATOM 2932 C CA . CYS B 2 189 ? -1.85100 36.48100 31.28500 1.000 58.89216 884 CYS A CA 1
ATOM 2933 C C . CYS B 2 189 ? -3.00700 36.31200 30.31000 1.000 55.22115 884 CYS A C 1
ATOM 2934 O O . CYS B 2 189 ? -3.63400 35.24900 30.26900 1.000 55.89691 884 CYS A O 1
ATOM 2937 N N . GLN B 2 190 ? -3.27600 37.32900 29.48300 1.000 51.12725 885 GLN A N 1
ATOM 2938 C CA . GLN B 2 190 ? -4.27300 37.17100 28.42600 1.000 50.75603 885 GLN A CA 1
ATOM 2939 C C . GLN B 2 190 ? -3.88300 36.07200 27.44600 1.000 49.31209 885 GLN A C 1
ATOM 2940 O O . GLN B 2 190 ? -4.75600 35.40100 26.89000 1.000 53.30066 885 GLN A O 1
ATOM 2946 N N . ALA B 2 191 ? -2.58200 35.86700 27.22400 1.000 60.68208 886 ALA A N 1
ATOM 2947 C CA . ALA B 2 191 ? -2.12500 34.79900 26.33200 1.000 59.40121 886 ALA A CA 1
ATOM 2948 C C . ALA B 2 191 ? -2.44700 33.40700 26.87500 1.000 58.75836 886 ALA A C 1
ATOM 2949 O O . ALA B 2 191 ? -2.66500 32.47100 26.09400 1.000 55.94945 886 ALA A O 1
ATOM 2951 N N . LYS B 2 192 ? -2.47800 33.24200 28.19400 1.000 62.89205 887 LYS A N 1
ATOM 2952 C CA . LYS B 2 192 ? -2.85800 31.97400 28.80200 1.000 59.34180 887 LYS A CA 1
ATOM 2953 C C . LYS B 2 192 ? -4.37100 31.84100 28.98800 1.000 55.63352 887 LYS A C 1
ATOM 2954 O O . LYS B 2 192 ? -4.82900 30.87300 29.60500 1.000 53.44137 887 LYS A O 1
ATOM 2960 N N . GLY B 2 193 ? -5.15300 32.79000 28.47900 1.000 41.23967 888 GLY A N 1
ATOM 2961 C CA . GLY B 2 193 ? -6.59200 32.64700 28.46000 1.000 40.15174 888 GLY A CA 1
ATOM 2962 C C . GLY B 2 193 ? -7.03000 31.50400 27.57100 1.000 42.95685 888 GLY A C 1
ATOM 2963 O O . GLY B 2 193 ? -6.19400 30.79800 27.00500 1.000 44.12419 888 GLY A O 1
ATOM 2964 N N . PHE B 2 194 ? -8.33800 31.31000 27.43200 1.000 41.72329 889 PHE A N 1
ATOM 2965 C CA . PHE B 2 194 ? -8.88200 30.18600 26.68300 1.000 36.56628 889 PHE A CA 1
ATOM 2966 C C . PHE B 2 194 ? -9.72100 30.68700 25.52300 1.000 38.61100 889 PHE A C 1
ATOM 2967 O O . PHE B 2 194 ? -10.21200 31.81800 25.53000 1.000 42.96531 889 PHE A O 1
ATOM 2975 N N . ILE B 2 195 ? -9.88300 29.81000 24.53500 1.000 37.96571 890 ILE A N 1
ATOM 2976 C CA . ILE B 2 195 ? -10.91100 29.91600 23.50900 1.000 41.43136 890 ILE A CA 1
ATOM 2977 C C . ILE B 2 195 ? -11.82400 28.69200 23.63200 1.000 44.95653 890 ILE A C 1
ATOM 2978 O O . ILE B 2 195 ? -11.34400 27.55300 23.66600 1.000 46.20735 890 ILE A O 1
ATOM 2983 N N . CYS B 2 196 ? -13.13700 28.93300 23.71600 1.000 44.36154 891 CYS A N 1
ATOM 2984 C CA . CYS B 2 196 ? -14.09900 27.84500 23.86500 1.000 46.29050 891 CYS A CA 1
ATOM 2985 C C . CYS B 2 196 ? -13.97100 26.86800 22.69100 1.000 43.22520 891 CYS A C 1
ATOM 2986 O O . CYS B 2 196 ? -14.15900 27.24800 21.53400 1.000 52.20437 891 CYS A O 1
ATOM 2989 N N . GLU B 2 197 ? -13.62300 25.60600 22.98800 1.000 48.13271 892 GLU A N 1
ATOM 2990 C CA . GLU B 2 197 ? -13.44600 24.60500 21.93000 1.000 54.68464 892 GLU A CA 1
ATOM 2991 C C . GLU B 2 197 ? -14.73600 24.38200 21.14000 1.000 60.94712 892 GLU A C 1
ATOM 2992 O O . GLU B 2 197 ? -14.68300 24.01800 19.96100 1.000 60.70866 892 GLU A O 1
ATOM 2998 N N . PHE B 2 198 ? -15.89700 24.59900 21.76800 1.000 64.73985 893 PHE A N 1
ATOM 2999 C CA . PHE B 2 198 ? -17.18100 24.37600 21.10300 1.000 63.72418 893 PHE A CA 1
ATOM 3000 C C . PHE B 2 198 ? -17.43300 25.40900 20.00700 1.000 60.31727 893 PHE A C 1
ATOM 3001 O O . PHE B 2 198 ? -17.54700 25.06400 18.82100 1.000 57.65546 893 PHE A O 1
ATOM 3009 N N . CYS B 2 199 ? -17.54800 26.68800 20.39900 1.000 57.37013 894 CYS A N 1
ATOM 3010 C CA . CYS B 2 199 ? -17.96300 27.75800 19.50200 1.000 59.13596 894 CYS A CA 1
ATOM 3011 C C . CYS B 2 199 ? -16.80500 28.37800 18.73800 1.000 57.8585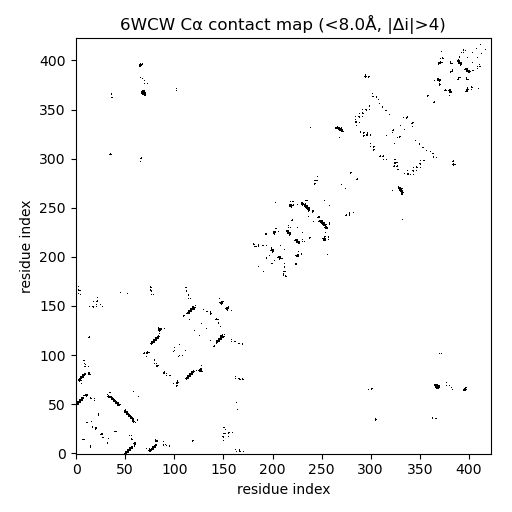5 894 CYS A C 1
ATOM 3012 O O . CYS B 2 199 ? -17.01200 28.90500 17.63100 1.000 54.54099 894 CYS A O 1
ATOM 3015 N N . GLN B 2 200 ? -15.60400 28.32700 19.31100 1.000 53.38247 895 GLN A N 1
ATOM 3016 C CA . GLN B 2 200 ? -14.38100 28.80700 18.69000 1.000 52.06851 895 GLN A CA 1
ATOM 3017 C C . GLN B 2 200 ? -14.38000 30.31500 18.53600 1.000 54.11254 895 GLN A C 1
ATOM 3018 O O . GLN B 2 200 ? -13.64100 30.85500 17.71600 1.000 57.49974 895 GLN A O 1
ATOM 3024 N N . ASN B 2 201 ? -15.20200 31.01700 19.30000 1.000 54.94896 896 ASN A N 1
ATOM 3025 C CA . ASN B 2 201 ? -15.24600 32.46500 19.16300 1.000 59.75579 896 ASN A CA 1
ATOM 3026 C C . ASN B 2 201 ? -13.91800 33.03500 19.64600 1.000 57.21497 896 ASN A C 1
ATOM 3027 O O . ASN B 2 201 ? -13.67500 33.15000 20.85000 1.000 58.84266 896 ASN A O 1
ATOM 3032 N N . GLU B 2 202 ? -13.04500 33.40300 18.71200 1.000 68.76378 897 GLU A N 1
ATOM 3033 C CA . GLU B 2 202 ? -11.74600 33.92500 19.11400 1.000 72.15566 897 GLU A CA 1
ATOM 3034 C C . GLU B 2 202 ? -11.81000 35.40400 19.50300 1.000 69.67832 897 GLU A C 1
ATOM 3035 O O . GLU B 2 202 ? -10.76600 36.04000 19.68100 1.000 72.08395 897 GLU A O 1
ATOM 3041 N N . ASP B 2 203 ? -13.01000 35.95400 19.66900 1.000 65.58727 898 ASP A N 1
ATOM 3042 C CA . ASP B 2 203 ? -13.19700 37.34000 20.08700 1.000 73.37903 898 ASP A CA 1
ATOM 3043 C C . ASP B 2 203 ? -13.53100 37.46800 21.56900 1.000 75.07938 898 ASP A C 1
ATOM 3044 O O . ASP B 2 203 ? -13.62700 38.58900 22.07900 1.000 75.86033 898 ASP A O 1
ATOM 3049 N N . ASP B 2 204 ? -13.69500 36.34300 22.27400 1.000 76.35601 899 ASP A N 1
ATOM 3050 C CA . ASP B 2 204 ? -14.10400 36.30300 23.68100 1.000 73.37263 899 ASP A CA 1
ATOM 3051 C C . ASP B 2 204 ? -13.19300 35.31500 24.41300 1.000 68.62536 899 ASP A C 1
ATOM 3052 O O . ASP B 2 204 ? -13.53700 34.13600 24.57700 1.000 67.50193 899 ASP A O 1
ATOM 3057 N N . ILE B 2 205 ? -12.03200 35.80900 24.84100 1.000 59.74963 900 ILE A N 1
ATOM 3058 C CA . ILE B 2 205 ? -11.04800 34.97700 25.52400 1.000 61.58426 900 ILE A CA 1
ATOM 3059 C C . ILE B 2 205 ? -11.47400 34.88100 26.99000 1.000 61.52412 900 ILE A C 1
ATOM 3060 O O . ILE B 2 205 ? -11.46700 35.87200 27.71900 1.000 62.86300 900 ILE A O 1
ATOM 3065 N N . ILE B 2 206 ? -11.83900 33.68100 27.41500 1.000 57.54549 901 ILE A N 1
ATOM 3066 C CA . ILE B 2 206 ? -12.36200 33.42200 28.75400 1.000 54.22155 901 ILE A CA 1
ATOM 3067 C C . ILE B 2 206 ? -11.25700 32.87500 29.65500 1.000 56.08070 901 ILE A C 1
ATOM 3068 O O . ILE B 2 206 ? -10.35700 32.14100 29.21800 1.000 51.49114 901 ILE A O 1
ATOM 3073 N N . PHE B 2 207 ? -11.33700 33.21100 30.93500 1.000 69.48138 902 PHE A N 1
ATOM 3074 C CA . PHE B 2 207 ? -10.41900 32.70500 31.94300 1.000 66.60869 902 PHE A CA 1
ATOM 3075 C C . PHE B 2 207 ? -11.19700 31.88400 32.96000 1.000 64.45174 902 PHE A C 1
ATOM 3076 O O . PHE B 2 207 ? -12.41600 32.04100 33.08900 1.000 68.03803 902 PHE A O 1
ATOM 3084 N N . PRO B 2 208 ? -10.53600 30.97100 33.67500 1.000 54.38290 903 PRO A N 1
ATOM 3085 C CA . PRO B 2 208 ? -11.28300 30.06800 34.58000 1.000 58.36972 903 PRO A CA 1
ATOM 3086 C C . PRO B 2 208 ? -11.89700 30.75500 35.81700 1.000 57.01249 903 PRO A C 1
ATOM 3087 O O . PRO B 2 208 ? -12.82500 30.19300 36.43000 1.000 49.11321 903 PRO A O 1
ATOM 3091 N N . PHE B 2 209 ? -11.42900 31.94600 36.19600 1.000 53.16961 904 PHE A N 1
ATOM 3092 C CA . PHE B 2 209 ? -11.95200 32.59200 37.38800 1.000 50.89160 904 PHE A CA 1
ATOM 3093 C C . PHE B 2 209 ? -13.21500 33.38500 37.11100 1.000 63.52338 904 PHE A C 1
ATOM 3094 O O . PHE B 2 209 ? -13.83600 33.88900 38.05600 1.000 64.92212 904 PHE A O 1
ATOM 3102 N N . GLU B 2 210 ? -13.59700 33.52100 35.84100 1.000 82.24899 905 GLU A N 1
ATOM 3103 C CA . GLU B 2 210 ? -14.83100 34.21100 35.46300 1.000 82.31502 905 GLU A CA 1
ATOM 3104 C C . GLU B 2 210 ? -15.96500 33.19500 35.48400 1.000 79.87058 905 GLU A C 1
ATOM 3105 O O . GLU B 2 210 ? -16.40700 32.68400 34.45400 1.000 75.46853 905 GLU A O 1
ATOM 3111 N N . LEU B 2 211 ? -16.44800 32.90400 36.69100 1.000 76.60605 906 LEU A N 1
ATOM 3112 C CA . LEU B 2 211 ? -17.47100 31.87700 36.84600 1.000 74.63893 906 LEU A CA 1
ATOM 3113 C C . LEU B 2 211 ? -18.86600 32.36100 36.48100 1.000 72.02592 906 LEU A C 1
ATOM 3114 O O . LEU B 2 211 ? -19.77900 31.53400 36.39900 1.000 71.30234 906 LEU A O 1
ATOM 3119 N N . HIS B 2 212 ? -19.05100 33.66700 36.27000 1.000 74.91773 907 HIS A N 1
ATOM 3120 C CA . HIS B 2 212 ? -20.26000 34.16500 35.62000 1.000 82.74769 907 HIS A CA 1
ATOM 3121 C C . HIS B 2 212 ? -20.40400 33.59600 34.20700 1.000 85.46095 907 HIS A C 1
ATOM 3122 O O . HIS B 2 212 ? -21.47900 33.12300 33.81900 1.000 79.08713 907 HIS A O 1
ATOM 3129 N N . LYS B 2 213 ? -19.30600 33.61100 33.44100 1.000 87.76422 908 LYS A N 1
ATOM 3130 C CA . LYS B 2 213 ? -19.29600 33.43400 31.99000 1.000 86.69014 908 LYS A CA 1
ATOM 3131 C C . LYS B 2 213 ? -19.19800 31.97200 31.58200 1.000 83.74715 908 LYS A C 1
ATOM 3132 O O . LYS B 2 213 ? -19.86500 31.52600 30.63500 1.000 82.58111 908 LYS A O 1
ATOM 3138 N N . CYS B 2 214 ? -18.34200 31.22900 32.27000 1.000 80.90193 909 CYS A N 1
ATOM 3139 C CA . CYS B 2 214 ? -17.84900 29.96000 31.77800 1.000 80.93410 909 CYS A CA 1
ATOM 3140 C C . CYS B 2 214 ? -17.85100 28.95600 32.91400 1.000 74.15059 909 CYS A C 1
ATOM 3141 O O . CYS B 2 214 ? -17.86800 29.32500 34.08700 1.000 73.20365 909 CYS A O 1
ATOM 3144 N N . ARG B 2 215 ? -17.85300 27.67700 32.55700 1.000 74.48659 910 ARG A N 1
ATOM 3145 C CA . ARG B 2 215 ? -17.68300 26.60800 33.52600 1.000 75.64309 910 ARG A CA 1
ATOM 3146 C C . ARG B 2 215 ? -16.45500 25.80600 33.12400 1.000 73.02844 910 ARG A C 1
ATOM 3147 O O . ARG B 2 215 ? -16.27200 25.48200 31.94200 1.000 71.44908 910 ARG A O 1
ATOM 3155 N N . THR B 2 216 ? -15.58900 25.54300 34.09900 1.000 63.95750 911 THR A N 1
ATOM 3156 C CA . THR B 2 216 ? -14.33600 24.83900 33.86700 1.000 61.58950 911 THR A CA 1
ATOM 3157 C C . THR B 2 216 ? -14.56500 23.34900 34.08800 1.000 60.47545 911 THR A C 1
ATOM 3158 O O . THR B 2 216 ? -15.11600 22.95100 35.12200 1.000 66.93691 911 THR A O 1
ATOM 3162 N N . CYS B 2 217 ? -14.17800 22.53200 33.10900 1.000 60.28071 912 CYS A N 1
ATOM 3163 C CA . CYS B 2 217 ? -14.01500 21.11200 33.37600 1.000 63.12271 912 CYS A CA 1
ATOM 3164 C C . CYS B 2 217 ? -13.04800 20.94500 34.54300 1.000 76.09144 912 CYS A C 1
ATOM 3165 O O . CYS B 2 217 ? -12.17200 21.78000 34.77000 1.000 79.98471 912 CYS A O 1
ATOM 3168 N N . GLU B 2 218 ? -13.22400 19.89600 35.33700 1.000 101.50352 913 GLU A N 1
ATOM 3169 C CA . GLU B 2 218 ? -12.27500 19.71200 36.42500 1.000 102.54972 913 GLU A CA 1
ATOM 3170 C C . GLU B 2 218 ? -11.64500 18.33000 36.39100 1.000 99.27839 913 GLU A C 1
ATOM 3171 O O . GLU B 2 218 ? -11.03800 17.89400 37.37100 1.000 103.40425 913 GLU A O 1
ATOM 3177 N N . GLU B 2 219 ? -11.76700 17.65200 35.25800 1.000 89.24360 914 GLU A N 1
ATOM 3178 C CA . GLU B 2 219 ? -10.86200 16.58500 34.86200 1.000 97.40155 914 GLU A CA 1
ATOM 3179 C C . GLU B 2 219 ? -9.75800 17.08100 33.93000 1.000 100.02995 914 GLU A C 1
ATOM 3180 O O . GLU B 2 219 ? -8.58000 16.76900 34.14400 1.000 100.56133 914 GLU A O 1
ATOM 3186 N N . CYS B 2 220 ? -10.12500 17.85900 32.90500 1.000 86.62044 915 CYS A N 1
ATOM 3187 C CA . CYS B 2 220 ? -9.19400 18.47200 31.96800 1.000 74.27158 915 CYS A CA 1
ATOM 3188 C C . CYS B 2 220 ? -8.81300 19.89100 32.35600 1.000 68.81342 915 CYS A C 1
ATOM 3189 O O . CYS B 2 220 ? -7.77500 20.38200 31.90400 1.000 70.77868 915 CYS A O 1
ATOM 3192 N N . LYS B 2 221 ? -9.63400 20.55900 33.16200 1.000 64.39830 916 LYS A N 1
ATOM 3193 C CA . LYS B 2 221 ? -9.50800 21.96600 33.52700 1.000 61.02185 916 LYS A CA 1
ATOM 3194 C C . LYS B 2 221 ? -9.53000 22.89000 32.31400 1.000 58.50979 916 LYS A C 1
ATOM 3195 O O . LYS B 2 221 ? -9.32100 24.10900 32.46900 1.000 55.61242 916 LYS A O 1
ATOM 3201 N N . ALA B 2 222 ? -9.81100 22.33800 31.12000 1.000 40.32169 917 ALA A N 1
ATOM 3202 C CA . ALA B 2 222 ? -10.22800 23.14500 29.97900 1.000 41.07127 917 ALA A CA 1
ATOM 3203 C C . ALA B 2 222 ? -11.41300 24.03500 30.34900 1.000 44.97120 917 ALA A C 1
ATOM 3204 O O . ALA B 2 222 ? -12.25600 23.69600 31.19100 1.000 43.13938 917 ALA A O 1
ATOM 3206 N N . CYS B 2 223 ? -11.47600 25.18600 29.70300 1.000 47.72105 918 CYS A N 1
ATOM 3207 C CA . CYS B 2 223 ? -12.46200 26.19700 30.02500 1.000 50.39008 918 CYS A CA 1
ATOM 3208 C C . CYS B 2 223 ? -13.38900 26.38400 28.82900 1.000 65.56086 918 CYS A C 1
ATOM 3209 O O . CYS B 2 223 ? -12.92400 26.58000 27.70000 1.000 70.93812 918 CYS A O 1
ATOM 3212 N N . TYR B 2 224 ? -14.69500 26.30500 29.07900 1.000 67.36030 919 TYR A N 1
ATOM 3213 C CA . TYR B 2 224 ? -15.70600 26.46400 28.05000 1.000 62.29830 919 TYR A CA 1
ATOM 3214 C C . TYR B 2 224 ? -16.73600 27.47800 28.53200 1.000 65.72776 919 TYR A C 1
ATOM 3215 O O . TYR B 2 224 ? -16.85700 27.71000 29.73100 1.000 70.42787 919 TYR A O 1
ATOM 3224 N N . HIS B 2 225 ? -17.50000 28.07000 27.60200 1.000 59.77500 920 HIS A N 1
ATOM 3225 C CA . HIS B 2 225 ? -18.65700 28.86900 28.00600 1.000 61.39754 920 HIS A CA 1
ATOM 3226 C C . HIS B 2 225 ? -19.67000 27.98600 28.72700 1.000 61.18703 920 HIS A C 1
ATOM 3227 O O . HIS B 2 225 ? -19.78900 26.78700 28.44300 1.000 59.72367 920 HIS A O 1
ATOM 3234 N N . LYS B 2 226 ? -20.40400 28.58600 29.67500 1.000 60.37093 921 LYS A N 1
ATOM 3235 C CA . LYS B 2 226 ? -21.54600 27.88400 30.26700 1.000 64.68683 921 LYS A CA 1
ATOM 3236 C C . LYS B 2 226 ? -22.52100 27.43200 29.19600 1.000 67.49432 921 LYS A C 1
ATOM 3237 O O . LYS B 2 226 ? -22.90300 26.25500 29.14500 1.000 64.82375 921 LYS A O 1
ATOM 3243 N N . ALA B 2 227 ? -22.92300 28.36600 28.32700 1.000 64.39981 922 ALA A N 1
ATOM 3244 C CA . ALA B 2 227 ? -23.85000 28.07700 27.23700 1.000 63.68641 922 ALA A CA 1
ATOM 3245 C C . ALA B 2 227 ? -23.43400 26.85700 26.42100 1.000 66.65381 922 ALA A C 1
ATOM 3246 O O . ALA B 2 227 ? -24.28000 26.03100 26.04900 1.000 71.99502 922 ALA A O 1
ATOM 3248 N N . CYS B 2 228 ? -22.12800 26.72900 26.13700 1.000 67.28435 923 CYS A N 1
ATOM 3249 C CA . CYS B 2 228 ? -21.60000 25.72900 25.21000 1.000 72.74156 923 CYS A CA 1
ATOM 3250 C C . CYS B 2 228 ? -21.37500 24.35300 25.84900 1.000 71.38954 923 CYS A C 1
ATOM 3251 O O . CYS B 2 228 ? -21.38200 23.33600 25.12900 1.000 65.22243 923 CYS A O 1
ATOM 3254 N N . PHE B 2 229 ? -21.21600 24.27900 27.18000 1.000 80.55434 924 PHE A N 1
ATOM 3255 C CA . PHE B 2 229 ? -20.82800 23.02200 27.81200 1.000 84.09535 924 PHE A CA 1
ATOM 3256 C C . PHE B 2 229 ? -22.01300 22.24200 28.35800 1.000 92.58315 924 PHE A C 1
ATOM 3257 O O . PHE B 2 229 ? -22.60500 21.42900 27.64700 1.000 89.87441 924 PHE A O 1
ATOM 3265 N N . LYS B 2 230 ? -22.33800 22.49600 29.63000 1.000 120.16588 925 LYS A N 1
ATOM 3266 C CA . LYS B 2 230 ? -23.25400 21.75200 30.50700 1.000 125.28393 925 LYS A CA 1
ATOM 3267 C C . LYS B 2 230 ? -23.83600 20.45400 29.93900 1.000 128.74984 925 LYS A C 1
ATOM 3268 O O . LYS B 2 230 ? -23.83600 19.42600 30.63600 1.000 129.55480 925 LYS A O 1
ATOM 3274 N N . SER B 2 231 ? -24.29700 20.47500 28.68200 1.000 134.01721 926 SER A N 1
ATOM 3275 C CA . SER B 2 231 ? -24.78400 19.26700 28.02500 1.000 132.34342 926 SER A CA 1
ATOM 3276 C C . SER B 2 231 ? -23.62700 18.45400 27.44600 1.000 131.51581 926 SER A C 1
ATOM 3277 O O . SER B 2 231 ? -22.79400 18.98000 26.70200 1.000 135.17750 926 SER A O 1
ATOM 3280 N N . GLY B 2 232 ? -23.55700 17.17900 27.81000 1.000 105.52806 927 GLY A N 1
ATOM 3281 C CA . GLY B 2 232 ? -22.56600 16.30100 27.22000 1.000 97.25521 927 GLY A CA 1
ATOM 3282 C C . GLY B 2 232 ? -21.22000 16.36100 27.91400 1.000 87.31564 927 GLY A C 1
ATOM 3283 O O . GLY B 2 232 ? -21.04900 16.91600 29.00700 1.000 75.65663 927 GLY A O 1
ATOM 3284 N N . SER B 2 233 ? -20.24400 15.77600 27.23000 1.000 106.17615 928 SER A N 1
ATOM 3285 C CA . SER B 2 233 ? -18.90500 15.57000 27.74500 1.000 105.25496 928 SER A CA 1
ATOM 3286 C C . SER B 2 233 ? -17.97900 16.69600 27.28700 1.000 104.63065 928 SER A C 1
ATOM 3287 O O . SER B 2 233 ? -18.37100 17.60700 26.55600 1.000 105.20781 928 SER A O 1
ATOM 3290 N N . CYS B 2 234 ? -16.70400 16.61800 27.73200 1.000 98.11065 929 CYS A N 1
ATOM 3291 C CA . CYS B 2 234 ? -15.63100 17.55200 27.42000 1.000 94.99758 929 CYS A CA 1
ATOM 3292 C C . CYS B 2 234 ? -14.85200 17.03800 26.22100 1.000 92.51002 929 CYS A C 1
ATOM 3293 O O . CYS B 2 234 ? -14.39200 15.88700 26.23900 1.000 92.67719 929 CYS A O 1
ATOM 3296 N N . PRO B 2 235 ? -14.71200 17.83800 25.15700 1.000 82.43647 930 PRO A N 1
ATOM 3297 C CA . PRO B 2 235 ? -14.02300 17.34400 23.95200 1.000 77.23297 930 PRO A CA 1
ATOM 3298 C C . PRO B 2 235 ? -12.54700 17.05300 24.17100 1.000 76.10183 930 PRO A C 1
ATOM 3299 O O . PRO B 2 235 ? -11.99700 16.17200 23.49200 1.000 75.53212 930 PRO A O 1
ATOM 3303 N N . ARG B 2 236 ? -11.90200 17.75100 25.11400 1.000 68.64408 931 ARG A N 1
ATOM 3304 C CA . ARG B 2 236 ? -10.46500 17.59400 25.31900 1.000 68.12838 931 ARG A CA 1
ATOM 3305 C C . ARG B 2 236 ? -10.10900 16.15600 25.68100 1.000 75.27040 931 ARG A C 1
ATOM 3306 O O . ARG B 2 236 ? -9.18800 15.56800 25.10100 1.000 72.84506 931 ARG A O 1
ATOM 3314 N N . CYS B 2 237 ? -10.84100 15.56400 26.63000 1.000 108.75917 932 CYS A N 1
ATOM 3315 C CA . CYS B 2 237 ? -10.54400 14.20000 27.06100 1.000 111.79068 932 CYS A CA 1
ATOM 3316 C C . CYS B 2 237 ? -11.02600 13.15200 26.06300 1.000 107.14064 932 CYS A C 1
ATOM 3317 O O . CYS B 2 237 ? -10.47000 12.04700 26.02000 1.000 103.86198 932 CYS A O 1
ATOM 3320 N N . GLU B 2 238 ? -12.03700 13.47900 25.25300 1.000 92.01234 933 GLU A N 1
ATOM 3321 C CA . GLU B 2 238 ? -12.46000 12.57800 24.18500 1.000 96.54930 933 GLU A CA 1
ATOM 3322 C C . GLU B 2 238 ? -11.29200 12.21400 23.27300 1.000 101.57482 933 GLU A C 1
ATOM 3323 O O . GLU B 2 238 ? -11.19500 11.07300 22.80200 1.000 103.25175 933 GLU A O 1
ATOM 3329 N N . ARG B 2 239 ? -10.38400 13.16700 23.02800 1.000 103.88275 934 ARG A N 1
ATOM 3330 C CA . ARG B 2 239 ? -9.19000 12.90100 22.22500 1.000 100.06213 934 ARG A CA 1
ATOM 3331 C C . ARG B 2 239 ? -8.06300 12.29600 23.05600 1.000 97.65493 934 ARG A C 1
ATOM 3332 O O . ARG B 2 239 ? -7.45300 11.30100 22.64800 1.000 99.29644 934 ARG A O 1
ATOM 3340 N N . LEU B 2 240 ? -7.75100 12.91300 24.20800 1.000 98.00549 935 LEU A N 1
ATOM 3341 C CA . LEU B 2 240 ? -6.59300 12.51800 25.01300 1.000 100.41962 935 LEU A CA 1
ATOM 3342 C C . LEU B 2 240 ? -6.61100 11.04300 25.38100 1.000 107.35682 935 LEU A C 1
ATOM 3343 O O . LEU B 2 240 ? -5.54700 10.42200 25.53700 1.000 107.56821 935 LEU A O 1
ATOM 3348 N N . GLN B 2 241 ? -7.80100 10.47700 25.56400 1.000 111.07432 936 GLN A N 1
ATOM 3349 C CA . GLN B 2 241 ? -7.94000 9.07300 25.90000 1.000 111.52534 936 GLN A CA 1
ATOM 3350 C C . GLN B 2 241 ? -8.50000 8.24800 24.74500 1.000 109.69262 936 GLN A C 1
ATOM 3351 O O . GLN B 2 241 ? -8.67600 7.03400 24.89300 1.000 111.85358 936 GLN A O 1
ATOM 3357 N N . ALA B 2 242 ? -8.76300 8.86900 23.59200 1.000 99.21263 937 ALA A N 1
ATOM 3358 C CA . ALA B 2 242 ? -8.72000 8.15500 22.32000 1.000 101.26502 937 ALA A CA 1
ATOM 3359 C C . ALA B 2 242 ? -7.31500 8.15700 21.72100 1.000 103.46780 937 ALA A C 1
ATOM 3360 O O . ALA B 2 242 ? -7.10600 7.57000 20.65100 1.000 101.63556 937 ALA A O 1
ATOM 3362 N N . ARG B 2 243 ? -6.35800 8.80100 22.40000 1.000 124.47230 938 ARG A N 1
ATOM 3363 C CA . ARG B 2 243 ? -4.95200 8.81500 21.98800 1.000 126.56268 938 ARG A CA 1
ATOM 3364 C C . ARG B 2 243 ? -4.25700 7.52600 22.40500 1.000 129.64722 938 ARG A C 1
ATOM 3365 O O . ARG B 2 243 ? -3.85600 6.71300 21.56500 1.000 130.16902 938 ARG A O 1
ATOM 3373 N N . ARG B 2 244 ? -4.09100 7.34400 23.71600 1.000 132.80503 939 ARG A N 1
ATOM 3374 C CA . ARG B 2 244 ? -3.62400 6.07600 24.25900 1.000 134.82678 939 ARG A CA 1
ATOM 3375 C C . ARG B 2 244 ? -4.48000 4.90700 23.77500 1.000 142.51358 939 ARG A C 1
ATOM 3376 O O . ARG B 2 244 ? -4.01200 3.75600 23.77100 1.000 143.15207 939 ARG A O 1
ATOM 3384 N N . GLU B 2 245 ? -5.72900 5.19000 23.36100 1.000 155.47683 940 GLU A N 1
ATOM 3385 C CA . GLU B 2 245 ? -6.63200 4.18400 22.80000 1.000 159.66038 940 GLU A CA 1
ATOM 3386 C C . GLU B 2 245 ? -6.06100 3.53300 21.54200 1.000 160.35403 940 GLU A C 1
ATOM 3387 O O . GLU B 2 245 ? -6.16900 2.31500 21.36800 1.000 163.31377 940 GLU A O 1
ATOM 3393 N N . ALA B 2 246 ? -5.54700 4.33000 20.60800 1.000 157.23088 941 ALA A N 1
ATOM 3394 C CA . ALA B 2 246 ? -4.97500 3.79600 19.37700 1.000 153.48944 941 ALA A CA 1
ATOM 3395 C C . ALA B 2 246 ? -3.48500 3.49300 19.49000 1.000 150.26699 941 ALA A C 1
ATOM 3396 O O . ALA B 2 246 ? -2.91700 2.89100 18.56500 1.000 151.84943 941 ALA A O 1
ATOM 3398 N N . LEU B 2 247 ? -2.85100 3.90500 20.59000 1.000 126.50508 942 LEU A N 1
ATOM 3399 C CA . LEU B 2 247 ? -1.48200 3.53000 20.92300 1.000 119.95745 942 LEU A CA 1
ATOM 3400 C C . LEU B 2 247 ? -1.38100 2.12600 21.51600 1.000 122.01087 942 LEU A C 1
ATOM 3401 O O . LEU B 2 247 ? -0.39000 1.43100 21.26800 1.000 120.19684 942 LEU A O 1
ATOM 3406 N N . ALA B 2 248 ? -2.35700 1.70900 22.32400 1.000 116.48885 943 ALA A N 1
ATOM 3407 C CA . ALA B 2 248 ? -2.30100 0.44000 23.07500 1.000 117.40338 943 ALA A CA 1
ATOM 3408 C C . ALA B 2 248 ? -2.42300 -0.80200 22.18400 1.000 116.59992 943 ALA A C 1
ATOM 3409 O O . ALA B 2 248 ? -2.05400 -1.90600 22.60100 1.000 114.29505 943 ALA A O 1
#

Secondary structure (DSSP, 8-state):
-------SS--HHHHHHHHHTTTB-TTT--B--GGGGGG-EE-TTT-SEE-TTT---EEE--HHHHHSS-----EEE-HHHHHHHHHTTTS--EEHHHH-TTHHHH-HHHHHHHHHHHHHHHHHHHHTT-TT-HHHHHHTTSS-HHHHH-SSEE-HHHHHHHHTT-HHHHHHHHHHHHHHHHHH-TTTGGG-B--TTT--TT--B-TT-TTTEEE-SSS--EEETTTSSSS--HHHHHHHHHHHHH-/-EEEEEEE-STTSSHHHHHHHHHHS----S-----S-EEEEEEEEETTEEEEEEEEE---SS--TT---GGGTT-SEEEEEEETT-HHHHHTHHHHHHHHHHHH--SSGGGS-EEEEEE-TTSS---S-HHHHHHHHHHTTS--EEEEBTTTTBSHHHHHHHHHHHHHHHHTTTT-

GO terms:
  GO:1901097 negative regulation of autophagosome maturation (P, TAS)
  GO:0071985 multivesicular body sorting pathway (P, TAS)
  GO:0051898 negative regulation of phosphatidylinositol 3-kinase/protein kinase B signal transduction (P, IDA)
  GO:0005764 lysosome (C, EXP)
  GO:0005769 early endosome (C, EXP)
  GO:1901097 negative regulation of autophagosome maturation (P, IMP)
  GO:0005515 protein binding (F, IPI)
  GO:0141039 phosphatidylinositol 3-kinase inhibitor activity (F, IDA)
  GO:0005769 early endosome (C, IDA)
  GO:0005770 late endosome (C, IDA)
  GO:0045806 negative regulation of endocytosis (P, IMP)
  GO:0010507 negative regulation of autophagy (P, IMP)

B-factor: mean 58.14, std 23.19, range [17.77, 199.18]

Radius of gyration: 31.21 Å; Cα contacts (8 Å, |Δi|>4): 712; chains: 2; bounding box: 58×45×103 Å

InterPro domains:
  IPR004012 RUN domain [PF02759] (56-176)
  IPR004012 RUN domain [PS50826] (48-189)
  IPR004012 RUN domain [SM00593] (122-182)
  IPR025258 Rubicon Homology Domain [PF13901] (737-936)
  IPR025258 Rubicon Homology Domain [SM01175] (737-939)
  IPR037213 RUN domain superfamily [G3DSA:1.20.58.900] (18-186)
  IPR037213 RUN domain superfamily [SSF140741] (22-187)
  IPR048569 Rubicon, PI3K-binding domain [PF21054] (487-698)
  IPR052428 Autophagy and Host Defense Regulator [PTHR45971] (16-957)

Foldseek 3Di:
DEAEEEEAFAWPLQRVLLQCCQAPVDHDPDDDQDQAKDWDKDWDDDPNDIYIYTYIYGRNYPNPPPDDDLVLARHLEYEYGGEQLDVVRVVCRVVVLVVSCVRRVDPPSLVGAYEYEHEDPVDDNGDHDPVNSCVVCVVRNNYHYYYAYSPVGGCSNVRVVVRVVSSVVSNVPVVD/DDDDFFDPDPDVVQLVQCVVLVCAAPPPGDRDDSRRSVQWDAAPAVRHIHHCVQFVQDWFAHPLCCLPEVDGGIGGHGPVVVVVLVVQQQPQDFFNCVNPVCVCVVDVLNVLLLLLLQLLQQLQVLLVVDPVCPVLNVLSVVDPPCSNNDRGTDGNNRSVCSVVVNNSVSSVVSSVVSVVCCVVPCVSVVVFAAAPQPRPPVDGHGPSPVVFWHADPVVRHIHGPVRDPPDDDVVVVVVVVPVVVVD